Protein AF-0000000077646618 (afdb_homodimer)

pLDDT: mean 93.4, std 12.29, range [26.02, 98.94]

Structure (mmCIF, N/CA/C/O backbone):
data_AF-0000000077646618-model_v1
#
loop_
_entity.id
_entity.type
_entity.pdbx_description
1 polymer 'Glutathione S-transferase kappa'
#
loop_
_atom_site.group_PDB
_atom_site.id
_atom_site.type_symbol
_atom_site.label_atom_id
_atom_site.label_alt_id
_atom_site.label_comp_id
_atom_site.label_asym_id
_atom_site.label_entity_id
_atom_site.label_seq_id
_atom_site.pdbx_PDB_ins_code
_atom_site.Cartn_x
_atom_site.Cartn_y
_atom_site.Cartn_z
_atom_site.occupancy
_atom_site.B_iso_or_equiv
_atom_site.auth_seq_id
_atom_site.auth_comp_id
_atom_site.auth_asym_id
_atom_site.auth_atom_id
_atom_site.pdbx_PDB_model_num
ATOM 1 N N . MET A 1 1 ? 22.281 2.953 33.656 1 26.12 1 MET A N 1
ATOM 2 C CA . MET A 1 1 ? 22.672 3.98 32.688 1 26.12 1 MET A CA 1
ATOM 3 C C . MET A 1 1 ? 21.719 4.004 31.5 1 26.12 1 MET A C 1
ATOM 5 O O . MET A 1 1 ? 21.578 3.008 30.781 1 26.12 1 MET A O 1
ATOM 9 N N . THR A 1 2 ? 20.531 4.402 31.609 1 35.91 2 THR A N 1
ATOM 10 C CA . THR A 1 2 ? 19.453 4.441 30.625 1 35.91 2 THR A CA 1
ATOM 11 C C . THR A 1 2 ? 19.969 4.906 29.266 1 35.91 2 THR A C 1
ATOM 13 O O . THR A 1 2 ? 20.547 5.988 29.156 1 35.91 2 THR A O 1
ATOM 16 N N . SER A 1 3 ? 20.656 4.164 28.469 1 39.81 3 SER A N 1
ATOM 17 C CA . SER A 1 3 ? 21.453 4.508 27.297 1 39.81 3 SER A CA 1
ATOM 18 C C . SER A 1 3 ? 20.812 5.648 26.516 1 39.81 3 SER A C 1
ATOM 20 O O . SER A 1 3 ? 19.625 5.598 26.188 1 39.81 3 SER A O 1
ATOM 22 N N . ASN A 1 4 ? 20.938 6.953 26.859 1 43.78 4 ASN A N 1
ATOM 23 C CA . ASN A 1 4 ? 20.438 8.211 26.312 1 43.78 4 ASN A CA 1
ATOM 24 C C . ASN A 1 4 ? 20.453 8.219 24.797 1 43.78 4 ASN A C 1
ATOM 26 O O . ASN A 1 4 ? 21.344 8.797 24.172 1 43.78 4 ASN A O 1
ATOM 30 N N . ALA A 1 5 ? 20.234 7.09 24.047 1 58.53 5 ALA A N 1
ATOM 31 C CA . ALA A 1 5 ? 20.359 7.004 22.594 1 58.53 5 ALA A CA 1
ATOM 32 C C . ALA A 1 5 ? 19.672 8.195 21.922 1 58.53 5 ALA A C 1
ATOM 34 O O . ALA A 1 5 ? 18.578 8.586 22.312 1 58.53 5 ALA A O 1
ATOM 35 N N . SER A 1 6 ? 20.438 9.125 21.25 1 85.75 6 SER A N 1
ATOM 36 C CA . SER A 1 6 ? 20.031 10.328 20.531 1 85.75 6 SER A CA 1
ATOM 37 C C . SER A 1 6 ? 18.812 10.055 19.641 1 85.75 6 SER A C 1
ATOM 39 O O . SER A 1 6 ? 18.703 8.984 19.062 1 85.75 6 SER A O 1
ATOM 41 N N . LYS A 1 7 ? 17.766 10.844 19.797 1 95.06 7 LYS A N 1
ATOM 42 C CA . LYS A 1 7 ? 16.547 10.727 19 1 95.06 7 LYS A CA 1
ATOM 43 C C . LYS A 1 7 ? 16.859 10.82 17.516 1 95.06 7 LYS A C 1
ATOM 45 O O . LYS A 1 7 ? 17.688 11.625 17.094 1 95.06 7 LYS A O 1
ATOM 50 N N . LYS A 1 8 ? 16.359 9.859 16.797 1 97.5 8 LYS A N 1
ATOM 51 C CA . LYS A 1 8 ? 16.469 9.891 15.344 1 97.5 8 LYS A CA 1
ATOM 52 C C . LYS A 1 8 ? 15.406 10.805 14.734 1 97.5 8 LYS A C 1
ATOM 54 O O . LYS A 1 8 ? 14.234 10.75 15.109 1 97.5 8 LYS A O 1
ATOM 59 N N . LEU A 1 9 ? 15.828 11.586 13.805 1 98.25 9 LEU A N 1
ATOM 60 C CA . LEU A 1 9 ? 14.922 12.516 13.141 1 98.25 9 LEU A CA 1
ATOM 61 C C . LEU A 1 9 ? 13.992 11.781 12.18 1 98.25 9 LEU A C 1
ATOM 63 O O . LEU A 1 9 ? 14.453 10.984 11.352 1 98.25 9 LEU A O 1
ATOM 67 N N . ILE A 1 10 ? 12.742 11.977 12.297 1 98.69 10 ILE A N 1
ATOM 68 C CA . ILE A 1 10 ? 11.719 11.523 11.352 1 98.69 10 ILE A CA 1
ATOM 69 C C . ILE A 1 10 ? 10.961 12.734 10.805 1 98.69 10 ILE A C 1
ATOM 71 O O . ILE A 1 10 ? 10.453 13.555 11.578 1 98.69 10 ILE A O 1
ATOM 75 N N . GLU A 1 11 ? 10.922 12.859 9.508 1 98.88 11 GLU A N 1
ATOM 76 C CA . GLU A 1 11 ? 10.086 13.867 8.859 1 98.88 11 GLU A CA 1
ATOM 77 C C . GLU A 1 11 ? 8.836 13.242 8.242 1 98.88 11 GLU A C 1
ATOM 79 O O . GLU A 1 11 ? 8.922 12.242 7.523 1 98.88 11 GLU A O 1
ATOM 84 N N . LEU A 1 12 ? 7.734 13.742 8.602 1 98.94 12 LEU A N 1
ATOM 85 C CA . LEU A 1 12 ? 6.488 13.344 7.953 1 98.94 12 LEU A CA 1
ATOM 86 C C . LEU A 1 12 ? 6.004 14.438 7.004 1 98.94 12 LEU A C 1
ATOM 88 O O . LEU A 1 12 ? 5.629 15.523 7.445 1 98.94 12 LEU A O 1
ATOM 92 N N . PHE A 1 13 ? 6.027 14.227 5.754 1 98.94 13 PHE A N 1
ATOM 93 C CA . PHE A 1 13 ? 5.438 15.102 4.746 1 98.94 13 PHE A CA 1
ATOM 94 C C . PHE A 1 13 ? 3.986 14.727 4.484 1 98.94 13 PHE A C 1
ATOM 96 O O . PHE A 1 13 ? 3.689 13.586 4.137 1 98.94 13 PHE A O 1
ATOM 103 N N . TYR A 1 14 ? 3.084 15.703 4.664 1 98.88 14 TYR A N 1
ATOM 104 C CA . TYR A 1 14 ? 1.672 15.344 4.645 1 98.88 14 TYR A CA 1
ATOM 105 C C . TYR A 1 14 ? 0.819 16.484 4.121 1 98.88 14 TYR A C 1
ATOM 107 O O . TYR A 1 14 ? 1.263 17.641 4.098 1 98.88 14 TYR A O 1
ATOM 115 N N . ASP A 1 15 ? -0.271 16.219 3.65 1 98.31 15 ASP A N 1
ATOM 116 C CA . ASP A 1 15 ? -1.373 17.094 3.277 1 98.31 15 ASP A CA 1
ATOM 117 C C . ASP A 1 15 ? -2.689 16.625 3.887 1 98.31 15 ASP A C 1
ATOM 119 O O . ASP A 1 15 ? -3.004 15.43 3.844 1 98.31 15 ASP A O 1
ATOM 123 N N . VAL A 1 16 ? -3.473 17.516 4.398 1 97.25 16 VAL A N 1
ATOM 124 C CA . VAL A 1 16 ? -4.641 17.141 5.191 1 97.25 16 VAL A CA 1
ATOM 125 C C . VAL A 1 16 ? -5.762 16.656 4.27 1 97.25 16 VAL A C 1
ATOM 127 O O . VAL A 1 16 ? -6.793 16.188 4.738 1 97.25 16 VAL A O 1
ATOM 130 N N . VAL A 1 17 ? -5.547 16.703 2.982 1 94.44 17 VAL A N 1
ATOM 131 C CA . VAL A 1 17 ? -6.543 16.188 2.053 1 94.44 17 VAL A CA 1
ATOM 132 C C . VAL A 1 17 ? -6.473 14.656 2.021 1 94.44 17 VAL A C 1
ATOM 134 O O . VAL A 1 17 ? -7.445 13.992 1.65 1 94.44 17 VAL A O 1
ATOM 137 N N . SER A 1 18 ? -5.395 14.062 2.367 1 95.38 18 SER A N 1
ATOM 138 C CA . SER A 1 18 ? -5.156 12.625 2.264 1 95.38 18 SER A CA 1
ATOM 139 C C . SER A 1 18 ? -5.527 11.906 3.555 1 95.38 18 SER A C 1
ATOM 141 O O . SER A 1 18 ? -4.91 12.133 4.598 1 95.38 18 SER A O 1
ATOM 143 N N . PRO A 1 19 ? -6.441 10.992 3.529 1 95.81 19 PRO A N 1
ATOM 144 C CA . PRO A 1 19 ? -6.738 10.188 4.715 1 95.81 19 PRO A CA 1
ATOM 145 C C . PRO A 1 19 ? -5.559 9.32 5.148 1 95.81 19 PRO A C 1
ATOM 147 O O . PRO A 1 19 ? -5.352 9.102 6.344 1 95.81 19 PRO A O 1
ATOM 150 N N . TYR A 1 20 ? -4.812 8.805 4.195 1 97.56 20 TYR A N 1
ATOM 151 C CA . TYR A 1 20 ? -3.658 7.977 4.531 1 97.56 20 TYR A CA 1
ATOM 152 C C . TYR A 1 20 ? -2.611 8.781 5.293 1 97.56 20 TYR A C 1
ATOM 154 O O . TYR A 1 20 ? -1.924 8.25 6.164 1 97.56 20 TYR A O 1
ATOM 162 N N . SER A 1 21 ? -2.471 10.062 4.914 1 98.38 21 SER A N 1
ATOM 163 C CA . SER A 1 21 ? -1.597 10.938 5.695 1 98.38 21 SER A CA 1
ATOM 164 C C . SER A 1 21 ? -2.076 11.055 7.137 1 98.38 21 SER A C 1
ATOM 166 O O . SER A 1 21 ? -1.268 11.078 8.062 1 98.38 21 SER A O 1
ATOM 168 N N . TRP A 1 22 ? -3.398 11.18 7.293 1 98.56 22 TRP A N 1
ATOM 169 C CA . TRP A 1 22 ? -3.953 11.266 8.641 1 98.56 22 TRP A CA 1
ATOM 170 C C . TRP A 1 22 ? -3.598 10.023 9.453 1 98.56 22 TRP A C 1
ATOM 172 O O . TRP A 1 22 ? -3.195 10.133 10.617 1 98.56 22 TRP A O 1
ATOM 182 N N . PHE A 1 23 ? -3.764 8.836 8.805 1 98.69 23 PHE A N 1
ATOM 183 C CA . PHE A 1 23 ? -3.451 7.578 9.484 1 98.69 23 PHE A CA 1
ATOM 184 C C . PHE A 1 23 ? -1.992 7.551 9.922 1 98.69 23 PHE A C 1
ATOM 186 O O . PHE A 1 23 ? -1.692 7.258 11.086 1 98.69 23 PHE A O 1
ATOM 193 N N . ALA A 1 24 ? -1.118 7.855 9.016 1 98.81 24 ALA A N 1
ATOM 194 C CA . ALA A 1 24 ? 0.307 7.863 9.336 1 98.81 24 ALA A CA 1
ATOM 195 C C . ALA A 1 24 ? 0.621 8.875 10.43 1 98.81 24 ALA A C 1
ATOM 197 O O . ALA A 1 24 ? 1.409 8.594 11.336 1 98.81 24 ALA A O 1
ATOM 198 N N . PHE A 1 25 ? 0.016 10.039 10.328 1 98.81 25 PHE A N 1
ATOM 199 C CA . PHE A 1 25 ? 0.182 11.125 11.289 1 98.81 25 PHE A CA 1
ATOM 200 C C . PHE A 1 25 ? -0.191 10.664 12.695 1 98.81 25 PHE A C 1
ATOM 202 O O . PHE A 1 25 ? 0.594 10.82 13.633 1 98.81 25 PHE A O 1
ATOM 209 N N . GLU A 1 26 ? -1.339 10.07 12.867 1 98.62 26 GLU A N 1
ATOM 210 C CA . GLU A 1 26 ? -1.797 9.633 14.18 1 98.62 26 GLU A CA 1
ATOM 211 C C . GLU A 1 26 ? -0.901 8.531 14.742 1 98.62 26 GLU A C 1
ATOM 213 O O . GLU A 1 26 ? -0.552 8.555 15.922 1 98.62 26 GLU A O 1
ATOM 218 N N . VAL A 1 27 ? -0.541 7.598 13.898 1 98.44 27 VAL A N 1
ATOM 219 C CA . VAL A 1 27 ? 0.29 6.492 14.367 1 98.44 27 VAL A CA 1
ATOM 220 C C . VAL A 1 27 ? 1.649 7.023 14.82 1 98.44 27 VAL A C 1
ATOM 222 O O . VAL A 1 27 ? 2.135 6.664 15.891 1 98.44 27 VAL A O 1
ATOM 225 N N . LEU A 1 28 ? 2.268 7.926 14 1 98.56 28 LEU A N 1
ATOM 226 C CA . LEU A 1 28 ? 3.568 8.469 14.375 1 98.56 28 LEU A CA 1
ATOM 227 C C . LEU A 1 28 ? 3.469 9.289 15.656 1 98.56 28 LEU A C 1
ATOM 229 O O . LEU A 1 28 ? 4.375 9.25 16.484 1 98.56 28 LEU A O 1
ATOM 233 N N . CYS A 1 29 ? 2.387 10.023 15.836 1 98 29 CYS A N 1
ATOM 234 C CA . CYS A 1 29 ? 2.191 10.797 17.062 1 98 29 CYS A CA 1
ATOM 235 C C . CYS A 1 29 ? 2.053 9.883 18.266 1 98 29 CYS A C 1
ATOM 237 O O . CYS A 1 29 ? 2.502 10.219 19.359 1 98 29 CYS A O 1
ATOM 239 N N . ARG A 1 30 ? 1.431 8.711 18.125 1 97.56 30 ARG A N 1
ATOM 240 C CA . ARG A 1 30 ? 1.315 7.742 19.203 1 97.56 30 ARG A CA 1
ATOM 241 C C . ARG A 1 30 ? 2.682 7.18 19.578 1 97.56 30 ARG A C 1
ATOM 243 O O . ARG A 1 30 ? 2.928 6.859 20.75 1 97.56 30 ARG A O 1
ATOM 250 N N . TYR A 1 31 ? 3.58 7.102 18.594 1 97.5 31 TYR A N 1
ATOM 251 C CA . TYR A 1 31 ? 4.863 6.438 18.797 1 97.5 31 TYR A CA 1
ATOM 252 C C . TYR A 1 31 ? 5.941 7.441 19.188 1 97.5 31 TYR A C 1
ATOM 254 O O . TYR A 1 31 ? 7.047 7.055 19.578 1 97.5 31 TYR A O 1
ATOM 262 N N . LYS A 1 32 ? 5.668 8.703 19.109 1 93.94 32 LYS A N 1
ATOM 263 C CA . LYS A 1 32 ? 6.715 9.711 19.281 1 93.94 32 LYS A CA 1
ATOM 264 C C . LYS A 1 32 ? 7.309 9.656 20.688 1 93.94 32 LYS A C 1
ATOM 266 O O . LYS A 1 32 ? 8.445 10.078 20.891 1 93.94 32 LYS A O 1
ATOM 271 N N . ASN A 1 33 ? 6.539 9.062 21.688 1 90.81 33 ASN A N 1
ATOM 272 C CA . ASN A 1 33 ? 7.09 8.914 23.031 1 90.81 33 ASN A CA 1
ATOM 273 C C . ASN A 1 33 ? 7.465 7.465 23.328 1 90.81 33 ASN A C 1
ATOM 275 O O . ASN A 1 33 ? 7.98 7.16 24.406 1 90.81 33 ASN A O 1
ATOM 279 N N . LYS A 1 34 ? 7.18 6.617 22.438 1 94.62 34 LYS A N 1
ATOM 280 C CA . LYS A 1 34 ? 7.547 5.207 22.578 1 94.62 34 LYS A CA 1
ATOM 281 C C . LYS A 1 34 ? 8.867 4.91 21.875 1 94.62 34 LYS A C 1
ATOM 283 O O . LYS A 1 34 ? 9.719 4.199 22.406 1 94.62 34 LYS A O 1
ATOM 288 N N . TRP A 1 35 ? 8.969 5.402 20.625 1 96.75 35 TRP A N 1
ATOM 289 C CA . TRP A 1 35 ? 10.211 5.297 19.875 1 96.75 35 TRP A CA 1
ATOM 290 C C . TRP A 1 35 ? 11.156 6.449 20.203 1 96.75 35 TRP A C 1
ATOM 292 O O . TRP A 1 35 ? 10.703 7.527 20.609 1 96.75 35 TRP A O 1
ATOM 302 N N . ALA A 1 36 ? 12.453 6.254 20.172 1 96.75 36 ALA A N 1
ATOM 303 C CA . ALA A 1 36 ? 13.438 7.324 20.328 1 96.75 36 ALA A CA 1
ATOM 304 C C . ALA A 1 36 ? 13.555 8.156 19.047 1 96.75 36 ALA A C 1
ATOM 306 O O . ALA A 1 36 ? 14.578 8.117 18.359 1 96.75 36 ALA A O 1
ATOM 307 N N . ILE A 1 37 ? 12.492 8.984 18.828 1 97.56 37 ILE A N 1
ATOM 308 C CA . ILE A 1 37 ? 12.461 9.742 17.578 1 97.56 37 ILE A CA 1
ATOM 309 C C . ILE A 1 37 ? 12.125 11.203 17.875 1 97.56 37 ILE A C 1
ATOM 311 O O . ILE A 1 37 ? 11.539 11.516 18.906 1 97.56 37 ILE A O 1
ATOM 315 N N . ASP A 1 38 ? 12.641 12.031 17.062 1 97.81 38 ASP A N 1
ATOM 316 C CA . ASP A 1 38 ? 12.25 13.43 16.953 1 97.81 38 ASP A CA 1
ATOM 317 C C . ASP A 1 38 ? 11.391 13.664 15.711 1 97.81 38 ASP A C 1
ATOM 319 O O . ASP A 1 38 ? 11.914 13.797 14.602 1 97.81 38 ASP A O 1
ATOM 323 N N . LEU A 1 39 ? 10.109 13.719 15.891 1 98.25 39 LEU A N 1
ATOM 324 C CA . LEU A 1 39 ? 9.172 13.797 14.781 1 98.25 39 LEU A CA 1
ATOM 325 C C . LEU A 1 39 ? 8.992 15.242 14.312 1 98.25 39 LEU A C 1
ATOM 327 O O . LEU A 1 39 ? 8.617 16.109 15.109 1 98.25 39 LEU A O 1
ATOM 331 N N . HIS A 1 40 ? 9.281 15.492 13.094 1 98.56 40 HIS A N 1
ATOM 332 C CA . HIS A 1 40 ? 9.031 16.781 12.445 1 98.56 40 HIS A CA 1
ATOM 333 C C . HIS A 1 40 ? 7.871 16.688 11.469 1 98.56 40 HIS A C 1
ATOM 335 O O . HIS A 1 40 ? 7.918 15.922 10.5 1 98.56 40 HIS A O 1
ATOM 341 N N . LEU A 1 41 ? 6.898 17.453 11.773 1 98.81 41 LEU A N 1
ATOM 342 C CA . LEU A 1 41 ? 5.75 17.547 10.875 1 98.81 41 LEU A CA 1
ATOM 343 C C . LEU A 1 41 ? 5.996 18.562 9.773 1 98.81 41 LEU A C 1
ATOM 345 O O . LEU A 1 41 ? 6.305 19.719 10.047 1 98.81 41 LEU A O 1
ATOM 349 N N . LYS A 1 42 ? 5.836 18.125 8.57 1 98.81 42 LYS A N 1
ATOM 350 C CA . LYS A 1 42 ? 6.133 18.984 7.426 1 98.81 42 LYS A CA 1
ATOM 351 C C . LYS A 1 42 ? 4.941 19.062 6.477 1 98.81 42 LYS A C 1
ATOM 353 O O . LYS A 1 42 ? 4.84 18.281 5.527 1 98.81 42 LYS A O 1
ATOM 358 N N . PRO A 1 43 ? 4.121 20.078 6.656 1 98.81 43 PRO A N 1
ATOM 359 C CA . PRO A 1 43 ? 3.021 20.25 5.703 1 98.81 43 PRO A CA 1
ATOM 360 C C . PRO A 1 43 ? 3.508 20.516 4.281 1 98.81 43 PRO A C 1
ATOM 362 O O . PRO A 1 43 ? 4.43 21.297 4.078 1 98.81 43 PRO A O 1
ATOM 365 N N . VAL A 1 44 ? 2.947 19.828 3.35 1 98.88 44 VAL A N 1
ATOM 366 C CA . VAL A 1 44 ? 3.271 20 1.936 1 98.88 44 VAL A CA 1
ATOM 367 C C . VAL A 1 44 ? 1.986 20.141 1.124 1 98.88 44 VAL A C 1
ATOM 369 O O . VAL A 1 44 ? 0.888 19.953 1.65 1 98.88 44 VAL A O 1
ATOM 372 N N . PHE A 1 45 ? 2.225 20.594 -0.07 1 97.75 45 PHE A N 1
ATOM 373 C CA . PHE A 1 45 ? 1.11 20.688 -1.008 1 97.75 45 PHE A CA 1
ATOM 374 C C . PHE A 1 45 ? 1.082 19.469 -1.926 1 97.75 45 PHE A C 1
ATOM 376 O O . PHE A 1 45 ? 1.864 19.375 -2.875 1 97.75 45 PHE A O 1
ATOM 383 N N . LEU A 1 46 ? 0.151 18.547 -1.745 1 96.88 46 LEU A N 1
ATOM 384 C CA . LEU A 1 46 ? 0.083 17.297 -2.473 1 96.88 46 LEU A CA 1
ATOM 385 C C . LEU A 1 46 ? -0.072 17.531 -3.969 1 96.88 46 LEU A C 1
ATOM 387 O O . LEU A 1 46 ? 0.529 16.828 -4.781 1 96.88 46 LEU A O 1
ATOM 391 N N . GLY A 1 47 ? -0.98 18.469 -4.348 1 94.12 47 GLY A N 1
ATOM 392 C CA . GLY A 1 47 ? -1.121 18.797 -5.758 1 94.12 47 GLY A CA 1
ATOM 393 C C . GLY A 1 47 ? 0.2 19.125 -6.434 1 94.12 47 GLY A C 1
ATOM 394 O O . GLY A 1 47 ? 0.449 18.672 -7.559 1 94.12 47 GLY A O 1
ATOM 395 N N . GLY A 1 48 ? 1.035 19.891 -5.738 1 95.88 48 GLY A N 1
ATOM 396 C CA . GLY A 1 48 ? 2.354 20.203 -6.262 1 95.88 48 GLY A CA 1
ATOM 397 C C . GLY A 1 48 ? 3.254 19 -6.398 1 95.88 48 GLY A C 1
ATOM 398 O O . GLY A 1 48 ? 3.973 18.859 -7.391 1 95.88 48 GLY A O 1
ATOM 399 N N . ILE A 1 49 ? 3.234 18.094 -5.398 1 97.56 49 ILE A N 1
ATOM 400 C CA . ILE A 1 49 ? 4.051 16.891 -5.434 1 97.56 49 ILE A CA 1
ATOM 401 C C . ILE A 1 49 ? 3.627 16.016 -6.617 1 97.56 49 ILE A C 1
ATOM 403 O O . ILE A 1 49 ? 4.473 15.562 -7.391 1 97.56 49 ILE A O 1
ATOM 407 N N . MET A 1 50 ? 2.326 15.789 -6.773 1 95.75 50 MET A N 1
ATOM 408 C CA . MET A 1 50 ? 1.83 14.914 -7.832 1 95.75 50 MET A CA 1
ATOM 409 C C . MET A 1 50 ? 2.131 15.5 -9.211 1 95.75 50 MET A C 1
ATOM 411 O O . MET A 1 50 ? 2.521 14.773 -10.125 1 95.75 50 MET A O 1
ATOM 415 N N . GLN A 1 51 ? 1.965 16.766 -9.375 1 95.25 51 GLN A N 1
ATOM 416 C CA . GLN A 1 51 ? 2.252 17.438 -10.641 1 95.25 51 GLN A CA 1
ATOM 417 C C . GLN A 1 51 ? 3.725 17.297 -11.016 1 95.25 51 GLN A C 1
ATOM 419 O O . GLN A 1 51 ? 4.055 16.906 -12.133 1 95.25 51 GLN A O 1
ATOM 424 N N . LYS A 1 52 ? 4.555 17.609 -10.125 1 97.25 52 LYS A N 1
ATOM 425 C CA . LYS A 1 52 ? 5.98 17.625 -10.422 1 97.25 52 LYS A CA 1
ATOM 426 C C . LYS A 1 52 ? 6.527 16.203 -10.555 1 97.25 52 LYS A C 1
ATOM 428 O O . LYS A 1 52 ? 7.441 15.961 -11.352 1 97.25 52 LYS A O 1
ATOM 433 N N . ALA A 1 53 ? 6.008 15.273 -9.781 1 97 53 ALA A N 1
ATOM 434 C CA . ALA A 1 53 ? 6.445 13.883 -9.859 1 97 53 ALA A CA 1
ATOM 435 C C . ALA A 1 53 ? 5.848 13.18 -11.078 1 97 53 ALA A C 1
ATOM 437 O O . ALA A 1 53 ? 6.332 12.133 -11.5 1 97 53 ALA A O 1
ATOM 438 N N . GLY A 1 54 ? 4.781 13.742 -11.633 1 95.56 54 GLY A N 1
ATOM 439 C CA . GLY A 1 54 ? 4.07 13.109 -12.734 1 95.56 54 GLY A CA 1
ATOM 440 C C . GLY A 1 54 ? 3.195 11.953 -12.289 1 95.56 54 GLY A C 1
ATOM 441 O O . GLY A 1 54 ? 3.053 10.961 -13.008 1 95.56 54 GLY A O 1
ATOM 442 N N . ASN A 1 55 ? 2.727 12 -11.086 1 94.81 55 ASN A N 1
ATOM 443 C CA . ASN A 1 55 ? 1.823 10.992 -10.547 1 94.81 55 ASN A CA 1
ATOM 444 C C . ASN A 1 55 ? 0.374 11.469 -10.562 1 94.81 55 ASN A C 1
ATOM 446 O O . ASN A 1 55 ? 0.108 12.648 -10.797 1 94.81 55 ASN A O 1
ATOM 450 N N . LYS A 1 56 ? -0.499 10.547 -10.43 1 90.56 56 LYS A N 1
ATOM 451 C CA . LYS A 1 56 ? -1.924 10.852 -10.359 1 90.56 56 LYS A CA 1
ATOM 452 C C . LYS A 1 56 ? -2.541 10.312 -9.078 1 90.56 56 LYS A C 1
ATOM 454 O O . LYS A 1 56 ? -2.109 9.281 -8.555 1 90.56 56 LYS A O 1
ATOM 459 N N . PRO A 1 57 ? -3.561 11.039 -8.617 1 88.81 57 PRO A N 1
ATOM 460 C CA . PRO A 1 57 ? -4.285 10.477 -7.477 1 88.81 57 PRO A CA 1
ATOM 461 C C . PRO A 1 57 ? -4.82 9.07 -7.754 1 88.81 57 PRO A C 1
ATOM 463 O O . PRO A 1 57 ? -5.281 8.781 -8.859 1 88.81 57 PRO A O 1
ATOM 466 N N . PRO A 1 58 ? -4.805 8.25 -6.746 1 86.31 58 PRO A N 1
ATOM 467 C CA . PRO A 1 58 ? -5.23 6.855 -6.93 1 86.31 58 PRO A CA 1
ATOM 468 C C . PRO A 1 58 ? -6.641 6.742 -7.504 1 86.31 58 PRO A C 1
ATOM 470 O O . PRO A 1 58 ? -6.914 5.844 -8.305 1 86.31 58 PRO A O 1
ATOM 473 N N . VAL A 1 59 ? -7.527 7.613 -7.137 1 86 59 VAL A N 1
ATOM 474 C CA . VAL A 1 59 ? -8.922 7.531 -7.559 1 86 59 VAL A CA 1
ATOM 475 C C . VAL A 1 59 ? -9.031 7.859 -9.047 1 86 59 VAL A C 1
ATOM 477 O O . VAL A 1 59 ? -10.055 7.582 -9.672 1 86 59 VAL A O 1
ATOM 480 N N . MET A 1 60 ? -7.992 8.422 -9.578 1 88.44 60 MET A N 1
ATOM 481 C CA . MET A 1 60 ? -8.047 8.859 -10.977 1 88.44 60 MET A CA 1
ATOM 482 C C . MET A 1 60 ? -7.297 7.883 -11.875 1 88.44 60 MET A C 1
ATOM 484 O O . MET A 1 60 ? -7.203 8.094 -13.086 1 88.44 60 MET A O 1
ATOM 488 N N . VAL A 1 61 ? -6.746 6.836 -11.312 1 90.12 61 VAL A N 1
ATOM 489 C CA . VAL A 1 61 ? -5.926 5.906 -12.086 1 90.12 61 VAL A CA 1
ATOM 490 C C . VAL A 1 61 ? -6.824 5 -12.922 1 90.12 61 VAL A C 1
ATOM 492 O O . VAL A 1 61 ? -6.621 4.863 -14.133 1 90.12 61 VAL A O 1
ATOM 495 N N . CYS A 1 62 ? -7.805 4.355 -12.32 1 94.06 62 CYS A N 1
ATOM 496 C CA . CYS A 1 62 ? -8.758 3.508 -13.031 1 94.06 62 CYS A CA 1
ATOM 497 C C . CYS A 1 62 ? -10 3.262 -12.18 1 94.06 62 CYS A C 1
ATOM 499 O O . CYS A 1 62 ? -10 3.521 -10.977 1 94.06 62 CYS A O 1
ATOM 501 N N . THR A 1 63 ? -11.086 2.787 -12.867 1 96.19 63 THR A N 1
ATOM 502 C CA . THR A 1 63 ? -12.398 2.656 -12.242 1 96.19 63 THR A CA 1
ATOM 503 C C . THR A 1 63 ? -12.344 1.688 -11.07 1 96.19 63 THR A C 1
ATOM 505 O O . THR A 1 63 ? -12.828 1.998 -9.977 1 96.19 63 THR A O 1
ATOM 508 N N . ASN A 1 64 ? -11.758 0.508 -11.219 1 97.38 64 ASN A N 1
ATOM 509 C CA . ASN A 1 64 ? -11.703 -0.491 -10.156 1 97.38 64 ASN A CA 1
ATOM 510 C C . ASN A 1 64 ? -10.969 0.033 -8.93 1 97.38 64 ASN A C 1
ATOM 512 O O . ASN A 1 64 ? -11.383 -0.211 -7.797 1 97.38 64 ASN A O 1
ATOM 516 N N . LYS A 1 65 ? -9.867 0.696 -9.203 1 96.25 65 LYS A N 1
ATOM 517 C CA . LYS A 1 65 ? -9.125 1.281 -8.086 1 96.25 65 LYS A CA 1
ATOM 518 C C . LYS A 1 65 ? -9.945 2.35 -7.375 1 96.25 65 LYS A C 1
ATOM 520 O O . LYS A 1 65 ? -9.906 2.455 -6.148 1 96.25 65 LYS A O 1
ATOM 525 N N . ALA A 1 66 ? -10.648 3.221 -8.094 1 94.88 66 ALA A N 1
ATOM 526 C CA . ALA A 1 66 ? -11.5 4.266 -7.535 1 94.88 66 ALA A CA 1
ATOM 527 C C . ALA A 1 66 ? -12.586 3.666 -6.645 1 94.88 66 ALA A C 1
ATOM 529 O O . ALA A 1 66 ? -12.953 4.25 -5.621 1 94.88 66 ALA A O 1
ATOM 530 N N . ILE A 1 67 ? -13.117 2.533 -7.023 1 95.75 67 ILE A N 1
ATOM 531 C CA . ILE A 1 67 ? -14.172 1.85 -6.273 1 95.75 67 ILE A CA 1
ATOM 532 C C . ILE A 1 67 ? -13.578 1.224 -5.012 1 95.75 67 ILE A C 1
ATOM 534 O O . ILE A 1 67 ? -14.203 1.236 -3.953 1 95.75 67 ILE A O 1
ATOM 538 N N . TYR A 1 68 ? -12.359 0.784 -5.062 1 96.88 68 TYR A N 1
ATOM 539 C CA . TYR A 1 68 ? -11.711 0.049 -3.982 1 96.88 68 TYR A CA 1
ATOM 540 C C . TYR A 1 68 ? -11.258 0.994 -2.877 1 96.88 68 TYR A C 1
ATOM 542 O O . TYR A 1 68 ? -11.305 0.646 -1.695 1 96.88 68 TYR A O 1
ATOM 550 N N . LEU A 1 69 ? -10.852 2.205 -3.256 1 95.31 69 LEU A N 1
ATOM 551 C CA . LEU A 1 69 ? -10.117 3.102 -2.373 1 95.31 69 LEU A CA 1
ATOM 552 C C . LEU A 1 69 ? -10.945 3.463 -1.146 1 95.31 69 LEU A C 1
ATOM 554 O O . LEU A 1 69 ? -10.469 3.355 -0.014 1 95.31 69 LEU A O 1
ATOM 558 N N . PRO A 1 70 ? -12.219 3.867 -1.303 1 94.5 70 PRO A N 1
ATOM 559 C CA . PRO A 1 70 ? -12.984 4.203 -0.102 1 94.5 70 PRO A CA 1
ATOM 560 C C . PRO A 1 70 ? -13.133 3.023 0.854 1 94.5 70 PRO A C 1
ATOM 562 O O . PRO A 1 70 ? -13.133 3.207 2.074 1 94.5 70 PRO A O 1
ATOM 565 N N . LYS A 1 71 ? -13.234 1.788 0.329 1 96 71 LYS A N 1
ATOM 566 C CA . LYS A 1 71 ? -13.328 0.597 1.167 1 96 71 LYS A CA 1
ATOM 567 C C . LYS A 1 71 ? -12.023 0.357 1.926 1 96 71 LYS A C 1
ATOM 569 O O . LYS A 1 71 ? -12.039 0.021 3.111 1 96 71 LYS A O 1
ATOM 574 N N . ASP A 1 72 ? -10.992 0.521 1.199 1 97.44 72 ASP A N 1
ATOM 575 C CA . ASP A 1 72 ? -9.688 0.348 1.832 1 97.44 72 ASP A CA 1
ATOM 576 C C . ASP A 1 72 ? -9.477 1.368 2.949 1 97.44 72 ASP A C 1
ATOM 578 O O . ASP A 1 72 ? -8.977 1.027 4.023 1 97.44 72 ASP A O 1
ATOM 582 N N . VAL A 1 73 ? -9.797 2.637 2.732 1 96.88 73 VAL A N 1
ATOM 583 C CA . VAL A 1 73 ? -9.617 3.707 3.707 1 96.88 73 VAL A CA 1
ATOM 584 C C . VAL A 1 73 ? -10.453 3.418 4.953 1 96.88 73 VAL A C 1
ATOM 586 O O . VAL A 1 73 ? -9.977 3.592 6.078 1 96.88 73 VAL A O 1
ATOM 589 N N . GLU A 1 74 ? -11.625 2.977 4.754 1 96.94 74 GLU A N 1
ATOM 590 C CA . GLU A 1 74 ? -12.492 2.637 5.879 1 96.94 74 GLU A CA 1
ATOM 591 C C . GLU A 1 74 ? -11.898 1.502 6.711 1 96.94 74 GLU A C 1
ATOM 593 O O . GLU A 1 74 ? -11.898 1.559 7.941 1 96.94 74 GLU A O 1
ATOM 598 N N . ARG A 1 75 ? -11.445 0.478 6.039 1 98.12 75 ARG A N 1
ATOM 599 C CA . ARG A 1 75 ? -10.844 -0.657 6.73 1 98.12 75 ARG A CA 1
ATOM 600 C C . ARG A 1 75 ? -9.57 -0.241 7.469 1 98.12 75 ARG A C 1
ATOM 602 O O . ARG A 1 75 ? -9.336 -0.664 8.602 1 98.12 75 ARG A O 1
ATOM 609 N N . MET A 1 76 ? -8.82 0.634 6.82 1 97.94 76 MET A N 1
ATOM 610 C CA . MET A 1 76 ? -7.594 1.127 7.438 1 97.94 76 MET A CA 1
ATOM 611 C C . MET A 1 76 ? -7.906 2.01 8.641 1 97.94 76 MET A C 1
ATOM 613 O O . MET A 1 76 ? -7.176 1.995 9.633 1 97.94 76 MET A O 1
ATOM 617 N N . SER A 1 77 ? -8.945 2.826 8.5 1 98 77 SER A N 1
ATOM 618 C CA . SER A 1 77 ? -9.367 3.662 9.617 1 98 77 SER A CA 1
ATOM 619 C C . SER A 1 77 ? -9.68 2.818 10.852 1 98 77 SER A C 1
ATOM 621 O O . SER A 1 77 ? -9.273 3.166 11.961 1 98 77 SER A O 1
ATOM 623 N N . GLU A 1 78 ? -10.328 1.738 10.641 1 97.56 78 GLU A N 1
ATOM 624 C CA . GLU A 1 78 ? -10.656 0.841 11.742 1 97.56 78 GLU A CA 1
ATOM 625 C C . GLU A 1 78 ? -9.398 0.207 12.336 1 97.56 78 GLU A C 1
ATOM 627 O O . GLU A 1 78 ? -9.242 0.146 13.555 1 97.56 78 GLU A O 1
ATOM 632 N N . TYR A 1 79 ? -8.555 -0.255 11.5 1 97.5 79 TYR A N 1
ATOM 633 C CA . TYR A 1 79 ? -7.332 -0.91 11.938 1 97.5 79 TYR A CA 1
ATOM 634 C C . TYR A 1 79 ? -6.434 0.064 12.695 1 97.5 79 TYR A C 1
ATOM 636 O O . TYR A 1 79 ? -5.859 -0.286 13.727 1 97.5 79 TYR A O 1
ATOM 644 N N . MET A 1 80 ? -6.328 1.287 12.172 1 97.62 80 MET A N 1
ATOM 645 C CA . MET A 1 80 ? -5.414 2.277 12.734 1 97.62 80 MET A CA 1
ATOM 646 C C . MET A 1 80 ? -6.078 3.041 13.875 1 97.62 80 MET A C 1
ATOM 648 O O . MET A 1 80 ? -5.438 3.869 14.531 1 97.62 80 MET A O 1
ATOM 652 N N . LYS A 1 81 ? -7.352 2.824 14.094 1 97.5 81 LYS A N 1
ATOM 653 C CA . LYS A 1 81 ? -8.125 3.469 15.156 1 97.5 81 LYS A CA 1
ATOM 654 C C . LYS A 1 81 ? -8.125 4.984 14.992 1 97.5 81 LYS A C 1
ATOM 656 O O . LYS A 1 81 ? -7.836 5.719 15.938 1 97.5 81 LYS A O 1
ATOM 661 N N . VAL A 1 82 ? -8.344 5.43 13.844 1 98 82 VAL A N 1
ATOM 662 C CA . VAL A 1 82 ? -8.594 6.824 13.492 1 98 82 VAL A CA 1
ATOM 663 C C . VAL A 1 82 ? -10.023 6.992 13 1 98 82 VAL A C 1
ATOM 665 O O . VAL A 1 82 ? -10.438 6.344 12.031 1 98 82 VAL A O 1
ATOM 668 N N . ASP A 1 83 ? -10.812 7.754 13.664 1 97.38 83 ASP A N 1
ATOM 669 C CA . ASP A 1 83 ? -12.25 7.879 13.398 1 97.38 83 ASP A CA 1
ATOM 670 C C . ASP A 1 83 ? -12.5 8.633 12.102 1 97.38 83 ASP A C 1
ATOM 672 O O . ASP A 1 83 ? -12.906 9.797 12.125 1 97.38 83 ASP A O 1
ATOM 676 N N . PHE A 1 84 ? -12.391 7.973 10.992 1 96.81 84 PHE A N 1
ATOM 677 C CA . PHE A 1 84 ? -12.547 8.492 9.641 1 96.81 84 PHE A CA 1
ATOM 678 C C . PHE A 1 84 ? -13.961 8.242 9.125 1 96.81 84 PHE A C 1
ATOM 680 O O . PHE A 1 84 ? -14.547 7.191 9.391 1 96.81 84 PHE A O 1
ATOM 687 N N . LYS A 1 85 ? -14.508 9.18 8.469 1 95.31 85 LYS A N 1
ATOM 688 C CA . LYS A 1 85 ? -15.734 9.055 7.688 1 95.31 85 LYS A CA 1
ATOM 689 C C . LYS A 1 85 ? -15.57 9.688 6.309 1 95.31 85 LYS A C 1
ATOM 691 O O . LYS A 1 85 ? -15.031 10.789 6.188 1 95.31 85 LYS A O 1
ATOM 696 N N . LEU A 1 86 ? -16.016 8.945 5.309 1 91 86 LEU A N 1
ATOM 697 C CA . LEU A 1 86 ? -15.922 9.445 3.941 1 91 86 LEU A CA 1
ATOM 698 C C . LEU A 1 86 ? -16.719 10.734 3.773 1 91 86 LEU A C 1
ATOM 700 O O . LEU A 1 86 ? -17.906 10.781 4.109 1 91 86 LEU A O 1
ATOM 704 N N . PRO A 1 87 ? -16.016 11.727 3.346 1 90.75 87 PRO A N 1
ATOM 705 C CA . PRO A 1 87 ? -16.797 12.938 3.057 1 90.75 87 PRO A CA 1
ATOM 706 C C . PRO A 1 87 ? -17.891 12.695 2.027 1 90.75 87 PRO A C 1
ATOM 708 O O . PRO A 1 87 ? -17.75 11.828 1.161 1 90.75 87 PRO A O 1
ATOM 711 N N . SER A 1 88 ? -18.953 13.5 2.154 1 89.38 88 SER A N 1
ATOM 712 C CA . SER A 1 88 ? -20.078 13.367 1.248 1 89.38 88 SER A CA 1
ATOM 713 C C . SER A 1 88 ? -19.703 13.727 -0.182 1 89.38 88 SER A C 1
ATOM 715 O O . SER A 1 88 ? -20.219 13.148 -1.137 1 89.38 88 SER A O 1
ATOM 717 N N . ASP A 1 89 ? -18.797 14.672 -0.271 1 86.31 89 ASP A N 1
ATOM 718 C CA . ASP A 1 89 ? -18.312 15.133 -1.571 1 86.31 89 ASP A CA 1
ATOM 719 C C . ASP A 1 89 ? -16.797 14.984 -1.685 1 86.31 89 ASP A C 1
ATOM 721 O O . ASP A 1 89 ? -16.078 15.977 -1.638 1 86.31 89 ASP A O 1
ATOM 725 N N . ILE A 1 90 ? -16.422 13.812 -1.974 1 78.69 90 ILE A N 1
ATOM 726 C CA . ILE A 1 90 ? -14.992 13.477 -1.992 1 78.69 90 ILE A CA 1
ATOM 727 C C . ILE A 1 90 ? -14.305 14.227 -3.127 1 78.69 90 ILE A C 1
ATOM 729 O O . ILE A 1 90 ? -13.25 14.844 -2.922 1 78.69 90 ILE A O 1
ATOM 733 N N . PHE A 1 91 ? -14.898 14.234 -4.219 1 79.44 91 PHE A N 1
ATOM 734 C CA . PHE A 1 91 ? -14.305 14.875 -5.391 1 79.44 91 PHE A CA 1
ATOM 735 C C . PHE A 1 91 ? -14.219 16.375 -5.203 1 79.44 91 PHE A C 1
ATOM 737 O O . PHE A 1 91 ? -13.211 17 -5.562 1 79.44 91 PHE A O 1
ATOM 744 N N . GLY A 1 92 ? -15.242 16.922 -4.66 1 81.5 92 GLY A N 1
ATOM 745 C CA . GLY A 1 92 ? -15.227 18.344 -4.395 1 81.5 92 GLY A CA 1
ATOM 746 C C . GLY A 1 92 ? -14.148 18.75 -3.402 1 81.5 92 GLY A C 1
ATOM 747 O O . GLY A 1 92 ? -13.484 19.781 -3.586 1 81.5 92 GLY A O 1
ATOM 748 N N . VAL A 1 93 ? -13.984 17.922 -2.457 1 80.44 93 VAL A N 1
ATOM 749 C CA . VAL A 1 93 ? -12.992 18.188 -1.426 1 80.44 93 VAL A CA 1
ATOM 750 C C . VAL A 1 93 ? -11.586 18.094 -2.021 1 80.44 93 VAL A C 1
ATOM 752 O O . VAL A 1 93 ? -10.742 18.953 -1.791 1 80.44 93 VAL A O 1
ATOM 755 N N . MET A 1 94 ? -11.406 17.109 -2.807 1 75.88 94 MET A N 1
ATOM 756 C CA . MET A 1 94 ? -10.062 16.797 -3.264 1 75.88 94 MET A CA 1
ATOM 757 C C . MET A 1 94 ? -9.695 17.625 -4.488 1 75.88 94 MET A C 1
ATOM 759 O O . MET A 1 94 ? -8.547 18.062 -4.625 1 75.88 94 MET A O 1
ATOM 763 N N . PHE A 1 95 ? -10.664 18.047 -5.363 1 78.81 95 PHE A N 1
ATOM 764 C CA . PHE A 1 95 ? -10.289 18.578 -6.672 1 78.81 95 PHE A CA 1
ATOM 765 C C . PHE A 1 95 ? -10.867 19.969 -6.879 1 78.81 95 PHE A C 1
ATOM 767 O O . PHE A 1 95 ? -10.32 20.766 -7.645 1 78.81 95 PHE A O 1
ATOM 774 N N . ASP A 1 96 ? -11.867 20.344 -6.223 1 79.88 96 ASP A N 1
ATOM 775 C CA . ASP A 1 96 ? -12.484 21.641 -6.43 1 79.88 96 ASP A CA 1
ATOM 776 C C . ASP A 1 96 ? -12.016 22.65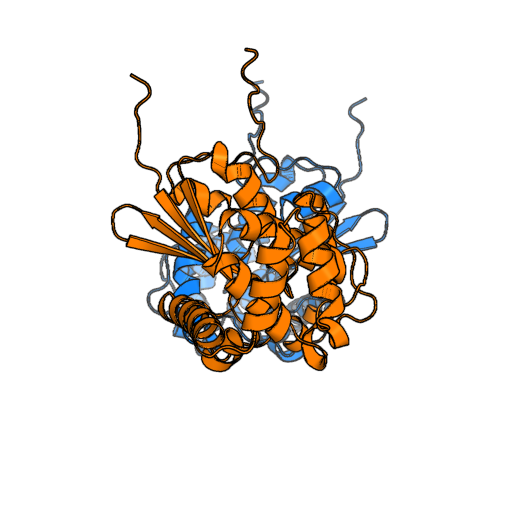6 -5.379 1 79.88 96 ASP A C 1
ATOM 778 O O . ASP A 1 96 ? -11.484 23.703 -5.715 1 79.88 96 ASP A O 1
ATOM 782 N N . LYS A 1 97 ? -12.18 22.359 -4.145 1 81.06 97 LYS A N 1
ATOM 783 C CA . LYS A 1 97 ? -11.836 23.266 -3.055 1 81.06 97 LYS A CA 1
ATOM 784 C C . LYS A 1 97 ? -10.336 23.234 -2.764 1 81.06 97 LYS A C 1
ATOM 786 O O . LYS A 1 97 ? -9.695 24.281 -2.68 1 81.06 97 LYS A O 1
ATOM 791 N N . GLY A 1 98 ? -9.828 22.078 -2.803 1 83.38 98 GLY A N 1
ATOM 792 C CA . GLY A 1 98 ? -8.398 21.922 -2.572 1 83.38 98 GLY A CA 1
ATOM 793 C C . GLY A 1 98 ? -7.996 22.188 -1.135 1 83.38 98 GLY A C 1
ATOM 794 O O . GLY A 1 98 ? -8.836 22.516 -0.298 1 83.38 98 GLY A O 1
ATOM 795 N N . THR A 1 99 ? -6.648 22.109 -0.853 1 91.69 99 THR A N 1
ATOM 796 C CA . THR A 1 99 ? -6.16 22.203 0.519 1 91.69 99 THR A CA 1
ATOM 797 C C . THR A 1 99 ? -5.094 23.281 0.642 1 91.69 99 THR A C 1
ATOM 799 O O . THR A 1 99 ? -4.473 23.422 1.696 1 91.69 99 THR A O 1
ATOM 802 N N . LEU A 1 100 ? -4.918 24.062 -0.394 1 94.38 100 LEU A N 1
ATOM 803 C CA . LEU A 1 100 ? -3.789 24.984 -0.428 1 94.38 100 LEU A CA 1
ATOM 804 C C . LEU A 1 100 ? -3.875 25.984 0.714 1 94.38 100 LEU A C 1
ATOM 806 O O . LEU A 1 100 ? -2.9 26.188 1.443 1 94.38 100 LEU A O 1
ATOM 810 N N . LYS A 1 101 ? -5 26.594 0.94 1 95.19 101 LYS A N 1
ATOM 811 C CA . LYS A 1 101 ? -5.156 27.594 1.999 1 95.19 101 LYS A CA 1
ATOM 812 C C . LYS A 1 101 ? -4.98 26.969 3.377 1 95.19 101 LYS A C 1
ATOM 814 O O . LYS A 1 101 ? -4.387 27.562 4.273 1 95.19 101 LYS A O 1
ATOM 819 N N . ALA A 1 102 ? -5.531 25.766 3.547 1 97 102 ALA A N 1
ATOM 820 C CA . ALA A 1 102 ? -5.379 25.062 4.812 1 97 102 ALA A CA 1
ATOM 821 C C . ALA A 1 102 ? -3.914 24.734 5.082 1 97 102 ALA A C 1
ATOM 823 O O . ALA A 1 102 ? -3.43 24.891 6.203 1 97 102 ALA A O 1
ATOM 824 N N . GLN A 1 103 ? -3.232 24.266 4.039 1 98.25 103 GLN A N 1
ATOM 825 C CA . GLN A 1 103 ? -1.819 23.938 4.18 1 98.25 103 GLN A CA 1
ATOM 826 C C . GLN A 1 103 ? -0.988 25.188 4.484 1 98.25 103 GLN A C 1
ATOM 828 O O . GLN A 1 103 ? -0.017 25.109 5.242 1 98.25 103 GLN A O 1
ATOM 833 N N . ARG A 1 104 ? -1.35 26.297 3.902 1 98.31 104 ARG A N 1
ATOM 834 C CA . ARG A 1 104 ? -0.674 27.547 4.227 1 98.31 104 ARG A CA 1
ATOM 835 C C . ARG A 1 104 ? -0.96 27.953 5.668 1 98.31 104 ARG A C 1
ATOM 837 O O . ARG A 1 104 ? -0.079 28.484 6.355 1 98.31 104 ARG A O 1
ATOM 844 N N . PHE A 1 105 ? -2.195 27.781 6.102 1 98.5 105 PHE A N 1
ATOM 845 C CA . PHE A 1 105 ? -2.533 28.078 7.488 1 98.5 105 PHE A CA 1
ATOM 846 C C . PHE A 1 105 ? -1.689 27.25 8.445 1 98.5 105 PHE A C 1
ATOM 848 O O . PHE A 1 105 ? -1.102 27.781 9.391 1 98.5 105 PHE A O 1
ATOM 855 N N . ILE A 1 106 ? -1.609 25.906 8.219 1 98.69 106 ILE A N 1
ATOM 856 C CA . ILE A 1 106 ? -0.772 25.031 9.039 1 98.69 106 ILE A CA 1
ATOM 857 C C . ILE A 1 106 ? 0.667 25.547 9.031 1 98.69 106 ILE A C 1
ATOM 859 O O . ILE A 1 106 ? 1.321 25.594 10.07 1 98.69 106 ILE A O 1
ATOM 863 N N . THR A 1 107 ? 1.164 25.906 7.852 1 98.81 107 THR A N 1
ATOM 864 C CA . THR A 1 107 ? 2.529 26.391 7.688 1 98.81 107 THR A CA 1
ATOM 865 C C . THR A 1 107 ? 2.75 27.672 8.5 1 98.81 107 THR A C 1
ATOM 867 O O . THR A 1 107 ? 3.762 27.812 9.188 1 98.81 107 THR A O 1
ATOM 870 N N . ALA A 1 108 ? 1.817 28.609 8.383 1 98.69 108 ALA A N 1
ATOM 871 C CA . ALA A 1 108 ? 1.911 29.844 9.148 1 98.69 108 ALA A CA 1
ATOM 872 C C . ALA A 1 108 ? 1.959 29.562 10.648 1 98.69 108 ALA A C 1
ATOM 874 O O . ALA A 1 108 ? 2.793 30.125 11.359 1 98.69 108 ALA A O 1
ATOM 875 N N . VAL A 1 109 ? 1.071 28.688 11.109 1 98.5 109 VAL A N 1
ATOM 876 C CA . VAL A 1 109 ? 1.022 28.297 12.516 1 98.5 109 VAL A CA 1
ATOM 877 C C . VAL A 1 109 ? 2.359 27.688 12.93 1 98.5 109 VAL A C 1
ATOM 879 O O . VAL A 1 109 ? 2.916 28.047 13.977 1 98.5 109 VAL A O 1
ATOM 882 N N . ASP A 1 110 ? 2.852 26.828 12.086 1 98.38 110 ASP A N 1
ATOM 883 C CA . ASP A 1 110 ? 4.113 26.141 12.359 1 98.38 110 ASP A CA 1
ATOM 884 C C . ASP A 1 110 ? 5.262 27.141 12.477 1 98.38 110 ASP A C 1
ATOM 886 O O . ASP A 1 110 ? 6.152 26.969 13.312 1 98.38 110 ASP A O 1
ATOM 890 N N . MET A 1 111 ? 5.285 28.172 11.672 1 98.31 111 MET A N 1
ATOM 891 C CA . MET A 1 111 ? 6.34 29.172 11.641 1 98.31 111 MET A CA 1
ATOM 892 C C . MET A 1 111 ? 6.273 30.062 12.883 1 98.31 111 MET A C 1
ATOM 894 O O . MET A 1 111 ? 7.305 30.531 13.367 1 98.31 111 MET A O 1
ATOM 898 N N . ILE A 1 112 ? 5.074 30.266 13.391 1 98 112 ILE A N 1
ATOM 899 C CA . ILE A 1 112 ? 4.891 31.141 14.547 1 98 112 ILE A CA 1
ATOM 900 C C . ILE A 1 112 ? 5.125 30.359 15.836 1 98 112 ILE A C 1
ATOM 902 O O . ILE A 1 112 ? 5.867 30.797 16.719 1 98 112 ILE A O 1
ATOM 906 N N . ASP A 1 113 ? 4.512 29.203 15.977 1 97.25 113 ASP A N 1
ATOM 907 C CA . ASP A 1 113 ? 4.598 28.328 17.141 1 97.25 113 ASP A CA 1
ATOM 908 C C . ASP A 1 113 ? 4.293 26.875 16.75 1 97.25 113 ASP A C 1
ATOM 910 O O . ASP A 1 113 ? 3.135 26.453 16.766 1 97.25 113 ASP A O 1
ATOM 914 N N . SER A 1 114 ? 5.316 26.094 16.641 1 97.06 114 SER A N 1
ATOM 915 C CA . SER A 1 114 ? 5.207 24.75 16.109 1 97.06 114 SER A CA 1
ATOM 916 C C . SER A 1 114 ? 4.523 23.812 17.094 1 97.06 114 SER A C 1
ATOM 918 O O . SER A 1 114 ? 4.121 22.703 16.734 1 97.06 114 SER A O 1
ATOM 920 N N . SER A 1 115 ? 4.34 24.234 18.344 1 96.81 115 SER A N 1
ATOM 921 C CA . SER A 1 115 ? 3.676 23.391 19.328 1 96.81 115 SER A CA 1
ATOM 922 C C . SER A 1 115 ? 2.209 23.172 18.969 1 96.81 115 SER A C 1
ATOM 924 O O . SER A 1 115 ? 1.579 22.234 19.453 1 96.81 115 SER A O 1
ATOM 926 N N . PHE A 1 116 ? 1.624 24 18.047 1 97.88 116 PHE A N 1
ATOM 927 C CA . PHE A 1 116 ? 0.22 23.906 17.672 1 97.88 116 PHE A CA 1
ATOM 928 C C . PHE A 1 116 ? 0.068 23.109 16.375 1 97.88 116 PHE A C 1
ATOM 930 O O . PHE A 1 116 ? -1.044 22.719 16.016 1 97.88 116 PHE A O 1
ATOM 937 N N . THR A 1 117 ? 1.144 22.812 15.648 1 98.5 117 THR A N 1
ATOM 938 C CA . THR A 1 117 ? 1.092 22.203 14.328 1 98.5 117 THR A CA 1
ATOM 939 C C . THR A 1 117 ? 0.339 20.875 14.375 1 98.5 117 THR A C 1
ATOM 941 O O . THR A 1 117 ? -0.532 20.625 13.539 1 98.5 117 THR A O 1
ATOM 944 N N . GLU A 1 118 ? 0.677 20.078 15.367 1 98.44 118 GLU A N 1
ATOM 945 C CA . GLU A 1 118 ? 0.055 18.766 15.5 1 98.44 118 GLU A CA 1
ATOM 946 C C . GLU A 1 118 ? -1.457 18.891 15.672 1 98.44 118 GLU A C 1
ATOM 948 O O . GLU A 1 118 ? -2.223 18.328 14.891 1 98.44 118 GLU A O 1
ATOM 953 N N . ASN A 1 119 ? -1.87 19.656 16.625 1 98.31 119 ASN A N 1
ATOM 954 C CA . ASN A 1 119 ? -3.291 19.766 16.938 1 98.31 119 ASN A CA 1
ATOM 955 C C . ASN A 1 119 ? -4.066 20.422 15.789 1 98.31 119 ASN A C 1
ATOM 957 O O . ASN A 1 119 ? -5.172 20 15.461 1 98.31 119 ASN A O 1
ATOM 961 N N . VAL A 1 120 ? -3.527 21.469 15.273 1 98.62 120 VAL A N 1
ATOM 962 C CA . VAL A 1 120 ? -4.18 22.172 14.172 1 98.62 120 VAL A CA 1
ATOM 963 C C . VAL A 1 120 ? -4.363 21.219 12.992 1 98.62 120 VAL A C 1
ATOM 965 O O . VAL A 1 120 ? -5.434 21.172 12.383 1 98.62 120 VAL A O 1
ATOM 968 N N . SER A 1 121 ? -3.34 20.438 12.609 1 98.75 121 SER A N 1
ATOM 969 C CA . SER A 1 121 ? -3.438 19.469 11.531 1 98.75 121 SER A CA 1
ATOM 970 C C . SER A 1 121 ? -4.543 18.453 11.805 1 98.75 121 SER A C 1
ATOM 972 O O . SER A 1 121 ? -5.387 18.203 10.938 1 98.75 121 SER A O 1
ATOM 974 N N . ARG A 1 122 ? -4.57 17.922 13.016 1 98.62 122 ARG A N 1
ATOM 975 C CA . ARG A 1 122 ? -5.559 16.922 13.406 1 98.62 122 ARG A CA 1
ATOM 976 C C . ARG A 1 122 ? -6.973 17.469 13.281 1 98.62 122 ARG A C 1
ATOM 978 O O . ARG A 1 122 ? -7.875 16.781 12.797 1 98.62 122 ARG A O 1
ATOM 985 N N . ILE A 1 123 ? -7.172 18.672 13.734 1 98.62 123 ILE A N 1
ATOM 986 C CA . ILE A 1 123 ? -8.5 19.281 13.695 1 98.62 123 ILE A CA 1
ATOM 987 C C . ILE A 1 123 ? -8.93 19.469 12.242 1 98.62 123 ILE A C 1
ATOM 989 O O . ILE A 1 123 ? -10.094 19.25 11.898 1 98.62 123 ILE A O 1
ATOM 993 N N . LEU A 1 124 ? -8.016 19.922 11.43 1 98 124 LEU A N 1
ATOM 994 C CA . LEU A 1 124 ? -8.344 20.109 10.016 1 98 124 LEU A CA 1
ATOM 995 C C . LEU A 1 124 ? -8.742 18.781 9.375 1 98 124 LEU A C 1
ATOM 997 O O . LEU A 1 124 ? -9.734 18.703 8.656 1 98 124 LEU A O 1
ATOM 1001 N N . TRP A 1 125 ? -7.98 17.672 9.594 1 97.69 125 TRP A N 1
ATOM 1002 C CA . TRP A 1 125 ? -8.391 16.359 9.109 1 97.69 125 TRP A CA 1
ATOM 1003 C C . TRP A 1 125 ? -9.773 16 9.633 1 97.69 125 TRP A C 1
ATOM 1005 O O . TRP A 1 125 ? -10.617 15.5 8.883 1 97.69 125 TRP A O 1
ATOM 1015 N N . THR A 1 126 ? -9.938 16.188 10.922 1 97.88 126 THR A N 1
ATOM 1016 C CA . THR A 1 126 ? -11.203 15.828 11.555 1 97.88 126 THR A CA 1
ATOM 1017 C C . THR A 1 126 ? -12.367 16.547 10.875 1 97.88 126 THR A C 1
ATOM 1019 O O . THR A 1 126 ? -13.422 15.945 10.641 1 97.88 126 THR A O 1
ATOM 1022 N N . ARG A 1 127 ? -12.172 17.781 10.602 1 96.25 127 ARG A N 1
ATOM 1023 C CA . ARG A 1 127 ? -13.219 18.562 9.953 1 96.25 127 ARG A CA 1
ATOM 1024 C C . ARG A 1 127 ? -13.57 17.984 8.586 1 96.25 127 ARG A C 1
ATOM 1026 O O . ARG A 1 127 ? -14.75 17.766 8.289 1 96.25 127 ARG A O 1
ATOM 1033 N N . ILE A 1 128 ? -12.625 17.578 7.785 1 94.38 128 ILE A N 1
ATOM 1034 C CA . ILE A 1 128 ? -12.859 17.109 6.422 1 94.38 128 ILE A CA 1
ATOM 1035 C C . ILE A 1 128 ? -13.297 15.656 6.441 1 94.38 128 ILE A C 1
ATOM 1037 O O . ILE A 1 128 ? -14.312 15.297 5.836 1 94.38 128 ILE A O 1
ATOM 1041 N N . HI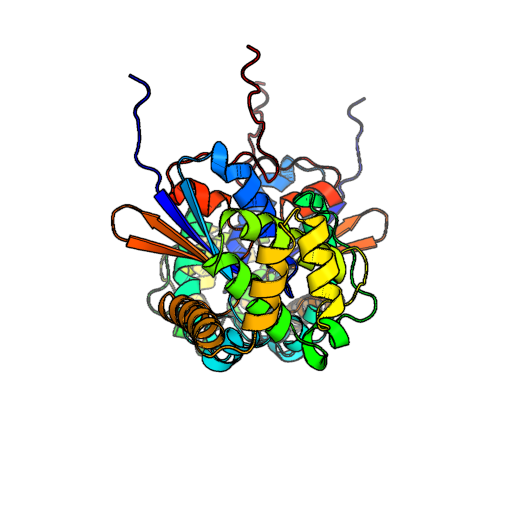S A 1 129 ? -12.539 14.82 7.156 1 94.5 129 HIS A N 1
ATOM 1042 C CA . HIS A 1 129 ? -12.648 13.375 7.016 1 94.5 129 HIS A CA 1
ATOM 1043 C C . HIS A 1 129 ? -13.422 12.766 8.18 1 94.5 129 HIS A C 1
ATOM 1045 O O . HIS A 1 129 ? -13.266 11.578 8.469 1 94.5 129 HIS A O 1
ATOM 1051 N N . ARG A 1 130 ? -14.109 13.43 8.883 1 94.94 130 ARG A N 1
ATOM 1052 C CA . ARG A 1 130 ? -14.969 12.906 9.938 1 94.94 130 ARG A CA 1
ATOM 1053 C C . ARG A 1 130 ? -16.266 13.695 10.023 1 94.94 130 ARG A C 1
ATOM 1055 O O . ARG A 1 130 ? -17.359 13.117 10.047 1 94.94 130 ARG A O 1
ATOM 1062 N N . ASN A 1 131 ? -16.141 15.062 9.984 1 95.75 131 ASN A N 1
ATOM 1063 C CA . ASN A 1 131 ? -17.297 15.922 10.234 1 95.75 131 ASN A CA 1
ATOM 1064 C C . ASN A 1 131 ? -17.922 16.406 8.93 1 95.75 131 ASN A C 1
ATOM 1066 O O . ASN A 1 131 ? -19 17.016 8.938 1 95.75 131 ASN A O 1
ATOM 1070 N N . ASP A 1 132 ? -17.281 16.172 7.84 1 94.31 132 ASP A N 1
ATOM 1071 C CA . ASP A 1 132 ? -17.75 16.656 6.547 1 94.31 132 ASP A CA 1
ATOM 1072 C C . ASP A 1 132 ? -17.891 18.172 6.535 1 94.31 132 ASP A C 1
ATOM 1074 O O . ASP A 1 132 ? -18.938 18.703 6.16 1 94.31 132 ASP A O 1
ATOM 1078 N N . GLU A 1 133 ? -16.828 18.812 7.043 1 93.94 133 GLU A N 1
ATOM 1079 C CA . GLU A 1 133 ? -16.828 20.266 7.164 1 93.94 133 GLU A CA 1
ATOM 1080 C C . GLU A 1 133 ? -15.781 20.891 6.25 1 93.94 133 GLU A C 1
ATOM 1082 O O . GLU A 1 133 ? -14.773 20.266 5.926 1 93.94 133 GLU A O 1
ATOM 1087 N N . ASP A 1 134 ? -16 22.094 5.93 1 91.88 134 ASP A N 1
ATOM 1088 C CA . ASP A 1 134 ? -15.133 22.844 5.039 1 91.88 134 ASP A CA 1
ATOM 1089 C C . ASP A 1 134 ? -13.859 23.281 5.766 1 91.88 134 ASP A C 1
ATOM 1091 O O . ASP A 1 134 ? -13.883 23.516 6.977 1 91.88 134 ASP A O 1
ATOM 1095 N N . ILE A 1 135 ? -12.75 23.422 4.984 1 93.5 135 ILE A N 1
ATOM 1096 C CA . ILE A 1 135 ? -11.508 23.922 5.566 1 93.5 135 ILE A CA 1
ATOM 1097 C C . ILE A 1 135 ? -10.891 24.969 4.648 1 93.5 135 ILE A C 1
ATOM 1099 O O . ILE A 1 135 ? -9.672 25.141 4.617 1 93.5 135 ILE A O 1
ATOM 1103 N N . THR A 1 136 ? -11.586 25.641 3.834 1 90.62 136 THR A N 1
ATOM 1104 C CA . THR A 1 136 ? -11.008 26.5 2.801 1 90.62 136 THR A CA 1
ATOM 1105 C C . THR A 1 136 ? -11.234 27.969 3.119 1 90.62 136 THR A C 1
ATOM 1107 O O . THR A 1 136 ? -10.57 28.844 2.559 1 90.62 136 THR A O 1
ATOM 1110 N N . GLU A 1 137 ? -12.164 28.281 3.982 1 90.31 137 GLU A N 1
ATOM 1111 C CA . GLU A 1 137 ? -12.516 29.672 4.27 1 90.31 137 GLU A CA 1
ATOM 1112 C C . GLU A 1 137 ? -11.844 30.156 5.555 1 90.31 137 GLU A C 1
ATOM 1114 O O . GLU A 1 137 ? -11.727 29.391 6.52 1 90.31 137 GLU A O 1
ATOM 1119 N N . PRO A 1 138 ? -11.477 31.406 5.602 1 90.88 138 PRO A N 1
ATOM 1120 C CA . PRO A 1 138 ? -10.789 31.953 6.77 1 90.88 138 PRO A CA 1
ATOM 1121 C C . PRO A 1 138 ? -11.547 31.719 8.07 1 90.88 138 PRO A C 1
ATOM 1123 O O . PRO A 1 138 ? -10.938 31.547 9.125 1 90.88 138 PRO A O 1
ATOM 1126 N N . GLU A 1 139 ? -12.859 31.781 7.969 1 94.06 139 GLU A N 1
ATOM 1127 C CA . GLU A 1 139 ? -13.656 31.547 9.172 1 94.06 139 GLU A CA 1
ATOM 1128 C C . GLU A 1 139 ? -13.383 30.172 9.758 1 94.06 139 GLU A C 1
ATOM 1130 O O . GLU A 1 139 ? -13.438 29.984 10.977 1 94.06 139 GLU A O 1
ATOM 1135 N N . ASN A 1 140 ? -13.117 29.219 8.93 1 95.19 140 ASN A N 1
ATOM 1136 C CA . ASN A 1 140 ? -12.773 27.875 9.375 1 95.19 140 ASN A CA 1
ATOM 1137 C C . ASN A 1 140 ? -11.477 27.859 10.172 1 95.19 140 ASN A C 1
ATOM 1139 O O . ASN A 1 140 ? -11.359 27.172 11.18 1 95.19 140 ASN A O 1
ATOM 1143 N N . PHE A 1 141 ? -10.5 28.703 9.766 1 97.44 141 PHE A N 1
ATOM 1144 C CA . PHE A 1 141 ? -9.203 28.719 10.43 1 97.44 141 PHE A CA 1
ATOM 1145 C C . PHE A 1 141 ? -9.312 29.328 11.812 1 97.44 141 PHE A C 1
ATOM 1147 O O . PHE A 1 141 ? -8.594 28.938 12.734 1 97.44 141 PHE A O 1
ATOM 1154 N N . VAL A 1 142 ? -10.258 30.297 11.906 1 97 142 VAL A N 1
ATOM 1155 C CA . VAL A 1 142 ? -10.516 30.891 13.219 1 97 142 VAL A CA 1
ATOM 1156 C C . VAL A 1 142 ? -11.023 29.812 14.18 1 97 142 VAL A C 1
ATOM 1158 O O . VAL A 1 142 ? -10.531 29.688 15.305 1 97 142 VAL A O 1
ATOM 1161 N N . MET A 1 143 ? -11.961 29.031 13.711 1 97 143 MET A N 1
ATOM 1162 C CA . MET A 1 143 ? -12.539 27.969 14.531 1 97 143 MET A CA 1
ATOM 1163 C C . MET A 1 143 ? -11.492 26.906 14.867 1 97 143 MET A C 1
ATOM 1165 O O . MET A 1 143 ? -11.422 26.438 16 1 97 143 MET A O 1
ATOM 1169 N N . VAL A 1 144 ? -10.656 26.562 13.961 1 98.19 144 VAL A N 1
ATOM 1170 C CA . VAL A 1 144 ? -9.625 25.547 14.133 1 98.19 144 VAL A CA 1
ATOM 1171 C C . VAL A 1 144 ? -8.609 26.016 15.18 1 98.19 144 VAL A C 1
ATOM 1173 O O . VAL A 1 144 ? -8.25 25.25 16.078 1 98.19 144 VAL A O 1
ATOM 1176 N N . GLY A 1 145 ? -8.164 27.281 15.023 1 98 145 GLY A N 1
ATOM 1177 C CA . GLY A 1 145 ? -7.199 27.812 15.969 1 98 145 GLY A CA 1
ATOM 1178 C C . GLY A 1 145 ? -7.73 27.891 17.391 1 98 145 GLY A C 1
ATOM 1179 O O . GLY A 1 145 ? -7.016 27.547 18.344 1 98 145 GLY A O 1
ATOM 1180 N N . LYS A 1 146 ? -9.008 28.281 17.516 1 97.44 146 LYS A N 1
ATOM 1181 C CA . LYS A 1 146 ? -9.641 28.328 18.828 1 97.44 146 LYS A CA 1
ATOM 1182 C C . LYS A 1 146 ? -9.727 26.953 19.453 1 97.44 146 LYS A C 1
ATOM 1184 O O . LYS A 1 146 ? -9.398 26.766 20.625 1 97.44 146 LYS A O 1
ATOM 1189 N N . GLN A 1 147 ? -10.125 26.031 18.672 1 97.69 147 GLN A N 1
ATOM 1190 C CA . GLN A 1 147 ? -10.242 24.656 19.141 1 97.69 147 GLN A CA 1
ATOM 1191 C C . GLN A 1 147 ? -8.883 24.094 19.531 1 97.69 147 GLN A C 1
ATOM 1193 O O . GLN A 1 147 ? -8.781 23.281 20.469 1 97.69 147 GLN A O 1
ATOM 1198 N N . ALA A 1 148 ? -7.855 24.531 18.844 1 97.81 148 ALA A N 1
ATOM 1199 C CA . ALA A 1 148 ? -6.5 24.047 19.094 1 97.81 148 ALA A CA 1
ATOM 1200 C C . ALA A 1 148 ? -5.91 24.719 20.344 1 97.81 148 ALA A C 1
ATOM 1202 O O . ALA A 1 148 ? -4.824 24.344 20.797 1 97.81 148 ALA A O 1
ATOM 1203 N N . GLY A 1 149 ? -6.613 25.719 20.859 1 97.19 149 GLY A N 1
ATOM 1204 C CA . GLY A 1 149 ? -6.168 26.406 22.062 1 97.19 149 GLY A CA 1
ATOM 1205 C C . GLY A 1 149 ? -5.195 27.531 21.781 1 97.19 149 GLY A C 1
ATOM 1206 O O . GLY A 1 149 ? -4.465 27.969 22.688 1 97.19 149 GLY A O 1
ATOM 1207 N N . MET A 1 150 ? -5.203 28.094 20.625 1 97.38 150 MET A N 1
ATOM 1208 C CA . MET A 1 150 ? -4.285 29.188 20.281 1 97.38 150 MET A CA 1
ATOM 1209 C C . MET A 1 150 ? -4.754 30.5 20.891 1 97.38 150 MET A C 1
ATOM 1211 O O . MET A 1 150 ? -5.949 30.797 20.906 1 97.38 150 MET A O 1
ATOM 1215 N N . LYS A 1 151 ? -3.787 31.203 21.375 1 96.5 151 LYS A N 1
ATOM 1216 C CA . LYS A 1 151 ? -4.109 32.562 21.812 1 96.5 151 LYS A CA 1
ATOM 1217 C C . LYS A 1 151 ? -4.621 33.406 20.641 1 96.5 151 LYS A C 1
ATOM 1219 O O . LYS A 1 151 ? -4.137 33.281 19.516 1 96.5 151 LYS A O 1
ATOM 1224 N N . PRO A 1 152 ? -5.562 34.188 20.953 1 95.88 152 PRO A N 1
ATOM 1225 C CA . PRO A 1 152 ? -6.18 35 19.891 1 95.88 152 PRO A CA 1
ATOM 1226 C C . PRO A 1 152 ? -5.156 35.781 19.078 1 95.88 152 PRO A C 1
ATOM 1228 O O . PRO A 1 152 ? -5.297 35.875 17.844 1 95.88 152 PRO A O 1
ATOM 1231 N N . GLU A 1 153 ? -4.172 36.312 19.719 1 95.81 153 GLU A N 1
ATOM 1232 C CA . GLU A 1 153 ? -3.168 37.125 19.016 1 95.81 153 GLU A CA 1
ATOM 1233 C C . GLU A 1 153 ? -2.371 36.25 18.031 1 95.81 153 GLU A C 1
ATOM 1235 O O . GLU A 1 153 ? -2.07 36.719 16.922 1 95.81 153 GLU A O 1
ATOM 1240 N N . ILE A 1 154 ? -2.029 35.094 18.484 1 95.38 154 ILE A N 1
ATOM 1241 C CA . ILE A 1 154 ? -1.277 34.156 17.656 1 95.38 154 ILE A CA 1
ATOM 1242 C C . ILE A 1 154 ? -2.135 33.75 16.469 1 95.38 154 ILE A C 1
ATOM 1244 O O . ILE A 1 154 ? -1.655 33.688 15.328 1 95.38 154 ILE A O 1
ATOM 1248 N N . LEU A 1 155 ? -3.334 33.438 16.781 1 97.38 155 LEU A N 1
ATOM 1249 C CA . LEU A 1 155 ? -4.27 32.969 15.75 1 97.38 155 LEU A CA 1
ATOM 1250 C C . LEU A 1 155 ? -4.48 34.062 14.695 1 97.38 155 LEU A C 1
ATOM 1252 O O . LEU A 1 155 ? -4.43 33.781 13.5 1 97.38 155 LEU A O 1
ATOM 1256 N N . LYS A 1 156 ? -4.754 35.25 15.109 1 96.56 156 LYS A N 1
ATOM 1257 C CA . LYS A 1 156 ? -4.945 36.375 14.188 1 96.56 156 LYS A CA 1
ATOM 1258 C C . LYS A 1 156 ? -3.717 36.594 13.305 1 96.56 156 LYS A C 1
ATOM 1260 O O . LYS A 1 156 ? -3.842 36.812 12.102 1 96.56 156 LYS A O 1
ATOM 1265 N N . LYS A 1 157 ? -2.594 36.5 13.961 1 97.38 157 LYS A N 1
ATOM 1266 C CA . LYS A 1 157 ? -1.346 36.656 13.211 1 97.38 157 LYS A CA 1
ATOM 1267 C C . LYS A 1 157 ? -1.202 35.562 12.156 1 97.38 157 LYS A C 1
ATOM 1269 O O . LYS A 1 157 ? -0.86 35.844 11.008 1 97.38 157 LYS A O 1
ATOM 1274 N N . ALA A 1 158 ? -1.415 34.312 12.523 1 97.75 158 ALA A N 1
ATOM 1275 C CA . ALA A 1 158 ? -1.289 33.188 11.609 1 97.75 158 ALA A CA 1
ATOM 1276 C C . ALA A 1 158 ? -2.221 33.344 10.406 1 97.75 158 ALA A C 1
ATOM 1278 O O . ALA A 1 158 ? -1.811 33.156 9.266 1 97.75 158 ALA A O 1
ATOM 1279 N N . ILE A 1 159 ? -3.453 33.719 10.617 1 97.44 159 ILE A N 1
ATOM 1280 C CA . ILE A 1 159 ? -4.449 33.844 9.562 1 97.44 159 ILE A CA 1
ATOM 1281 C C . ILE A 1 159 ? -4.051 34.969 8.617 1 97.44 159 ILE A C 1
ATOM 1283 O O . ILE A 1 159 ? -4.191 34.844 7.395 1 97.44 159 ILE A O 1
ATOM 1287 N N . SER A 1 160 ? -3.537 36.031 9.164 1 96.75 160 SER A N 1
ATOM 1288 C CA . SER A 1 160 ? -3.145 37.156 8.344 1 96.75 160 SER A CA 1
ATOM 1289 C C . SER A 1 160 ? -1.954 36.812 7.453 1 96.75 160 SER A C 1
ATOM 1291 O O . SER A 1 160 ? -1.748 37.438 6.414 1 96.75 160 SER A O 1
ATOM 1293 N N . GLN A 1 161 ? -1.171 35.844 7.852 1 97.31 161 GLN A N 1
ATOM 1294 C CA . GLN A 1 161 ? 0.085 35.531 7.172 1 97.31 161 GLN A CA 1
ATOM 1295 C C . GLN A 1 161 ? -0.101 34.438 6.117 1 97.31 161 GLN A C 1
ATOM 1297 O O . GLN A 1 161 ? 0.822 34.156 5.359 1 97.31 161 GLN A O 1
ATOM 1302 N N . ILE A 1 162 ? -1.254 33.938 5.977 1 96.62 162 ILE A N 1
ATOM 1303 C CA . ILE A 1 162 ? -1.514 32.781 5.09 1 96.62 162 ILE A CA 1
ATOM 1304 C C . ILE A 1 162 ? -1.104 33.156 3.664 1 96.62 162 ILE A C 1
ATOM 1306 O O . ILE A 1 162 ? -0.606 32.312 2.922 1 96.62 162 ILE A O 1
ATOM 1310 N N . THR A 1 163 ? -1.245 34.375 3.25 1 96 163 THR A N 1
ATOM 1311 C CA . THR A 1 163 ? -0.973 34.812 1.878 1 96 163 THR A CA 1
ATOM 1312 C C . THR A 1 163 ? 0.381 35.5 1.781 1 96 163 THR A C 1
ATOM 1314 O O . THR A 1 163 ? 0.725 36.062 0.737 1 96 163 THR A O 1
ATOM 1317 N N . ASP A 1 164 ? 1.124 35.531 2.881 1 97.94 164 ASP A N 1
ATOM 1318 C CA . ASP A 1 164 ? 2.447 36.125 2.871 1 97.94 164 ASP A CA 1
ATOM 1319 C C . ASP A 1 164 ? 3.43 35.312 2.043 1 97.94 164 ASP A C 1
ATOM 1321 O O . ASP A 1 164 ? 3.34 34.094 2.006 1 97.94 164 ASP A O 1
ATOM 1325 N N . ASP A 1 165 ? 4.391 35.969 1.444 1 98.38 165 ASP A N 1
ATOM 1326 C CA . ASP A 1 165 ? 5.41 35.312 0.625 1 98.38 165 ASP A CA 1
ATOM 1327 C C . ASP A 1 165 ? 6.223 34.312 1.446 1 98.38 165 ASP A C 1
ATOM 1329 O O . ASP A 1 165 ? 6.621 33.281 0.939 1 98.38 165 ASP A O 1
ATOM 1333 N N . ALA A 1 166 ? 6.48 34.688 2.664 1 98.56 166 ALA A N 1
ATOM 1334 C CA . ALA A 1 166 ? 7.289 33.812 3.512 1 98.56 166 ALA A CA 1
ATOM 1335 C C . ALA A 1 166 ? 6.594 32.469 3.738 1 98.56 166 ALA A C 1
ATOM 1337 O O . ALA A 1 166 ? 7.238 31.406 3.742 1 98.56 166 ALA A O 1
ATOM 1338 N N . VAL A 1 167 ? 5.289 32.5 3.98 1 98.69 167 VAL A N 1
ATOM 1339 C CA . VAL A 1 167 ? 4.512 31.281 4.215 1 98.69 167 VAL A CA 1
ATOM 1340 C C . VAL A 1 167 ? 4.414 30.469 2.926 1 98.69 167 VAL A C 1
ATOM 1342 O O . VAL A 1 167 ? 4.609 29.25 2.934 1 98.69 167 VAL A O 1
ATOM 1345 N N . LYS A 1 168 ? 4.094 31.156 1.81 1 98.44 168 LYS A N 1
ATOM 1346 C CA . LYS A 1 168 ? 4.059 30.5 0.507 1 98.44 168 LYS A CA 1
ATOM 1347 C C . LYS A 1 168 ? 5.383 29.812 0.201 1 98.44 168 LYS A C 1
ATOM 1349 O O . LYS A 1 168 ? 5.402 28.672 -0.28 1 98.44 168 LYS A O 1
ATOM 1354 N N . LYS A 1 169 ? 6.438 30.516 0.489 1 98.69 169 LYS A N 1
ATOM 1355 C CA . LYS A 1 169 ? 7.77 29.984 0.212 1 98.69 169 LYS A CA 1
ATOM 1356 C C . LYS A 1 169 ? 8.07 28.766 1.086 1 98.69 169 LYS A C 1
ATOM 1358 O O . LYS A 1 169 ? 8.625 27.781 0.612 1 98.69 169 LYS A O 1
ATOM 1363 N N . ARG A 1 170 ? 7.754 28.828 2.385 1 98.69 170 ARG A N 1
ATOM 1364 C CA . ARG A 1 170 ? 8.008 27.719 3.289 1 98.69 170 ARG A CA 1
ATOM 1365 C C . ARG A 1 170 ? 7.242 26.469 2.846 1 98.69 170 ARG A C 1
ATOM 1367 O O . ARG A 1 170 ? 7.797 25.359 2.844 1 98.69 170 ARG A O 1
ATOM 1374 N N . LEU A 1 171 ? 5.996 26.641 2.48 1 98.81 171 LEU A N 1
ATOM 1375 C CA . LEU A 1 171 ? 5.215 25.516 1.978 1 98.81 171 LEU A CA 1
ATOM 1376 C C . LEU A 1 171 ? 5.828 24.953 0.702 1 98.81 171 LEU A C 1
ATOM 1378 O O . LEU A 1 171 ? 5.938 23.734 0.546 1 98.81 171 LEU A O 1
ATOM 1382 N N . ALA A 1 172 ? 6.227 25.812 -0.208 1 98.69 172 ALA A N 1
ATOM 1383 C CA . ALA A 1 172 ? 6.871 25.391 -1.451 1 98.69 172 ALA A CA 1
ATOM 1384 C C . ALA A 1 172 ? 8.188 24.672 -1.173 1 98.69 172 ALA A C 1
ATOM 1386 O O . ALA A 1 172 ? 8.508 23.672 -1.821 1 98.69 172 ALA A O 1
ATOM 1387 N N . ASP A 1 173 ? 8.945 25.234 -0.235 1 98.81 173 ASP A N 1
ATOM 1388 C CA . ASP A 1 173 ? 10.234 24.625 0.119 1 98.81 173 ASP A CA 1
ATOM 1389 C C . ASP A 1 173 ? 10.047 23.219 0.658 1 98.81 173 ASP A C 1
ATOM 1391 O O . ASP A 1 173 ? 10.797 22.297 0.306 1 98.81 173 ASP A O 1
ATOM 1395 N N . TYR A 1 174 ? 9.078 23.016 1.567 1 98.81 174 TYR A N 1
ATOM 1396 C CA . TYR A 1 174 ? 8.805 21.672 2.082 1 98.81 174 TYR A CA 1
ATOM 1397 C C . TYR A 1 174 ? 8.352 20.75 0.963 1 98.81 174 TYR A C 1
ATOM 1399 O O . TYR A 1 174 ? 8.734 19.578 0.934 1 98.81 174 TYR A O 1
ATOM 1407 N N . THR A 1 175 ? 7.512 21.25 0.07 1 98.88 175 THR A N 1
ATOM 1408 C CA . THR A 1 175 ? 7.031 20.453 -1.058 1 98.88 175 THR A CA 1
ATOM 1409 C C . THR A 1 175 ? 8.195 20.016 -1.943 1 98.88 175 THR A C 1
ATOM 1411 O O . THR A 1 175 ? 8.297 18.844 -2.312 1 98.88 175 THR A O 1
ATOM 1414 N N . GLU A 1 176 ? 9.109 20.953 -2.217 1 98.75 176 GLU A N 1
ATOM 1415 C CA . GLU A 1 176 ? 10.289 20.641 -3.021 1 98.75 176 GLU A CA 1
ATOM 1416 C C . GLU A 1 176 ? 11.227 19.688 -2.285 1 98.75 176 GLU A C 1
ATOM 1418 O O . GLU A 1 176 ? 11.828 18.797 -2.898 1 98.75 176 GLU A O 1
ATOM 1423 N N . ASP A 1 177 ? 11.391 19.953 -1.028 1 98.81 177 ASP A N 1
ATOM 1424 C CA . ASP A 1 177 ? 12.219 19.078 -0.203 1 98.81 177 ASP A CA 1
ATOM 1425 C C . ASP A 1 177 ? 11.719 17.641 -0.265 1 98.81 177 ASP A C 1
ATOM 1427 O O . ASP A 1 177 ? 12.523 16.703 -0.411 1 98.81 177 ASP A O 1
ATOM 1431 N N . ALA A 1 178 ? 10.398 17.406 -0.129 1 98.88 178 ALA A N 1
ATOM 1432 C CA . ALA A 1 178 ? 9.805 16.062 -0.236 1 98.88 178 ALA A CA 1
ATOM 1433 C C . ALA A 1 178 ? 10.141 15.43 -1.579 1 98.88 178 ALA A C 1
ATOM 1435 O O . ALA A 1 178 ? 10.523 14.258 -1.636 1 98.88 178 ALA A O 1
ATOM 1436 N N . LEU A 1 179 ? 9.992 16.188 -2.656 1 98.75 179 LEU A N 1
ATOM 1437 C CA . LEU A 1 179 ? 10.266 15.703 -4.004 1 98.75 179 LEU A CA 1
ATOM 1438 C C . LEU A 1 179 ? 11.727 15.305 -4.152 1 98.75 179 LEU A C 1
ATOM 1440 O O . LEU A 1 179 ? 12.031 14.258 -4.734 1 98.75 179 LEU A O 1
ATOM 1444 N N . GLU A 1 180 ? 12.602 16.141 -3.625 1 98.56 180 GLU A N 1
ATOM 1445 C CA . GLU A 1 180 ? 14.031 15.859 -3.699 1 98.56 180 GLU A CA 1
ATOM 1446 C C . GLU A 1 180 ? 14.391 14.586 -2.941 1 98.56 180 GLU A C 1
ATOM 1448 O O . GLU A 1 180 ? 15.312 13.867 -3.332 1 98.56 180 GLU A O 1
ATOM 1453 N N . LYS A 1 181 ? 13.641 14.312 -1.938 1 98.62 181 LYS A N 1
ATOM 1454 C CA . LYS A 1 181 ? 13.883 13.125 -1.122 1 98.62 181 LYS A CA 1
ATOM 1455 C C . LYS A 1 181 ? 13.172 11.906 -1.707 1 98.62 181 LYS A C 1
ATOM 1457 O O . LYS A 1 181 ? 13.227 10.82 -1.13 1 98.62 181 LYS A O 1
ATOM 1462 N N . GLY A 1 182 ? 12.438 12.117 -2.846 1 98.31 182 GLY A N 1
ATOM 1463 C CA . GLY A 1 182 ? 11.914 10.992 -3.604 1 98.31 182 GLY A CA 1
ATOM 1464 C C . GLY A 1 182 ? 10.398 10.875 -3.52 1 98.31 182 GLY A C 1
ATOM 1465 O O . GLY A 1 182 ? 9.828 9.891 -3.998 1 98.31 182 GLY A O 1
ATOM 1466 N N . ALA A 1 183 ? 9.719 11.805 -2.936 1 98.75 183 ALA A N 1
ATOM 1467 C CA . ALA A 1 183 ? 8.273 11.719 -2.746 1 98.75 183 ALA A CA 1
ATOM 1468 C C . ALA A 1 183 ? 7.539 11.75 -4.082 1 98.75 183 ALA A C 1
ATOM 1470 O O . ALA A 1 183 ? 7.941 12.477 -5 1 98.75 183 ALA A O 1
ATOM 1471 N N . PHE A 1 184 ? 6.504 11.023 -4.223 1 98.38 184 PHE A N 1
ATOM 1472 C CA . PHE A 1 184 ? 5.59 11.023 -5.359 1 98.38 184 PHE A CA 1
ATOM 1473 C C . PHE A 1 184 ? 4.141 11.086 -4.891 1 98.38 184 PHE A C 1
ATOM 1475 O O . PHE A 1 184 ? 3.217 10.984 -5.699 1 98.38 184 PHE A O 1
ATOM 1482 N N . GLY A 1 185 ? 3.951 11.203 -3.688 1 97.75 185 GLY A N 1
ATOM 1483 C CA . GLY A 1 185 ? 2.695 11.297 -2.959 1 97.75 185 GLY A CA 1
ATOM 1484 C C . GLY A 1 185 ? 2.887 11.469 -1.464 1 97.75 185 GLY A C 1
ATOM 1485 O O . GLY A 1 185 ? 4.008 11.68 -0.996 1 97.75 185 GLY A O 1
ATOM 1486 N N . VAL A 1 186 ? 1.794 11.422 -0.735 1 98.38 186 VAL A N 1
ATOM 1487 C CA . VAL A 1 186 ? 1.826 11.492 0.722 1 98.38 186 VAL A CA 1
ATOM 1488 C C . VAL A 1 186 ? 0.944 10.391 1.311 1 98.38 186 VAL A C 1
ATOM 1490 O O . VAL A 1 186 ? 0.005 9.922 0.66 1 98.38 186 VAL A O 1
ATOM 1493 N N . PRO A 1 187 ? 1.213 9.984 2.498 1 98.75 187 PRO A N 1
ATOM 1494 C CA . PRO A 1 187 ? 2.311 10.445 3.354 1 98.75 187 PRO A CA 1
ATOM 1495 C C . PRO A 1 187 ? 3.672 9.93 2.891 1 98.75 187 PRO A C 1
ATOM 1497 O O . PRO A 1 187 ? 3.777 8.805 2.398 1 98.75 187 PRO A O 1
ATOM 1500 N N . THR A 1 188 ? 4.621 10.695 2.955 1 98.94 188 THR A N 1
ATOM 1501 C CA . THR A 1 188 ? 6.023 10.312 2.814 1 98.94 188 THR A CA 1
ATOM 1502 C C . THR A 1 188 ? 6.77 10.508 4.129 1 98.94 188 THR A C 1
ATOM 1504 O O . THR A 1 188 ? 6.715 11.586 4.727 1 98.94 188 THR A O 1
ATOM 1507 N N . ILE A 1 189 ? 7.391 9.492 4.598 1 98.94 189 ILE A N 1
ATOM 1508 C CA . ILE A 1 189 ? 8.133 9.492 5.855 1 98.94 189 ILE A CA 1
ATOM 1509 C C . ILE A 1 189 ? 9.625 9.32 5.57 1 98.94 189 ILE A C 1
ATOM 1511 O O . ILE A 1 189 ? 10.023 8.406 4.844 1 98.94 189 ILE A O 1
ATOM 1515 N N . VAL A 1 190 ? 10.406 10.18 6.062 1 98.88 190 VAL A N 1
ATOM 1516 C CA . VAL A 1 190 ? 11.852 10.078 5.875 1 98.88 190 VAL A CA 1
ATOM 1517 C C . VAL A 1 190 ? 12.539 9.953 7.23 1 98.88 190 VAL A C 1
ATOM 1519 O O . VAL A 1 190 ? 12.43 10.844 8.078 1 98.88 190 VAL A O 1
ATOM 1522 N N . ALA A 1 191 ? 13.195 8.891 7.449 1 98.69 191 ALA A N 1
ATOM 1523 C CA . ALA A 1 191 ? 13.977 8.656 8.664 1 98.69 191 ALA A CA 1
ATOM 1524 C C . ALA A 1 191 ? 15.461 8.953 8.43 1 98.69 191 ALA A C 1
ATOM 1526 O O . ALA A 1 191 ? 16.016 8.57 7.398 1 98.69 191 ALA A O 1
ATOM 1527 N N . HIS A 1 192 ? 16.016 9.711 9.266 1 98.31 192 HIS A N 1
ATOM 1528 C CA . HIS A 1 192 ? 17.453 9.977 9.242 1 98.31 192 HIS A CA 1
ATOM 1529 C C . HIS A 1 192 ? 18.188 9.062 10.203 1 98.31 192 HIS A C 1
ATOM 1531 O O . HIS A 1 192 ? 18.172 9.273 11.414 1 98.31 192 HIS A O 1
ATOM 1537 N N . VAL A 1 193 ? 18.797 8.055 9.609 1 97 193 VAL A N 1
ATOM 1538 C CA . VAL A 1 193 ? 19.469 7.023 10.406 1 97 193 VAL A CA 1
ATOM 1539 C C . VAL A 1 193 ? 20.859 6.77 9.859 1 97 193 VAL A C 1
ATOM 1541 O O . VAL A 1 193 ? 21.047 6.594 8.656 1 97 193 VAL A O 1
ATOM 1544 N N . ASN A 1 194 ? 21.844 6.84 10.789 1 94.38 194 ASN A N 1
ATOM 1545 C CA . ASN A 1 194 ? 23.234 6.543 10.43 1 94.38 194 ASN A CA 1
ATOM 1546 C C . ASN A 1 194 ? 23.719 7.41 9.266 1 94.38 194 ASN A C 1
ATOM 1548 O O . ASN A 1 194 ? 24.328 6.906 8.328 1 94.38 194 ASN A O 1
ATOM 1552 N N . GLY A 1 195 ? 23.266 8.633 9.234 1 94.69 195 GLY A N 1
ATOM 1553 C CA . GLY A 1 195 ? 23.734 9.586 8.25 1 94.69 195 GLY A CA 1
ATOM 1554 C C . GLY A 1 195 ? 23.062 9.445 6.898 1 94.69 195 GLY A C 1
ATOM 1555 O O . GLY A 1 195 ? 23.438 10.109 5.934 1 94.69 195 GLY A O 1
ATOM 1556 N N . LYS A 1 196 ? 22.062 8.633 6.809 1 96.88 196 LYS A N 1
ATOM 1557 C CA . LYS A 1 196 ? 21.344 8.398 5.559 1 96.88 196 LYS A CA 1
ATOM 1558 C C . LYS A 1 196 ? 19.875 8.742 5.707 1 96.88 196 LYS A C 1
ATOM 1560 O O . LYS A 1 196 ? 19.328 8.742 6.816 1 96.88 196 LYS A O 1
ATOM 1565 N N . GLN A 1 197 ? 19.281 9.125 4.621 1 98.12 197 GLN A N 1
ATOM 1566 C CA . GLN A 1 197 ? 17.828 9.328 4.547 1 98.12 197 GLN A CA 1
ATOM 1567 C C . GLN A 1 197 ? 17.125 8.086 4.004 1 98.12 197 GLN A C 1
ATOM 1569 O O . GLN A 1 197 ? 17.453 7.621 2.908 1 98.12 197 GLN A O 1
ATOM 1574 N N . GLU A 1 198 ? 16.297 7.543 4.812 1 98.31 198 GLU A N 1
ATOM 1575 C CA . GLU A 1 198 ? 15.469 6.406 4.41 1 98.31 198 GLU A CA 1
ATOM 1576 C C . GLU A 1 198 ? 14.016 6.824 4.215 1 98.31 198 GLU A C 1
ATOM 1578 O O . GLU A 1 198 ? 13.305 7.09 5.184 1 98.31 198 GLU A O 1
ATOM 1583 N N . MET A 1 199 ? 13.562 6.781 2.982 1 98.62 199 MET A N 1
ATOM 1584 C CA . MET A 1 199 ? 12.203 7.219 2.674 1 98.62 199 MET A CA 1
ATOM 1585 C C . MET A 1 199 ? 11.242 6.035 2.639 1 98.62 199 MET A C 1
ATOM 1587 O O . MET A 1 199 ? 11.57 4.977 2.096 1 98.62 199 MET A O 1
ATOM 1591 N N . ILE A 1 200 ? 10.195 6.176 3.266 1 98.56 200 ILE A N 1
ATOM 1592 C CA . ILE A 1 200 ? 9.094 5.219 3.246 1 98.56 200 ILE A CA 1
ATOM 1593 C C . ILE A 1 200 ? 7.816 5.91 2.77 1 98.56 200 ILE A C 1
ATOM 1595 O O . ILE A 1 200 ? 7.492 7.012 3.223 1 98.56 200 ILE A O 1
ATOM 1599 N N . PHE A 1 201 ? 7.195 5.273 1.898 1 98.5 201 PHE A N 1
ATOM 1600 C CA . PHE A 1 201 ? 5.945 5.816 1.39 1 98.5 201 PHE A CA 1
ATOM 1601 C C . PHE A 1 201 ? 4.75 5.074 1.978 1 98.5 201 PHE A C 1
ATOM 1603 O O . PHE A 1 201 ? 4.75 3.842 2.045 1 98.5 201 PHE A O 1
ATOM 1610 N N . GLY A 1 202 ? 3.738 5.895 2.348 1 97.56 202 GLY A N 1
ATOM 1611 C CA . GLY A 1 202 ? 2.473 5.305 2.754 1 97.56 202 GLY A CA 1
ATOM 1612 C C . GLY A 1 202 ? 2.322 5.195 4.258 1 97.56 202 GLY A C 1
ATOM 1613 O O . GLY A 1 202 ? 3.182 5.66 5.012 1 97.56 202 GLY A O 1
ATOM 1614 N N . CYS A 1 203 ? 1.181 4.59 4.695 1 98.31 203 CYS A N 1
ATOM 1615 C CA . CYS A 1 203 ? 0.861 4.488 6.117 1 98.31 203 CYS A CA 1
ATOM 1616 C C . CYS A 1 203 ? 0.872 3.033 6.574 1 98.31 203 CYS A C 1
ATOM 1618 O O . CYS A 1 203 ? 0.304 2.701 7.617 1 98.31 203 CYS A O 1
ATOM 1620 N N . ASP A 1 204 ? 1.481 2.156 5.805 1 97.25 204 ASP A N 1
ATOM 1621 C CA . ASP A 1 204 ? 1.354 0.73 6.082 1 97.25 204 ASP A CA 1
ATOM 1622 C C . ASP A 1 204 ? 2.725 0.063 6.176 1 97.25 204 ASP A C 1
ATOM 1624 O O . ASP A 1 204 ? 2.828 -1.165 6.141 1 97.25 204 ASP A O 1
ATOM 1628 N N . ARG A 1 205 ? 3.775 0.851 6.215 1 98.56 205 ARG A N 1
ATOM 1629 C CA . ARG A 1 205 ? 5.125 0.305 6.285 1 98.56 205 ARG A CA 1
ATOM 1630 C C . ARG A 1 205 ? 5.746 0.545 7.656 1 98.56 205 ARG A C 1
ATOM 1632 O O . ARG A 1 205 ? 6.965 0.668 7.781 1 98.56 205 ARG A O 1
ATOM 1639 N N . PHE A 1 206 ? 4.98 0.603 8.695 1 98.19 206 PHE A N 1
ATOM 1640 C CA . PHE A 1 206 ? 5.488 0.914 10.023 1 98.19 206 PHE A CA 1
ATOM 1641 C C . PHE A 1 206 ? 6.391 -0.203 10.531 1 98.19 206 PHE A C 1
ATOM 1643 O O . PHE A 1 206 ? 7.395 0.058 11.203 1 98.19 206 PHE A O 1
ATOM 1650 N N . PRO A 1 207 ? 6.105 -1.547 10.266 1 97.62 207 PRO A N 1
ATOM 1651 C CA . PRO A 1 207 ? 7.082 -2.561 10.672 1 97.62 207 PRO A CA 1
ATOM 1652 C C . PRO A 1 207 ? 8.461 -2.332 10.055 1 97.62 207 PRO A C 1
ATOM 1654 O O . PRO A 1 207 ? 9.477 -2.561 10.711 1 97.62 207 PRO A O 1
ATOM 1657 N N . ILE A 1 208 ? 8.477 -1.85 8.844 1 98.44 208 ILE A N 1
ATOM 1658 C CA . ILE A 1 208 ? 9.727 -1.571 8.148 1 98.44 208 ILE A CA 1
ATOM 1659 C C . ILE A 1 208 ? 10.406 -0.357 8.773 1 98.44 208 ILE A C 1
ATOM 1661 O O . ILE A 1 208 ? 11.617 -0.373 9.016 1 98.44 208 ILE A O 1
ATOM 1665 N N . LEU A 1 209 ? 9.602 0.705 9.008 1 98.56 209 LEU A N 1
ATOM 1666 C CA . LEU A 1 209 ? 10.141 1.894 9.664 1 98.56 209 LEU A CA 1
ATOM 1667 C C . LEU A 1 209 ? 10.742 1.544 11.016 1 98.56 209 LEU A C 1
ATOM 1669 O O . LEU A 1 209 ? 11.828 2.018 11.359 1 98.56 209 LEU A O 1
ATOM 1673 N N . ALA A 1 210 ? 10.055 0.723 11.789 1 98.12 210 ALA A N 1
ATOM 1674 C CA . ALA A 1 210 ? 10.539 0.301 13.094 1 98.12 210 ALA A CA 1
ATOM 1675 C C . ALA A 1 210 ? 11.891 -0.4 12.977 1 98.12 210 ALA A C 1
ATOM 1677 O O . ALA A 1 210 ? 12.805 -0.135 13.758 1 98.12 210 ALA A O 1
ATOM 1678 N N . LYS A 1 211 ? 11.992 -1.239 12.039 1 97.88 211 LYS A N 1
ATOM 1679 C CA . LYS A 1 211 ? 13.25 -1.947 11.82 1 97.88 211 LYS A CA 1
ATOM 1680 C C . LYS A 1 211 ? 14.375 -0.977 11.477 1 97.88 211 LYS A C 1
ATOM 1682 O O . LYS A 1 211 ? 15.477 -1.073 12.023 1 97.88 211 LYS A O 1
ATOM 1687 N N . ILE A 1 212 ? 14.094 -0.055 10.547 1 97.94 212 ILE A N 1
ATOM 1688 C CA . ILE A 1 212 ? 15.062 0.953 10.133 1 97.94 212 ILE A CA 1
ATOM 1689 C C . ILE A 1 212 ? 15.547 1.734 11.352 1 97.94 212 ILE A C 1
ATOM 1691 O O . ILE A 1 212 ? 16.734 2.051 11.469 1 97.94 212 ILE A O 1
ATOM 1695 N N . LEU A 1 213 ? 14.664 1.984 12.297 1 97.69 213 LEU A N 1
ATOM 1696 C CA . LEU A 1 213 ? 14.938 2.809 13.469 1 97.69 213 LEU A CA 1
ATOM 1697 C C . LEU A 1 213 ? 15.555 1.975 14.586 1 97.69 213 LEU A C 1
ATOM 1699 O O . LEU A 1 213 ? 16.047 2.521 15.578 1 97.69 213 LEU A O 1
ATOM 1703 N N . GLY A 1 214 ? 15.555 0.605 14.461 1 97 214 GLY A N 1
ATOM 1704 C CA . GLY A 1 214 ? 15.969 -0.257 15.555 1 97 214 GLY A CA 1
ATOM 1705 C C . GLY A 1 214 ? 14.969 -0.274 16.703 1 97 214 GLY A C 1
ATOM 1706 O O . GLY A 1 214 ? 15.359 -0.362 17.875 1 97 214 GLY A O 1
ATOM 1707 N N . GLU A 1 215 ? 13.695 -0.06 16.375 1 97.12 215 GLU A N 1
ATOM 1708 C CA . GLU A 1 215 ? 12.594 -0.03 17.328 1 97.12 215 GLU A CA 1
ATOM 1709 C C . GLU A 1 215 ? 11.656 -1.223 17.141 1 97.12 215 GLU A C 1
ATOM 1711 O O . GLU A 1 215 ? 11.844 -2.016 16.203 1 97.12 215 GLU A O 1
ATOM 1716 N N . LYS A 1 216 ? 10.75 -1.372 17.984 1 96.06 216 LYS A N 1
ATOM 1717 C CA . LYS A 1 216 ? 9.758 -2.439 17.906 1 96.06 216 LYS A CA 1
ATOM 1718 C C . LYS A 1 216 ? 8.398 -1.896 17.469 1 96.06 216 LYS A C 1
ATOM 1720 O O . LYS A 1 216 ? 7.969 -0.839 17.938 1 96.06 216 LYS A O 1
ATOM 1725 N N . TRP A 1 217 ? 7.801 -2.574 16.578 1 96.5 217 TRP A N 1
ATOM 1726 C CA . TRP A 1 217 ? 6.441 -2.252 16.141 1 96.5 217 TRP A CA 1
ATOM 1727 C C . TRP A 1 217 ? 5.418 -3.082 16.906 1 96.5 217 TRP A C 1
ATOM 1729 O O . TRP A 1 217 ? 5.43 -4.312 16.844 1 96.5 217 TRP A O 1
ATOM 1739 N N . ASP A 1 218 ? 4.488 -2.488 17.562 1 95 218 ASP A N 1
ATOM 1740 C CA . ASP A 1 218 ? 3.518 -3.178 18.406 1 95 218 ASP A CA 1
ATOM 1741 C C . ASP A 1 218 ? 2.096 -2.969 17.891 1 95 218 ASP A C 1
ATOM 1743 O O . ASP A 1 218 ? 1.13 -3.096 18.641 1 95 218 ASP A O 1
ATOM 1747 N N . GLY A 1 219 ? 1.97 -2.645 16.641 1 95.69 219 GLY A N 1
ATOM 1748 C CA . GLY A 1 219 ? 0.664 -2.322 16.094 1 95.69 219 GLY A CA 1
ATOM 1749 C C . GLY A 1 219 ? 0.343 -0.841 16.141 1 95.69 219 GLY A C 1
ATOM 1750 O O . GLY A 1 219 ? 1.152 -0.04 16.609 1 95.69 219 GLY A O 1
ATOM 1751 N N . PRO A 1 220 ? -0.751 -0.401 15.578 1 96.81 220 PRO A N 1
ATOM 1752 C CA . PRO A 1 220 ? -1.054 1.022 15.414 1 96.81 220 PRO A CA 1
ATOM 1753 C C . PRO A 1 220 ? -1.328 1.722 16.75 1 96.81 220 PRO A C 1
ATOM 1755 O O . PRO A 1 220 ? -1.311 2.953 16.812 1 96.81 220 PRO A O 1
ATOM 1758 N N . ILE A 1 221 ? -1.666 0.917 17.781 1 96 221 ILE A N 1
ATOM 1759 C CA . ILE A 1 221 ? -1.872 1.443 19.125 1 96 221 ILE A CA 1
ATOM 1760 C C . ILE A 1 221 ? -0.853 0.829 20.078 1 96 221 ILE A C 1
ATOM 1762 O O . ILE A 1 221 ? -1.087 -0.246 20.641 1 96 221 ILE A O 1
ATOM 1766 N N . PRO A 1 222 ? 0.26 1.551 20.25 1 92.5 222 PRO A N 1
ATOM 1767 C CA . PRO A 1 222 ? 1.262 0.984 21.156 1 92.5 222 PRO A CA 1
ATOM 1768 C C . PRO A 1 222 ? 0.818 1.009 22.609 1 92.5 222 PRO A C 1
ATOM 1770 O O . PRO A 1 222 ? 0.099 1.921 23.031 1 92.5 222 PRO A O 1
ATOM 1773 N N . GLN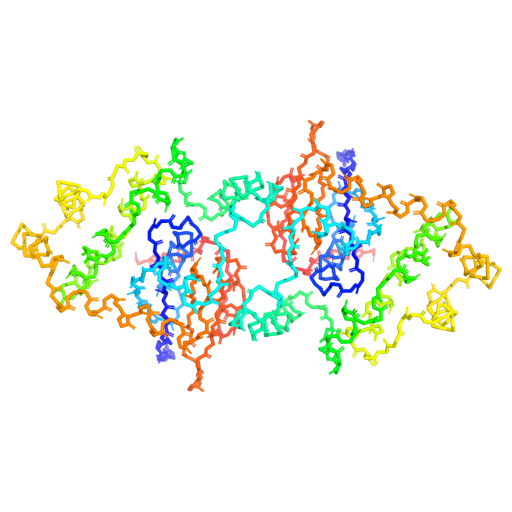 A 1 223 ? 1.07 -0.094 23.328 1 80.88 223 GLN A N 1
ATOM 1774 C CA . GLN A 1 223 ? 0.808 -0.094 24.766 1 80.88 223 GLN A CA 1
ATOM 1775 C C . GLN A 1 223 ? 1.743 0.867 25.484 1 80.88 223 GLN A C 1
ATOM 1777 O O . GLN A 1 223 ? 2.953 0.865 25.25 1 80.88 223 GLN A O 1
ATOM 1782 N N . ILE A 1 224 ? 1.289 1.98 25.922 1 66.69 224 ILE A N 1
ATOM 1783 C CA . ILE A 1 224 ? 2.117 2.895 26.703 1 66.69 224 ILE A CA 1
ATOM 1784 C C . ILE A 1 224 ? 2.148 2.445 28.156 1 66.69 224 ILE A C 1
ATOM 1786 O O . ILE A 1 224 ? 1.104 2.148 28.75 1 66.69 224 ILE A O 1
ATOM 1790 N N . LEU A 1 225 ? 3.23 1.796 28.547 1 53.91 225 LEU A N 1
ATOM 1791 C CA . LEU A 1 225 ? 3.4 1.42 29.953 1 53.91 225 LEU A CA 1
ATOM 1792 C C . LEU A 1 225 ? 3.197 2.623 30.859 1 53.91 225 LEU A C 1
ATOM 1794 O O . LEU A 1 225 ? 3.799 3.678 30.656 1 53.91 225 LEU A O 1
ATOM 1798 N N . GLN A 1 226 ? 2.008 2.953 31.219 1 48.19 226 GLN A N 1
ATOM 1799 C CA . GLN A 1 226 ? 1.833 3.895 32.312 1 48.19 226 GLN A CA 1
ATOM 1800 C C . GLN A 1 226 ? 2.775 3.572 33.469 1 48.19 226 GLN A C 1
ATOM 1802 O O . GLN A 1 226 ? 2.818 2.434 33.938 1 48.19 226 GLN A O 1
ATOM 1807 N N . ASN A 1 227 ? 3.936 4.109 33.469 1 35.94 227 ASN A N 1
ATOM 1808 C CA . ASN A 1 227 ? 4.652 4.094 34.719 1 35.94 227 ASN A CA 1
ATOM 1809 C C . ASN A 1 227 ? 3.748 4.496 35.875 1 35.94 227 ASN A C 1
ATOM 1811 O O . ASN A 1 227 ? 3.156 5.578 35.875 1 35.94 227 ASN A O 1
ATOM 1815 N N . LYS A 1 228 ? 2.887 3.629 36.375 1 39.34 228 LYS A N 1
ATOM 1816 C CA . LYS A 1 228 ? 2.328 3.877 37.719 1 39.34 228 LYS A CA 1
ATOM 1817 C C . LYS A 1 228 ? 3.377 4.477 38.656 1 39.34 228 LYS A C 1
ATOM 1819 O O . LYS A 1 228 ? 4.371 3.828 38.969 1 39.34 228 LYS A O 1
ATOM 1824 N N . LEU A 1 229 ? 3.477 5.836 38.625 1 28.55 229 LEU A N 1
ATOM 1825 C CA . LEU A 1 229 ? 3.936 6.301 39.938 1 28.55 229 LEU A CA 1
ATOM 1826 C C . LEU A 1 229 ? 3.02 5.793 41.062 1 28.55 229 LEU A C 1
ATOM 1828 O O . LEU A 1 229 ? 1.801 5.734 40.875 1 28.55 229 LEU A O 1
ATOM 1832 N N . MET B 1 1 ? -15.648 -29.953 22.047 1 26.02 1 MET B N 1
ATOM 1833 C CA . MET B 1 1 ? -16.328 -29.891 20.75 1 26.02 1 MET B CA 1
ATOM 1834 C C . MET B 1 1 ? -15.625 -28.906 19.812 1 26.02 1 MET B C 1
ATOM 1836 O O . MET B 1 1 ? -15.508 -27.719 20.125 1 26.02 1 MET B O 1
ATOM 1840 N N . THR B 1 2 ? -14.484 -29.141 19.328 1 35.91 2 THR B N 1
ATOM 1841 C CA . THR B 1 2 ? -13.609 -28.312 18.516 1 35.91 2 THR B CA 1
ATOM 1842 C C . THR B 1 2 ? -14.406 -27.578 17.438 1 35.91 2 THR B C 1
ATOM 1844 O O . THR B 1 2 ? -15.117 -28.203 16.641 1 35.91 2 THR B O 1
ATOM 1847 N N . SER B 1 3 ? -15.141 -26.562 17.688 1 39.88 3 SER B N 1
ATOM 1848 C CA . SER B 1 3 ? -16.156 -25.922 16.844 1 39.88 3 SER B CA 1
ATOM 1849 C C . SER B 1 3 ? -15.773 -26 15.375 1 39.88 3 SER B C 1
ATOM 1851 O O . SER B 1 3 ? -14.656 -25.625 14.992 1 39.88 3 SER B O 1
ATOM 1853 N N . ASN B 1 4 ? -15.961 -27.094 14.617 1 43.12 4 ASN B N 1
ATOM 1854 C CA . ASN B 1 4 ? -15.68 -27.438 13.227 1 43.12 4 ASN B CA 1
ATOM 1855 C C . ASN B 1 4 ? -15.945 -26.266 12.289 1 43.12 4 ASN B C 1
ATOM 1857 O O . ASN B 1 4 ? -16.984 -26.234 11.617 1 43.12 4 ASN B O 1
ATOM 1861 N N . ALA B 1 5 ? -15.773 -24.984 12.664 1 57.62 5 ALA B N 1
ATOM 1862 C CA . ALA B 1 5 ? -16.125 -23.812 11.859 1 57.62 5 ALA B CA 1
ATOM 1863 C C . ALA B 1 5 ? -15.68 -23.984 10.414 1 57.62 5 ALA B C 1
ATOM 1865 O O . ALA B 1 5 ? -14.562 -24.438 10.148 1 57.62 5 ALA B O 1
ATOM 1866 N N . SER B 1 6 ? -16.625 -24.109 9.398 1 85.31 6 SER B N 1
ATOM 1867 C CA . SER B 1 6 ? -16.453 -24.281 7.961 1 85.31 6 SER B CA 1
ATOM 1868 C C . SER B 1 6 ? -15.383 -23.328 7.418 1 85.31 6 SER B C 1
ATOM 1870 O O . SER B 1 6 ? -15.289 -22.188 7.855 1 85.31 6 SER B O 1
ATOM 1872 N N . LYS B 1 7 ? -14.398 -23.859 6.723 1 95 7 LYS B N 1
ATOM 1873 C CA . LYS B 1 7 ? -13.328 -23.078 6.113 1 95 7 LYS B CA 1
ATOM 1874 C C . LYS B 1 7 ? -13.891 -22.016 5.176 1 95 7 LYS B C 1
ATOM 1876 O O . LYS B 1 7 ? -14.844 -22.266 4.438 1 95 7 LYS B O 1
ATOM 1881 N N . LYS B 1 8 ? -13.453 -20.812 5.379 1 97.5 8 LYS B N 1
ATOM 1882 C CA . LYS B 1 8 ? -13.812 -19.719 4.477 1 97.5 8 LYS B CA 1
ATOM 1883 C C . LYS B 1 8 ? -12.945 -19.734 3.219 1 97.5 8 LYS B C 1
ATOM 1885 O O . LYS B 1 8 ? -11.727 -19.891 3.299 1 97.5 8 LYS B O 1
ATOM 1890 N N . LEU B 1 9 ? -13.57 -19.578 2.109 1 98.25 9 LEU B N 1
ATOM 1891 C CA . LEU B 1 9 ? -12.859 -19.578 0.834 1 98.25 9 LEU B CA 1
ATOM 1892 C C . LEU B 1 9 ? -12.062 -18.297 0.651 1 98.25 9 LEU B C 1
ATOM 1894 O O . LEU B 1 9 ? -12.594 -17.203 0.828 1 98.25 9 LEU B O 1
ATOM 1898 N N . ILE B 1 10 ? -10.828 -18.406 0.363 1 98.69 10 ILE B N 1
ATOM 1899 C CA . ILE B 1 10 ? -9.961 -17.312 -0.05 1 98.69 10 ILE B CA 1
ATOM 1900 C C . ILE B 1 10 ? -9.398 -17.594 -1.442 1 98.69 10 ILE B C 1
ATOM 1902 O O . ILE B 1 10 ? -8.844 -18.672 -1.687 1 98.69 10 ILE B O 1
ATOM 1906 N N . GLU B 1 11 ? -9.586 -16.688 -2.35 1 98.88 11 GLU B N 1
ATOM 1907 C CA . GLU B 1 11 ? -8.961 -16.766 -3.666 1 98.88 11 GLU B CA 1
ATOM 1908 C C . GLU B 1 11 ? -7.789 -15.789 -3.773 1 98.88 11 GLU B C 1
ATOM 1910 O O . GLU B 1 11 ? -7.914 -14.609 -3.43 1 98.88 11 GLU B O 1
ATOM 1915 N N . LEU B 1 12 ? -6.684 -16.297 -4.121 1 98.94 12 LEU B N 1
ATOM 1916 C CA . LEU B 1 12 ? -5.539 -15.438 -4.43 1 98.94 12 LEU B CA 1
ATOM 1917 C C . LEU B 1 12 ? -5.305 -15.367 -5.934 1 98.94 12 LEU B C 1
ATOM 1919 O O . LEU B 1 12 ? -4.941 -16.359 -6.559 1 98.94 12 LEU B O 1
ATOM 1923 N N . PHE B 1 13 ? -5.531 -14.273 -6.547 1 98.94 13 PHE B N 1
ATOM 1924 C CA . PHE B 1 13 ? -5.195 -14.016 -7.941 1 98.94 13 PHE B CA 1
ATOM 1925 C C . PHE B 1 13 ? -3.781 -13.453 -8.062 1 98.94 13 PHE B C 1
ATOM 1927 O O . PHE B 1 13 ? -3.457 -12.438 -7.445 1 98.94 13 PHE B O 1
ATOM 1934 N N . TYR B 1 14 ? -2.945 -14.141 -8.859 1 98.88 14 TYR B N 1
ATOM 1935 C CA . TYR B 1 14 ? -1.534 -13.781 -8.828 1 98.88 14 TYR B CA 1
ATOM 1936 C C . TYR B 1 14 ? -0.878 -14.039 -10.18 1 98.88 14 TYR B C 1
ATOM 1938 O O . TYR B 1 14 ? -1.411 -14.789 -11 1 98.88 14 TYR B O 1
ATOM 1946 N N . ASP B 1 15 ? 0.137 -13.414 -10.453 1 98.31 15 ASP B N 1
ATOM 1947 C CA . ASP B 1 15 ? 1.085 -13.594 -11.547 1 98.31 15 ASP B CA 1
ATOM 1948 C C . ASP B 1 15 ? 2.52 -13.656 -11.023 1 98.31 15 ASP B C 1
ATOM 1950 O O . ASP B 1 15 ? 2.918 -12.836 -10.195 1 98.31 15 ASP B O 1
ATOM 1954 N N . VAL B 1 16 ? 3.309 -14.555 -11.531 1 97.19 16 VAL B N 1
ATOM 1955 C CA . VAL B 1 16 ? 4.617 -14.836 -10.945 1 97.19 16 VAL B CA 1
ATOM 1956 C C . VAL B 1 16 ? 5.602 -13.734 -11.336 1 97.19 16 VAL B C 1
ATOM 1958 O O . VAL B 1 16 ? 6.734 -13.695 -10.852 1 97.19 16 VAL B O 1
ATOM 1961 N N . VAL B 1 17 ? 5.168 -12.781 -12.133 1 94.38 17 VAL B N 1
ATOM 1962 C CA . VAL B 1 17 ? 6.027 -11.656 -12.469 1 94.38 17 VAL B CA 1
ATOM 1963 C C . VAL B 1 17 ? 6.07 -10.664 -11.312 1 94.38 17 VAL B C 1
ATOM 1965 O O . VAL B 1 17 ? 7.012 -9.875 -11.195 1 94.38 17 VAL B O 1
ATOM 1968 N N . SER B 1 18 ? 5.117 -10.648 -10.461 1 95.25 18 SER B N 1
ATOM 1969 C CA . SER B 1 18 ? 4.977 -9.672 -9.383 1 95.25 18 SER B CA 1
ATOM 1970 C C . SER B 1 18 ? 5.625 -10.18 -8.094 1 95.25 18 SER B C 1
ATOM 1972 O O . SER B 1 18 ? 5.184 -11.172 -7.52 1 95.25 18 SER B O 1
ATOM 1974 N N . PRO B 1 19 ? 6.586 -9.492 -7.566 1 95.69 19 PRO B N 1
ATOM 1975 C CA . PRO B 1 19 ? 7.145 -9.867 -6.266 1 95.69 19 PRO B CA 1
ATOM 1976 C C . PRO B 1 19 ? 6.129 -9.742 -5.129 1 95.69 19 PRO B C 1
ATOM 1978 O O . PRO B 1 19 ? 6.148 -10.547 -4.191 1 95.69 19 PRO B O 1
ATOM 1981 N N . TYR B 1 20 ? 5.281 -8.75 -5.191 1 97.5 20 TYR B N 1
ATOM 1982 C CA . TYR B 1 20 ? 4.273 -8.57 -4.152 1 97.5 20 TYR B CA 1
ATOM 1983 C C . TYR B 1 20 ? 3.311 -9.758 -4.117 1 97.5 20 TYR B C 1
ATOM 1985 O O . TYR B 1 20 ? 2.828 -10.141 -3.051 1 97.5 20 TYR B O 1
ATOM 1993 N N . SER B 1 21 ? 3.006 -10.289 -5.312 1 98.38 21 SER B N 1
ATOM 1994 C CA . SER B 1 21 ? 2.205 -11.508 -5.352 1 98.38 21 SER B CA 1
ATOM 1995 C C . SER B 1 21 ? 2.916 -12.656 -4.641 1 98.38 21 SER B C 1
ATOM 1997 O O . SER B 1 21 ? 2.277 -13.453 -3.951 1 98.38 21 SER B O 1
ATOM 1999 N N . TRP B 1 22 ? 4.23 -12.742 -4.859 1 98.5 22 TRP B N 1
ATOM 2000 C CA . TRP B 1 22 ? 4.996 -13.789 -4.188 1 98.5 22 TRP B CA 1
ATOM 2001 C C . TRP B 1 22 ? 4.883 -13.656 -2.674 1 98.5 22 TRP B C 1
ATOM 2003 O O . TRP B 1 22 ? 4.672 -14.656 -1.973 1 98.5 22 TRP B O 1
ATOM 2013 N N . PHE B 1 23 ? 5.035 -12.391 -2.189 1 98.69 23 PHE B N 1
ATOM 2014 C CA . PHE B 1 23 ? 4.945 -12.141 -0.756 1 98.69 23 PHE B CA 1
ATOM 2015 C C . PHE B 1 23 ? 3.59 -12.578 -0.214 1 98.69 23 PHE B C 1
ATOM 2017 O O . PHE B 1 23 ? 3.518 -13.305 0.777 1 98.69 23 PHE B O 1
ATOM 2024 N N . ALA B 1 24 ? 2.553 -12.148 -0.856 1 98.81 24 ALA B N 1
ATOM 2025 C CA . ALA B 1 24 ? 1.206 -12.508 -0.422 1 98.81 24 ALA B CA 1
ATOM 2026 C C . ALA B 1 24 ? 1.004 -14.023 -0.467 1 98.81 24 ALA B C 1
ATOM 2028 O O . ALA B 1 24 ? 0.404 -14.602 0.441 1 98.81 24 ALA B O 1
ATOM 2029 N N . PHE B 1 25 ? 1.487 -14.641 -1.535 1 98.81 25 PHE B N 1
ATOM 2030 C CA . PHE B 1 25 ? 1.399 -16.078 -1.744 1 98.81 25 PHE B CA 1
ATOM 2031 C C . PHE B 1 25 ? 2.041 -16.828 -0.586 1 98.81 25 PHE B C 1
ATOM 2033 O O . PHE B 1 25 ? 1.417 -17.719 0.01 1 98.81 25 PHE B O 1
ATOM 2040 N N . GLU B 1 26 ? 3.246 -16.484 -0.225 1 98.62 26 GLU B N 1
ATOM 2041 C CA . GLU B 1 26 ? 3.957 -17.188 0.844 1 98.62 26 GLU B CA 1
ATOM 2042 C C . GLU B 1 26 ? 3.262 -16.984 2.188 1 98.62 26 GLU B C 1
ATOM 2044 O O . GLU B 1 26 ? 3.119 -17.938 2.965 1 98.62 26 GLU B O 1
ATOM 2049 N N . VAL B 1 27 ? 2.836 -15.781 2.451 1 98.44 27 VAL B N 1
ATOM 2050 C CA . VAL B 1 27 ? 2.189 -15.5 3.73 1 98.44 27 VAL B CA 1
ATOM 2051 C C . VAL B 1 27 ? 0.887 -16.297 3.836 1 98.44 27 VAL B C 1
ATOM 2053 O O . VAL B 1 27 ? 0.623 -16.922 4.855 1 98.44 27 VAL B O 1
ATOM 2056 N N . LEU B 1 28 ? 0.073 -16.281 2.75 1 98.56 28 LEU B N 1
ATOM 2057 C CA . LEU B 1 28 ? -1.186 -17.031 2.781 1 98.56 28 LEU B CA 1
ATOM 2058 C C . LEU B 1 28 ? -0.937 -18.516 2.928 1 98.56 28 LEU B C 1
ATOM 2060 O O . LEU B 1 28 ? -1.682 -19.219 3.625 1 98.56 28 LEU B O 1
ATOM 2064 N N . CYS B 1 29 ? 0.097 -19.031 2.299 1 98.06 29 CYS B N 1
ATOM 2065 C CA . CYS B 1 29 ? 0.433 -20.453 2.422 1 98.06 29 CYS B CA 1
ATOM 2066 C C . CYS B 1 29 ? 0.847 -20.797 3.85 1 98.06 29 CYS B C 1
ATOM 2068 O O . CYS B 1 29 ? 0.562 -21.891 4.34 1 98.06 29 CYS B O 1
ATOM 2070 N N . ARG B 1 30 ? 1.524 -19.891 4.543 1 97.62 30 ARG B N 1
ATOM 2071 C CA . ARG B 1 30 ? 1.898 -20.094 5.938 1 97.62 30 ARG B CA 1
ATOM 2072 C C . ARG B 1 30 ? 0.666 -20.125 6.836 1 97.62 30 ARG B C 1
ATOM 2074 O O . ARG B 1 30 ? 0.645 -20.844 7.844 1 97.62 30 ARG B O 1
ATOM 2081 N N . TYR B 1 31 ? -0.378 -19.406 6.434 1 97.5 31 TYR B N 1
ATOM 2082 C CA . TYR B 1 31 ? -1.547 -19.234 7.293 1 97.5 31 TYR B CA 1
ATOM 2083 C C . TYR B 1 31 ? -2.623 -20.266 6.949 1 97.5 31 TYR B C 1
ATOM 2085 O O . TYR B 1 31 ? -3.615 -20.391 7.668 1 97.5 31 TYR B O 1
ATOM 2093 N N . LYS B 1 32 ? -2.469 -20.969 5.887 1 94.19 32 LYS B N 1
ATOM 2094 C CA . LYS B 1 32 ? -3.551 -21.828 5.395 1 94.19 32 LYS B CA 1
ATOM 2095 C C . LYS B 1 32 ? -3.883 -22.922 6.402 1 94.19 32 LYS B C 1
ATOM 2097 O O . LYS B 1 32 ? -4.996 -23.453 6.406 1 94.19 32 LYS B O 1
ATOM 2102 N N . ASN B 1 33 ? -2.904 -23.25 7.344 1 90.94 33 ASN B N 1
ATOM 2103 C CA . ASN B 1 33 ? -3.201 -24.234 8.383 1 90.94 33 ASN B CA 1
ATOM 2104 C C . ASN B 1 33 ? -3.404 -23.562 9.742 1 90.94 33 ASN B C 1
ATOM 2106 O O . ASN B 1 33 ? -3.695 -24.25 10.727 1 90.94 33 ASN B O 1
ATOM 2110 N N . LYS B 1 34 ? -3.211 -22.328 9.797 1 94.56 34 LYS B N 1
ATOM 2111 C CA . LYS B 1 34 ? -3.434 -21.562 11.023 1 94.56 34 LYS B CA 1
ATOM 2112 C C . LYS B 1 34 ? -4.824 -20.938 11.039 1 94.56 34 LYS B C 1
ATOM 2114 O O . LYS B 1 34 ? -5.516 -20.969 12.062 1 94.56 34 LYS B O 1
ATOM 2119 N N . TRP B 1 35 ? -5.184 -20.297 9.914 1 96.75 35 TRP B N 1
ATOM 2120 C CA . TRP B 1 35 ? -6.527 -19.766 9.734 1 96.75 35 TRP B CA 1
ATOM 2121 C C . TRP B 1 35 ? -7.484 -20.828 9.219 1 96.75 35 TRP B C 1
ATOM 2123 O O . TRP B 1 35 ? -7.062 -21.781 8.562 1 96.75 35 TRP B O 1
ATOM 2133 N N . ALA B 1 36 ? -8.75 -20.781 9.57 1 96.75 36 ALA B N 1
ATOM 2134 C CA . ALA B 1 36 ? -9.773 -21.672 9.016 1 96.75 36 ALA B CA 1
ATOM 2135 C C . ALA B 1 36 ? -10.172 -21.234 7.609 1 96.75 36 ALA B C 1
ATOM 2137 O O . ALA B 1 36 ? -11.289 -20.766 7.391 1 96.75 36 ALA B O 1
ATOM 2138 N N . ILE B 1 37 ? -9.242 -21.5 6.66 1 97.56 37 ILE B N 1
ATOM 2139 C CA . ILE B 1 37 ? -9.484 -21.031 5.301 1 97.56 37 ILE B CA 1
ATOM 2140 C C . ILE B 1 37 ? -9.219 -22.156 4.305 1 97.56 37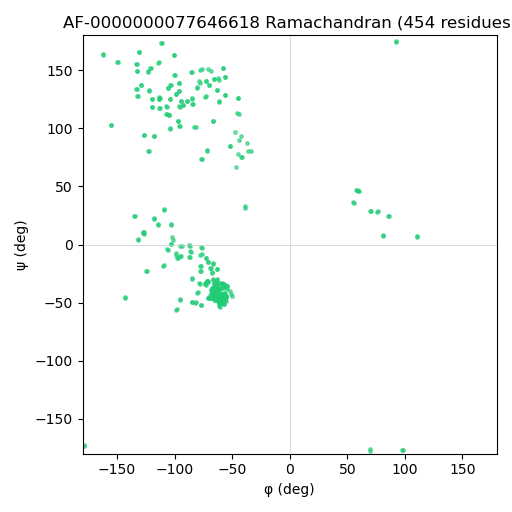 ILE B C 1
ATOM 2142 O O . ILE B 1 37 ? -8.484 -23.094 4.602 1 97.56 37 ILE B O 1
ATOM 2146 N N . ASP B 1 38 ? -9.93 -22.094 3.262 1 97.81 38 ASP B N 1
ATOM 2147 C CA . ASP B 1 38 ? -9.664 -22.859 2.047 1 97.81 38 ASP B CA 1
ATOM 2148 C C . ASP B 1 38 ? -9.055 -21.984 0.962 1 97.81 38 ASP B C 1
ATOM 2150 O O . ASP B 1 38 ? -9.766 -21.25 0.275 1 97.81 38 ASP B O 1
ATOM 2154 N N . LEU B 1 39 ? -7.781 -22.062 0.809 1 98.31 39 LEU B N 1
ATOM 2155 C CA . LEU B 1 39 ? -7.051 -21.172 -0.096 1 98.31 39 LEU B CA 1
ATOM 2156 C C . LEU B 1 39 ? -7.066 -21.719 -1.52 1 98.31 39 LEU B C 1
ATOM 2158 O O . LEU B 1 39 ? -6.629 -22.859 -1.762 1 98.31 39 LEU B O 1
ATOM 2162 N N . HIS B 1 40 ? -7.578 -20.969 -2.424 1 98.62 40 HIS B N 1
ATOM 2163 C CA . HIS B 1 40 ? -7.551 -21.281 -3.852 1 98.62 40 HIS B CA 1
ATOM 2164 C C . HIS B 1 40 ? -6.566 -20.375 -4.586 1 98.62 40 HIS B C 1
ATOM 2166 O O . HIS B 1 40 ? -6.715 -19.156 -4.586 1 98.62 40 HIS B O 1
ATOM 2172 N N . LEU B 1 41 ? -5.621 -21.016 -5.152 1 98.81 41 LEU B N 1
ATOM 2173 C CA . LEU B 1 41 ? -4.648 -20.297 -5.965 1 98.81 41 LEU B CA 1
ATOM 2174 C C . LEU B 1 41 ? -5.16 -20.109 -7.395 1 98.81 41 LEU B C 1
ATOM 2176 O O . LEU B 1 41 ? -5.504 -21.094 -8.062 1 98.81 41 LEU B O 1
ATOM 2180 N N . LYS B 1 42 ? -5.172 -18.906 -7.816 1 98.81 42 LYS B N 1
ATOM 2181 C CA . LYS B 1 42 ? -5.727 -18.594 -9.133 1 98.81 42 LYS B CA 1
ATOM 2182 C C . LYS B 1 42 ? -4.723 -17.812 -9.977 1 98.81 42 LYS B C 1
ATOM 2184 O O . LYS B 1 42 ? -4.727 -16.578 -9.984 1 98.81 42 LYS B O 1
ATOM 2189 N N . PRO B 1 43 ? -3.975 -18.531 -10.789 1 98.81 43 PRO B N 1
ATOM 2190 C CA . PRO B 1 43 ? -3.07 -17.828 -11.695 1 98.81 43 PRO B CA 1
ATOM 2191 C C . PRO B 1 43 ? -3.812 -16.938 -12.703 1 98.81 43 PRO B C 1
ATOM 2193 O O . PRO B 1 43 ? -4.816 -17.359 -13.281 1 98.81 43 PRO B O 1
ATOM 2196 N N . VAL B 1 44 ? -3.371 -15.742 -12.859 1 98.88 44 VAL B N 1
ATOM 2197 C CA . VAL B 1 44 ? -3.945 -14.789 -13.805 1 98.88 44 VAL B CA 1
ATOM 2198 C C . VAL B 1 44 ? -2.832 -14.156 -14.633 1 98.88 44 VAL B C 1
ATOM 2200 O O . VAL B 1 44 ? -1.648 -14.352 -14.352 1 98.88 44 VAL B O 1
ATOM 2203 N N . PHE B 1 45 ? -3.295 -13.539 -15.68 1 97.81 45 PHE B N 1
ATOM 2204 C CA . PHE B 1 45 ? -2.369 -12.781 -16.516 1 97.81 45 PHE B CA 1
ATOM 2205 C C . PHE B 1 45 ? -2.4 -11.305 -16.156 1 97.81 45 PHE B C 1
ATOM 2207 O O . PHE B 1 45 ? -3.322 -10.586 -16.547 1 97.81 45 PHE B O 1
ATOM 2214 N N . LEU B 1 46 ? -1.388 -10.797 -15.5 1 96.88 46 LEU B N 1
ATOM 2215 C CA . LEU B 1 46 ? -1.345 -9.43 -14.984 1 96.88 46 LEU B CA 1
ATOM 2216 C C . LEU B 1 46 ? -1.47 -8.422 -16.125 1 96.88 46 LEU B C 1
ATOM 2218 O O . LEU B 1 46 ? -2.145 -7.402 -15.984 1 96.88 46 LEU B O 1
ATOM 2222 N N . GLY B 1 47 ? -0.718 -8.656 -17.234 1 94.12 47 GLY B N 1
ATOM 2223 C CA . GLY B 1 47 ? -0.847 -7.77 -18.391 1 94.12 47 GLY B CA 1
ATOM 2224 C C . GLY B 1 47 ? -2.285 -7.559 -18.812 1 94.12 47 GLY B C 1
ATOM 2225 O O . GLY B 1 47 ? -2.686 -6.434 -19.125 1 94.12 47 GLY B O 1
ATOM 2226 N N . GLY B 1 48 ? -3.047 -8.648 -18.844 1 95.94 48 GLY B N 1
ATOM 2227 C CA . GLY B 1 48 ? -4.457 -8.555 -19.188 1 95.94 48 GLY B CA 1
ATOM 2228 C C . GLY B 1 48 ? -5.266 -7.75 -18.188 1 95.94 48 GLY B C 1
ATOM 2229 O O . GLY B 1 48 ? -6.129 -6.961 -18.562 1 95.94 48 GLY B O 1
ATOM 2230 N N . ILE B 1 49 ? -5.004 -7.953 -16.891 1 97.62 49 ILE B N 1
ATOM 2231 C CA . ILE B 1 49 ? -5.711 -7.219 -15.844 1 97.62 49 ILE B CA 1
ATOM 2232 C C . ILE B 1 49 ? -5.43 -5.727 -15.977 1 97.62 49 ILE B C 1
ATOM 2234 O O . ILE B 1 49 ? -6.352 -4.91 -15.961 1 97.62 49 ILE B O 1
ATOM 2238 N N . MET B 1 50 ? -4.164 -5.355 -16.125 1 95.81 50 MET B N 1
ATOM 2239 C CA . MET B 1 50 ? -3.785 -3.947 -16.203 1 95.81 50 MET B CA 1
ATOM 2240 C C . MET B 1 50 ? -4.367 -3.289 -17.453 1 95.81 50 MET B C 1
ATOM 2242 O O . MET B 1 50 ? -4.852 -2.158 -17.391 1 95.81 50 MET B O 1
ATOM 2246 N N . GLN B 1 51 ? -4.34 -3.949 -18.547 1 95.25 51 GLN B N 1
ATOM 2247 C CA . GLN B 1 51 ? -4.895 -3.432 -19.797 1 95.25 51 GLN B CA 1
ATOM 2248 C C . GLN B 1 51 ? -6.395 -3.18 -19.672 1 95.25 51 GLN B C 1
ATOM 2250 O O . GLN B 1 51 ? -6.875 -2.094 -20 1 95.25 51 GLN B O 1
ATOM 2255 N N . LYS B 1 52 ? -7.074 -4.129 -19.203 1 97.25 52 LYS B N 1
ATOM 2256 C CA . LYS B 1 52 ? -8.531 -4.023 -19.156 1 97.25 52 LYS B CA 1
ATOM 2257 C C . LYS B 1 52 ? -8.977 -3.059 -18.062 1 97.25 52 LYS B C 1
ATOM 2259 O O . LYS B 1 52 ? -9.984 -2.371 -18.203 1 97.25 52 LYS B O 1
ATOM 2264 N N . ALA B 1 53 ? -8.25 -3.021 -16.969 1 97.06 53 ALA B N 1
ATOM 2265 C CA . ALA B 1 53 ? -8.586 -2.113 -15.867 1 97.06 53 ALA B CA 1
ATOM 2266 C C . ALA B 1 53 ? -8.141 -0.687 -16.188 1 97.06 53 ALA B C 1
ATOM 2268 O O . ALA B 1 53 ? -8.602 0.268 -15.555 1 97.06 53 ALA B O 1
ATOM 2269 N N . GLY B 1 54 ? -7.23 -0.532 -17.141 1 95.62 54 GLY B N 1
ATOM 2270 C CA . GLY B 1 54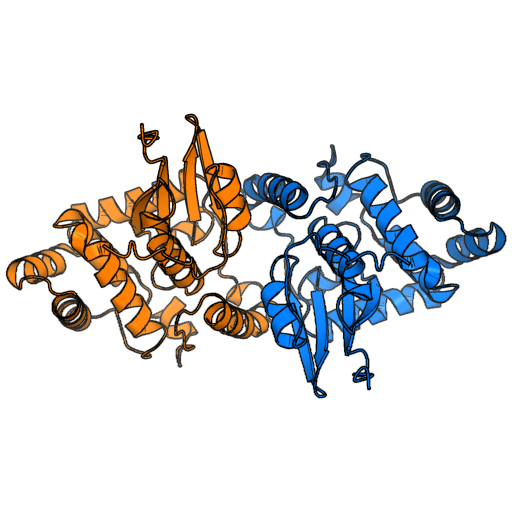 ? -6.668 0.773 -17.453 1 95.62 54 GLY B CA 1
ATOM 2271 C C . GLY B 1 54 ? -5.641 1.238 -16.438 1 95.62 54 GLY B C 1
ATOM 2272 O O . GLY B 1 54 ? -5.543 2.434 -16.156 1 95.62 54 GLY B O 1
ATOM 2273 N N . ASN B 1 55 ? -4.98 0.315 -15.812 1 94.75 55 ASN B N 1
ATOM 2274 C CA . ASN B 1 55 ? -3.922 0.613 -14.852 1 94.75 55 ASN B CA 1
ATOM 2275 C C . ASN B 1 55 ? -2.539 0.448 -15.477 1 94.75 55 ASN B C 1
ATOM 2277 O O . ASN B 1 55 ? -2.412 -0.084 -16.578 1 94.75 55 ASN B O 1
ATOM 2281 N N . LYS B 1 56 ? -1.58 1.014 -14.828 1 90.62 56 LYS B N 1
ATOM 2282 C CA . LYS B 1 56 ? -0.191 0.885 -15.258 1 90.62 56 LYS B CA 1
ATOM 2283 C C . LYS B 1 56 ? 0.676 0.295 -14.148 1 90.62 56 LYS B C 1
ATOM 2285 O O . LYS B 1 56 ? 0.423 0.527 -12.969 1 90.62 56 LYS B O 1
ATOM 2290 N N . PRO B 1 57 ? 1.688 -0.441 -14.602 1 88.88 57 PRO B N 1
ATOM 2291 C CA . PRO B 1 57 ? 2.639 -0.894 -13.578 1 88.88 57 PRO B CA 1
ATOM 2292 C C . PRO B 1 57 ? 3.232 0.259 -12.773 1 88.88 57 PRO B C 1
ATOM 2294 O O . PRO B 1 57 ? 3.521 1.322 -13.328 1 88.88 57 PRO B O 1
ATOM 2297 N N . PRO B 1 58 ? 3.453 0.012 -11.516 1 86.12 58 PRO B N 1
ATOM 2298 C CA . PRO B 1 58 ? 3.955 1.074 -10.641 1 86.12 58 PRO B CA 1
ATOM 2299 C C . PRO B 1 58 ? 5.25 1.697 -11.148 1 86.12 58 PRO B C 1
ATOM 2301 O O . PRO B 1 58 ? 5.461 2.904 -11.008 1 86.12 58 PRO B O 1
ATOM 2304 N N . VAL B 1 59 ? 6.113 0.941 -11.75 1 86 59 VAL B N 1
ATOM 2305 C CA . VAL B 1 59 ? 7.422 1.418 -12.188 1 86 59 VAL B CA 1
ATOM 2306 C C . VAL B 1 59 ? 7.254 2.357 -13.383 1 86 59 VAL B C 1
ATOM 2308 O O . VAL B 1 59 ? 8.18 3.092 -13.734 1 86 59 VAL B O 1
ATOM 2311 N N . MET B 1 60 ? 6.086 2.328 -13.969 1 88.44 60 MET B N 1
ATOM 2312 C CA . MET B 1 60 ? 5.863 3.121 -15.172 1 88.44 60 MET B CA 1
ATOM 2313 C C . MET B 1 60 ? 5.059 4.375 -14.859 1 88.44 60 MET B C 1
ATOM 2315 O O . MET B 1 60 ? 4.754 5.164 -15.75 1 88.44 60 MET B O 1
ATOM 2319 N N . VAL B 1 61 ? 4.699 4.57 -13.609 1 90.19 61 VAL B N 1
ATOM 2320 C CA . VAL B 1 61 ? 3.836 5.688 -13.234 1 90.19 61 VAL B CA 1
ATOM 2321 C C . VAL B 1 61 ? 4.648 6.98 -13.211 1 90.19 61 VAL B C 1
ATOM 2323 O O . VAL B 1 61 ? 4.258 7.977 -13.812 1 90.19 61 VAL B O 1
ATOM 2326 N N . CYS B 1 62 ? 5.773 7.008 -12.5 1 94.12 62 CYS B N 1
ATOM 2327 C CA . CYS B 1 62 ? 6.656 8.164 -12.445 1 94.12 62 CYS B CA 1
ATOM 2328 C C . CYS B 1 62 ? 8.039 7.77 -11.938 1 94.12 62 CYS B C 1
ATOM 2330 O O . CYS B 1 62 ? 8.219 6.68 -11.391 1 94.12 62 CYS B O 1
ATOM 2332 N N . THR B 1 63 ? 9.031 8.68 -12.18 1 96.19 63 THR B N 1
ATOM 2333 C CA . THR B 1 63 ? 10.43 8.383 -11.914 1 96.19 63 THR B CA 1
ATOM 2334 C C . THR B 1 63 ? 10.648 8.094 -10.438 1 96.19 63 THR B C 1
ATOM 2336 O O . THR B 1 63 ? 11.281 7.094 -10.086 1 96.19 63 THR B O 1
ATOM 2339 N N . ASN B 1 64 ? 10.141 8.914 -9.531 1 97.38 64 ASN B N 1
ATOM 2340 C CA . ASN B 1 64 ? 10.344 8.727 -8.102 1 97.38 64 ASN B CA 1
ATOM 2341 C C . ASN B 1 64 ? 9.781 7.395 -7.621 1 97.38 64 ASN B C 1
ATOM 2343 O O . ASN B 1 64 ? 10.406 6.715 -6.801 1 97.38 64 ASN B O 1
ATOM 2347 N N . LYS B 1 65 ? 8.617 7.094 -8.102 1 96.25 65 LYS B N 1
ATOM 2348 C CA . LYS B 1 65 ? 8.023 5.809 -7.738 1 96.25 65 LYS B CA 1
ATOM 2349 C C . LYS B 1 65 ? 8.867 4.648 -8.258 1 96.25 65 LYS B C 1
ATOM 2351 O O . LYS B 1 65 ? 9.023 3.635 -7.57 1 96.25 65 LYS B O 1
ATOM 2356 N N . ALA B 1 66 ? 9.359 4.695 -9.492 1 94.81 66 ALA B N 1
ATOM 2357 C CA . ALA B 1 66 ? 10.211 3.67 -10.086 1 94.81 66 ALA B CA 1
ATOM 2358 C C . ALA B 1 66 ? 11.477 3.453 -9.266 1 94.81 66 ALA B C 1
ATOM 2360 O O . ALA B 1 66 ? 11.953 2.326 -9.133 1 94.81 66 ALA B O 1
ATOM 2361 N N . ILE B 1 67 ? 12.023 4.52 -8.727 1 95.75 67 ILE B N 1
ATOM 2362 C CA . ILE B 1 67 ? 13.234 4.461 -7.914 1 95.75 67 ILE B CA 1
ATOM 2363 C C . ILE B 1 67 ? 12.922 3.84 -6.555 1 95.75 67 ILE B C 1
ATOM 2365 O O . ILE B 1 67 ? 13.719 3.07 -6.016 1 95.75 67 ILE B O 1
ATOM 2369 N N . TYR B 1 68 ? 11.75 4.055 -6.039 1 96.81 68 TYR B N 1
ATOM 2370 C CA . TYR B 1 68 ? 11.359 3.639 -4.695 1 96.81 68 TYR B CA 1
ATOM 2371 C C . TYR B 1 68 ? 11.023 2.152 -4.664 1 96.81 68 TYR B C 1
ATOM 2373 O O . TYR B 1 68 ? 11.305 1.469 -3.674 1 96.81 68 TYR B O 1
ATOM 2381 N N . LEU B 1 69 ? 10.477 1.641 -5.762 1 95.19 69 LEU B N 1
ATOM 2382 C CA . LEU B 1 69 ? 9.828 0.332 -5.777 1 95.19 69 LEU B CA 1
ATOM 2383 C C . LEU B 1 69 ? 10.828 -0.77 -5.434 1 95.19 69 LEU B C 1
ATOM 2385 O O . LEU B 1 69 ? 10.555 -1.61 -4.574 1 95.19 69 LEU B O 1
ATOM 2389 N N . PRO B 1 70 ? 12.023 -0.805 -6.059 1 94.31 70 PRO B N 1
ATOM 2390 C CA . PRO B 1 70 ? 12.953 -1.876 -5.699 1 94.31 70 PRO B CA 1
ATOM 2391 C C . PRO B 1 70 ? 13.359 -1.843 -4.227 1 94.31 70 PRO B C 1
ATOM 2393 O O . PRO B 1 70 ? 13.547 -2.895 -3.613 1 94.31 70 PRO B O 1
ATOM 2396 N N . LYS B 1 71 ? 13.461 -0.642 -3.625 1 95.88 71 LYS B N 1
ATOM 2397 C CA . LYS B 1 71 ? 13.789 -0.516 -2.207 1 95.88 71 LYS B CA 1
ATOM 2398 C C . LYS B 1 71 ? 12.656 -1.054 -1.334 1 95.88 71 LYS B C 1
ATOM 2400 O O . LYS B 1 71 ? 12.906 -1.748 -0.346 1 95.88 71 LYS B O 1
ATOM 2405 N N . ASP B 1 72 ? 11.508 -0.69 -1.733 1 97.38 72 ASP B N 1
ATOM 2406 C CA . ASP B 1 72 ? 10.352 -1.174 -0.988 1 97.38 72 ASP B CA 1
ATOM 2407 C C . ASP B 1 72 ? 10.258 -2.697 -1.046 1 97.38 72 ASP B C 1
ATOM 2409 O O . ASP B 1 72 ? 9.969 -3.346 -0.037 1 97.38 72 ASP B O 1
ATOM 2413 N N . VAL B 1 73 ? 10.438 -3.303 -2.211 1 96.81 73 VAL B N 1
ATOM 2414 C CA . VAL B 1 73 ? 10.336 -4.746 -2.398 1 96.81 73 VAL B CA 1
ATOM 2415 C C . VAL B 1 73 ? 11.391 -5.449 -1.546 1 96.81 73 VAL B C 1
ATOM 2417 O O . VAL B 1 73 ? 11.102 -6.461 -0.903 1 96.81 73 VAL B O 1
ATOM 2420 N N . GLU B 1 74 ? 12.547 -4.922 -1.524 1 96.88 74 GLU B N 1
ATOM 2421 C CA . GLU B 1 74 ? 13.617 -5.504 -0.714 1 96.88 74 GLU B CA 1
ATOM 2422 C C . GLU B 1 74 ? 13.258 -5.469 0.77 1 96.88 74 GLU B C 1
ATOM 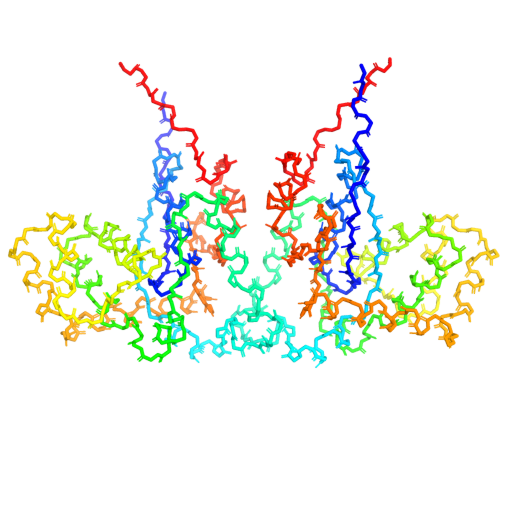2424 O O . GLU B 1 74 ? 13.461 -6.453 1.484 1 96.88 74 GLU B O 1
ATOM 2429 N N . ARG B 1 75 ? 12.781 -4.344 1.223 1 98.12 75 ARG B N 1
ATOM 2430 C CA . ARG B 1 75 ? 12.398 -4.203 2.623 1 98.12 75 ARG B CA 1
ATOM 2431 C C . ARG B 1 75 ? 11.242 -5.137 2.969 1 98.12 75 ARG B C 1
ATOM 2433 O O . ARG B 1 75 ? 11.234 -5.758 4.035 1 98.12 75 ARG B O 1
ATOM 2440 N N . MET B 1 76 ? 10.32 -5.254 2.02 1 97.94 76 MET B N 1
ATOM 2441 C CA . MET B 1 76 ? 9.188 -6.145 2.229 1 97.94 76 MET B CA 1
ATOM 2442 C C . MET B 1 76 ? 9.625 -7.602 2.238 1 97.94 76 MET B C 1
ATOM 2444 O O . MET B 1 76 ? 9.086 -8.414 2.986 1 97.94 76 MET B O 1
ATOM 2448 N N . SER B 1 77 ? 10.562 -7.922 1.354 1 97.94 77 SER B N 1
ATOM 2449 C CA . SER B 1 77 ? 11.094 -9.281 1.332 1 97.94 77 SER B CA 1
ATOM 2450 C C . SER B 1 77 ? 11.68 -9.664 2.688 1 97.94 77 SER B C 1
ATOM 2452 O O . SER B 1 77 ? 11.445 -10.773 3.176 1 97.94 77 SER B O 1
ATOM 2454 N N . GLU B 1 78 ? 12.375 -8.758 3.277 1 97.56 78 GLU B N 1
ATOM 2455 C CA . GLU B 1 78 ? 12.961 -9.016 4.594 1 97.56 78 GLU B CA 1
ATOM 2456 C C . GLU B 1 78 ? 11.875 -9.172 5.656 1 97.56 78 GLU B C 1
ATOM 2458 O O . GLU B 1 78 ? 11.93 -10.086 6.48 1 97.56 78 GLU B O 1
ATOM 2463 N N . TYR B 1 79 ? 10.938 -8.305 5.641 1 97.56 79 TYR B N 1
ATOM 2464 C CA . TYR B 1 79 ? 9.859 -8.328 6.625 1 97.56 79 TYR B CA 1
ATOM 2465 C C . TYR B 1 79 ? 9.031 -9.602 6.496 1 97.56 79 TYR B C 1
ATOM 2467 O O . TYR B 1 79 ? 8.664 -10.219 7.5 1 97.56 79 TYR B O 1
ATOM 2475 N N . MET B 1 80 ? 8.742 -9.984 5.25 1 97.69 80 MET B N 1
ATOM 2476 C CA . MET B 1 80 ? 7.859 -11.117 4.992 1 97.69 80 MET B CA 1
ATOM 2477 C C . MET B 1 80 ? 8.641 -12.43 4.988 1 97.69 80 MET 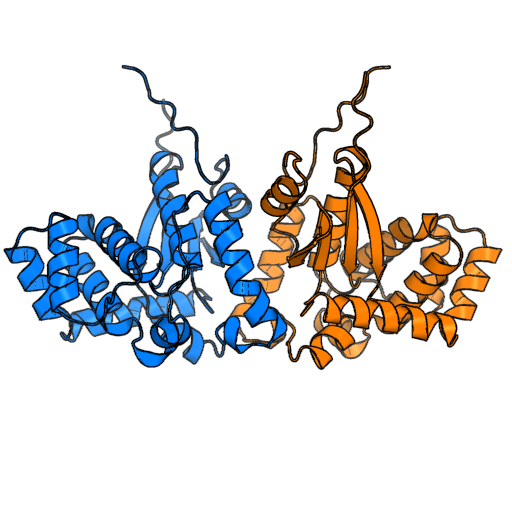B C 1
ATOM 2479 O O . MET B 1 80 ? 8.062 -13.508 4.859 1 97.69 80 MET B O 1
ATOM 2483 N N . LYS B 1 81 ? 9.945 -12.359 5.086 1 97.5 81 LYS B N 1
ATOM 2484 C CA . LYS B 1 81 ? 10.828 -13.516 5.113 1 97.5 81 LYS B CA 1
ATOM 2485 C C . LYS B 1 81 ? 10.68 -14.352 3.842 1 97.5 81 LYS B C 1
ATOM 2487 O O . LYS B 1 81 ? 10.5 -15.57 3.91 1 97.5 81 LYS B O 1
ATOM 2492 N N . VAL B 1 82 ? 10.672 -13.719 2.756 1 98.06 82 VAL B N 1
ATOM 2493 C CA . VAL B 1 82 ? 10.742 -14.32 1.425 1 98.06 82 VAL B CA 1
ATOM 2494 C C . VAL B 1 82 ? 12.055 -13.922 0.75 1 98.06 82 VAL B C 1
ATOM 2496 O O . VAL B 1 82 ? 12.336 -12.742 0.578 1 98.06 82 VAL B O 1
ATOM 2499 N N . ASP B 1 83 ? 12.883 -14.859 0.445 1 97.31 83 ASP B N 1
ATOM 2500 C CA . ASP B 1 83 ? 14.227 -14.609 -0.06 1 97.31 83 ASP B CA 1
ATOM 2501 C C . ASP B 1 83 ? 14.195 -14.078 -1.489 1 97.31 83 ASP B C 1
ATOM 2503 O O . ASP B 1 83 ? 14.492 -14.805 -2.438 1 97.31 83 ASP B O 1
ATOM 2507 N N . PHE B 1 84 ? 13.953 -12.82 -1.645 1 96.69 84 PHE B N 1
ATOM 2508 C CA . PHE B 1 84 ? 13.828 -12.102 -2.908 1 96.69 84 PHE B CA 1
ATOM 2509 C C . PHE B 1 84 ? 15.148 -11.43 -3.277 1 96.69 84 PHE B C 1
ATOM 2511 O O . PHE B 1 84 ? 15.852 -10.914 -2.406 1 96.69 84 PHE B O 1
ATOM 2518 N N . LYS B 1 85 ? 15.5 -11.469 -4.484 1 95.19 85 LYS B N 1
ATOM 2519 C CA . LYS B 1 85 ? 16.578 -10.688 -5.09 1 95.19 85 LYS B CA 1
ATOM 2520 C C . LYS B 1 85 ? 16.125 -10.055 -6.402 1 95.19 85 LYS B C 1
ATOM 2522 O O . LYS B 1 85 ? 15.484 -10.711 -7.223 1 95.19 85 LYS B O 1
ATOM 2527 N N . LEU B 1 86 ? 16.453 -8.797 -6.531 1 90.81 86 LEU B N 1
ATOM 2528 C CA . LEU B 1 86 ? 16.094 -8.078 -7.746 1 90.81 86 LEU B CA 1
ATOM 2529 C C . LEU B 1 86 ? 16.75 -8.703 -8.969 1 90.81 86 LEU B C 1
ATOM 2531 O O . LEU B 1 86 ? 17.969 -8.898 -8.984 1 90.81 86 LEU B O 1
ATOM 2535 N N . PRO B 1 87 ? 15.914 -9.055 -9.875 1 90.69 87 PRO B N 1
ATOM 2536 C CA . PRO B 1 87 ? 16.531 -9.539 -11.109 1 90.69 87 PRO B CA 1
ATOM 2537 C C . PRO B 1 87 ? 17.469 -8.508 -11.742 1 90.69 87 PRO B C 1
ATOM 2539 O O . PRO B 1 87 ? 17.266 -7.301 -11.586 1 90.69 87 PRO B O 1
ATOM 2542 N N . SER B 1 88 ? 18.453 -9.031 -12.453 1 89.38 88 SER B N 1
ATOM 2543 C CA . SER B 1 88 ? 19.422 -8.156 -13.102 1 89.38 88 SER B CA 1
ATOM 2544 C C . SER B 1 88 ? 18.781 -7.316 -14.188 1 89.38 88 SER B C 1
ATOM 2546 O O . SER B 1 88 ? 19.172 -6.172 -14.422 1 89.38 88 SER B O 1
ATOM 2548 N N . ASP B 1 89 ? 17.797 -7.918 -14.828 1 86.38 89 ASP B N 1
ATOM 2549 C CA . ASP B 1 89 ? 17.062 -7.242 -15.898 1 86.38 89 ASP B CA 1
ATOM 2550 C C . ASP B 1 89 ? 15.57 -7.188 -15.594 1 86.38 89 ASP B C 1
ATOM 2552 O O . ASP B 1 89 ? 14.781 -7.91 -16.203 1 86.38 89 ASP B O 1
ATOM 2556 N N . ILE B 1 90 ? 15.234 -6.266 -14.789 1 78.56 90 ILE B N 1
ATOM 2557 C CA . ILE B 1 90 ? 13.867 -6.156 -14.297 1 78.56 90 ILE B CA 1
ATOM 2558 C C . ILE B 1 90 ? 12.93 -5.82 -15.453 1 78.56 90 ILE B C 1
ATOM 2560 O O . ILE B 1 90 ? 11.883 -6.453 -15.617 1 78.56 90 ILE B O 1
ATOM 2564 N N . PHE B 1 91 ? 13.336 -4.938 -16.234 1 79.31 91 PHE B N 1
ATOM 2565 C CA . PHE B 1 91 ? 12.5 -4.488 -17.344 1 79.31 91 PHE B CA 1
ATOM 2566 C C . PHE B 1 91 ? 12.32 -5.598 -18.375 1 79.31 91 PHE B C 1
ATOM 2568 O O . PHE B 1 91 ? 11.219 -5.797 -18.891 1 79.31 91 PHE B O 1
ATOM 2575 N N . GLY B 1 92 ? 13.383 -6.27 -18.641 1 81.5 92 GLY B N 1
ATOM 2576 C CA . GLY B 1 92 ? 13.297 -7.387 -19.562 1 81.5 92 GLY B CA 1
ATOM 2577 C C . GLY B 1 92 ? 12.383 -8.492 -19.078 1 81.5 92 GLY B C 1
ATOM 2578 O O . GLY B 1 92 ? 11.617 -9.062 -19.859 1 81.5 92 GLY B O 1
ATOM 2579 N N . VAL B 1 93 ? 12.445 -8.703 -17.828 1 80.81 93 VAL B N 1
ATOM 2580 C CA . VAL B 1 93 ? 11.633 -9.758 -17.219 1 80.81 93 VAL B CA 1
ATOM 2581 C C . VAL B 1 93 ? 10.156 -9.352 -17.266 1 80.81 93 VAL B C 1
ATOM 2583 O O . VAL B 1 93 ? 9.305 -10.156 -17.656 1 80.81 93 VAL B O 1
ATOM 2586 N N . MET B 1 94 ? 9.922 -8.141 -16.953 1 75.88 94 MET B N 1
ATOM 2587 C CA . MET B 1 94 ? 8.539 -7.707 -16.766 1 75.88 94 MET B CA 1
ATOM 2588 C C . MET B 1 94 ? 7.895 -7.328 -18.094 1 75.88 94 MET B C 1
ATOM 2590 O O . MET B 1 94 ? 6.715 -7.613 -18.312 1 75.88 94 MET B O 1
ATOM 2594 N N . PHE B 1 95 ? 8.664 -6.832 -19.125 1 78.69 95 PHE B N 1
ATOM 2595 C CA . PHE B 1 95 ? 8.016 -6.199 -20.281 1 78.69 95 PHE B CA 1
ATOM 2596 C C . PHE B 1 95 ? 8.438 -6.875 -21.578 1 78.69 95 PHE B C 1
ATOM 2598 O O . PHE B 1 95 ? 7.691 -6.863 -22.562 1 78.69 95 PHE B O 1
ATOM 2605 N N . ASP B 1 96 ? 9.508 -7.516 -21.641 1 79.88 96 ASP B N 1
ATOM 2606 C CA . ASP B 1 96 ? 9.977 -8.133 -22.875 1 79.88 96 ASP B CA 1
ATOM 2607 C C . ASP B 1 96 ? 9.617 -9.617 -22.922 1 79.88 96 ASP B C 1
ATOM 2609 O O . ASP B 1 96 ? 8.953 -10.07 -23.859 1 79.88 96 ASP B O 1
ATOM 2613 N N . LYS B 1 97 ? 10.016 -10.367 -21.938 1 81.38 97 LYS B N 1
ATOM 2614 C CA . LYS B 1 97 ? 9.797 -11.805 -21.906 1 81.38 97 LYS B CA 1
ATOM 2615 C C . LYS B 1 97 ? 8.375 -12.133 -21.453 1 81.38 97 LYS B C 1
ATOM 2617 O O . LYS B 1 97 ? 7.672 -12.914 -22.094 1 81.38 97 LYS B O 1
ATOM 2622 N N . GLY B 1 98 ? 7.973 -11.414 -20.5 1 83.38 98 GLY B N 1
ATOM 2623 C CA . GLY B 1 98 ? 6.621 -11.609 -19.984 1 83.38 98 GLY B CA 1
ATOM 2624 C C . GLY B 1 98 ? 6.445 -12.914 -19.234 1 83.38 98 GLY B C 1
ATOM 2625 O O . GLY B 1 98 ? 7.391 -13.695 -19.109 1 83.38 98 GLY B O 1
ATOM 2626 N N . THR B 1 99 ? 5.168 -13.195 -18.797 1 91.81 99 THR B N 1
ATOM 2627 C CA . THR B 1 99 ? 4.914 -14.352 -17.953 1 91.81 99 THR B CA 1
ATOM 2628 C C . THR B 1 99 ? 3.799 -15.219 -18.531 1 91.81 99 THR B C 1
ATOM 2630 O O . THR B 1 99 ? 3.354 -16.172 -17.891 1 91.81 99 THR B O 1
ATOM 2633 N N . LEU B 1 100 ? 3.393 -14.938 -19.734 1 94.38 100 LEU B N 1
ATOM 2634 C CA . LEU B 1 100 ? 2.203 -15.586 -20.281 1 94.38 100 LEU B CA 1
ATOM 2635 C C . LEU B 1 100 ? 2.398 -17.094 -20.359 1 94.38 100 LEU B C 1
ATOM 2637 O O . LEU B 1 100 ? 1.548 -17.859 -19.906 1 94.38 100 LEU B O 1
ATOM 2641 N N . LYS B 1 101 ? 3.49 -17.562 -20.875 1 95.19 101 LYS B N 1
ATOM 2642 C CA . LYS B 1 101 ? 3.746 -19 -21 1 95.19 101 LYS B CA 1
ATOM 2643 C C . LYS B 1 101 ? 3.854 -19.672 -19.641 1 95.19 101 LYS B C 1
ATOM 2645 O O . LYS B 1 101 ? 3.375 -20.797 -19.453 1 95.19 101 LYS B O 1
ATOM 2650 N N . ALA B 1 102 ? 4.52 -19 -18.719 1 97 102 ALA B N 1
ATOM 2651 C CA . ALA B 1 102 ? 4.637 -19.531 -17.359 1 97 102 ALA B CA 1
ATOM 2652 C C . ALA B 1 102 ? 3.271 -19.641 -16.688 1 97 102 ALA B C 1
ATOM 2654 O O . ALA B 1 102 ? 2.971 -20.641 -16.047 1 97 102 ALA B O 1
ATOM 2655 N N . GLN B 1 103 ? 2.461 -18.609 -16.875 1 98.25 103 GLN B N 1
ATOM 2656 C CA . GLN B 1 103 ? 1.122 -18.609 -16.297 1 98.25 103 GLN B CA 1
ATOM 2657 C C . GLN B 1 103 ? 0.257 -19.703 -16.922 1 98.25 103 GLN B C 1
ATOM 2659 O O . GLN B 1 103 ? -0.564 -20.328 -16.234 1 98.25 103 GLN B O 1
ATOM 2664 N N . ARG B 1 104 ? 0.433 -19.938 -18.188 1 98.31 104 ARG B N 1
ATOM 2665 C CA . ARG B 1 104 ? -0.277 -21.031 -18.828 1 98.31 104 ARG B CA 1
ATOM 2666 C C . ARG B 1 104 ? 0.215 -22.375 -18.312 1 98.31 104 ARG B C 1
ATOM 2668 O O . ARG B 1 104 ? -0.575 -23.312 -18.125 1 98.31 104 ARG B O 1
ATOM 2675 N N . PHE B 1 105 ? 1.508 -22.5 -18.109 1 98.56 105 PHE B N 1
ATOM 2676 C CA . PHE B 1 105 ? 2.051 -23.734 -17.547 1 98.56 105 PHE B CA 1
ATOM 2677 C C . PHE B 1 105 ? 1.453 -24 -16.172 1 98.56 105 PHE B C 1
ATOM 2679 O O . PHE B 1 105 ? 0.992 -25.109 -15.898 1 98.56 105 PHE B O 1
ATOM 2686 N N . ILE B 1 106 ? 1.448 -22.984 -15.266 1 98.75 106 ILE B N 1
ATOM 2687 C CA . ILE B 1 106 ? 0.836 -23.125 -13.953 1 98.75 106 ILE B CA 1
ATOM 2688 C C . ILE B 1 106 ? -0.62 -23.562 -14.102 1 98.75 106 ILE B C 1
ATOM 2690 O O . ILE B 1 106 ? -1.092 -24.453 -13.383 1 98.75 106 ILE B O 1
ATOM 2694 N N . THR B 1 107 ? -1.343 -22.922 -15.023 1 98.81 107 THR B N 1
ATOM 2695 C CA . THR B 1 107 ? -2.75 -23.219 -15.266 1 98.81 107 THR B CA 1
ATOM 2696 C C . THR B 1 107 ? -2.932 -24.672 -15.703 1 98.81 107 THR B C 1
ATOM 2698 O O . THR B 1 107 ? -3.818 -25.359 -15.211 1 98.81 107 THR B O 1
ATOM 2701 N N . ALA B 1 108 ? -2.104 -25.094 -16.656 1 98.69 108 ALA B N 1
ATOM 2702 C CA . ALA B 1 108 ? -2.166 -26.484 -17.109 1 98.69 108 ALA B CA 1
ATOM 2703 C C . ALA B 1 108 ? -1.936 -27.453 -15.953 1 98.69 108 ALA B C 1
ATOM 2705 O O . ALA B 1 108 ? -2.676 -28.422 -15.797 1 98.69 108 ALA B O 1
ATOM 2706 N N . VAL B 1 109 ? -0.916 -27.188 -15.148 1 98.5 109 VAL B N 1
ATOM 2707 C CA . VAL B 1 109 ? -0.597 -28 -13.984 1 98.5 109 VAL B CA 1
ATOM 2708 C C . VAL B 1 109 ? -1.791 -28.047 -13.039 1 98.5 109 VAL B C 1
ATOM 2710 O O . VAL B 1 109 ? -2.186 -29.109 -12.562 1 98.5 109 VAL B O 1
ATOM 2713 N N . ASP B 1 110 ? -2.354 -26.891 -12.805 1 98.38 110 ASP B N 1
ATOM 2714 C CA . ASP B 1 110 ? -3.49 -26.766 -11.898 1 98.38 110 ASP B CA 1
ATOM 2715 C C . ASP B 1 110 ? -4.684 -27.578 -12.398 1 98.38 110 ASP B C 1
ATOM 2717 O O . ASP B 1 110 ? -5.395 -28.203 -11.602 1 98.38 110 ASP B O 1
ATOM 2721 N N . MET B 1 111 ? -4.926 -27.625 -13.695 1 98.38 111 MET B N 1
ATOM 2722 C CA . MET B 1 111 ? -6.047 -28.328 -14.305 1 98.38 111 MET B CA 1
ATOM 2723 C C . MET B 1 111 ? -5.844 -29.844 -14.227 1 98.38 111 MET B C 1
ATOM 2725 O O . MET B 1 111 ? -6.809 -30.594 -14.109 1 98.38 111 MET B O 1
ATOM 2729 N N . ILE B 1 112 ? -4.59 -30.25 -14.266 1 98 112 ILE B N 1
ATOM 2730 C CA . ILE B 1 112 ? -4.281 -31.672 -14.25 1 98 112 ILE B CA 1
ATOM 2731 C C . ILE B 1 112 ? -4.234 -32.188 -12.805 1 98 112 ILE B C 1
ATOM 2733 O O . ILE B 1 112 ? -4.848 -33.188 -12.477 1 98 112 ILE B O 1
ATOM 2737 N N . ASP B 1 113 ? -3.514 -31.516 -11.938 1 97.25 113 ASP B N 1
ATOM 2738 C CA . ASP B 1 113 ? -3.328 -31.844 -10.531 1 97.25 113 ASP B CA 1
ATOM 2739 C C . ASP B 1 113 ? -2.979 -30.609 -9.711 1 97.25 113 ASP B C 1
ATOM 2741 O O . ASP B 1 113 ? -1.805 -30.25 -9.578 1 97.25 113 ASP B O 1
ATOM 2745 N N . SER B 1 114 ? -3.951 -30.109 -9.008 1 97.06 114 SER B N 1
ATOM 2746 C CA . SER B 1 114 ? -3.82 -28.828 -8.32 1 97.06 114 SER B CA 1
ATOM 2747 C C . SER B 1 114 ? -2.902 -28.938 -7.109 1 97.06 114 SER B C 1
ATOM 2749 O O . SER B 1 114 ? -2.479 -27.922 -6.551 1 97.06 114 SER B O 1
ATOM 2751 N N . SER B 1 115 ? -2.545 -30.141 -6.707 1 96.81 115 SER B N 1
ATOM 2752 C CA . SER B 1 115 ? -1.655 -30.312 -5.562 1 96.81 115 SER B CA 1
ATOM 2753 C C . SER B 1 115 ? -0.258 -29.781 -5.867 1 96.81 115 SER B C 1
ATOM 2755 O O . SER B 1 115 ? 0.519 -29.5 -4.953 1 96.81 115 SER B O 1
ATOM 2757 N N . PHE B 1 116 ? 0.094 -29.562 -7.168 1 97.88 116 PHE B N 1
ATOM 2758 C CA . PHE B 1 116 ? 1.415 -29.078 -7.566 1 97.88 116 PHE B CA 1
ATOM 2759 C C . PHE B 1 116 ? 1.412 -27.578 -7.777 1 97.88 116 PHE B C 1
ATOM 2761 O O . PHE B 1 116 ? 2.473 -26.953 -7.902 1 97.88 116 PHE B O 1
ATOM 2768 N N . THR B 1 117 ? 0.252 -26.922 -7.824 1 98.5 117 THR B N 1
ATOM 2769 C CA . THR B 1 117 ? 0.128 -25.516 -8.188 1 98.5 117 THR B CA 1
ATOM 2770 C C . THR B 1 117 ? 0.982 -24.641 -7.27 1 98.5 117 THR B C 1
ATOM 2772 O O . THR B 1 117 ? 1.716 -23.781 -7.738 1 98.5 117 THR B O 1
ATOM 2775 N N . GLU B 1 118 ? 0.889 -24.938 -5.988 1 98.5 118 GLU B N 1
ATOM 2776 C CA . GLU B 1 118 ? 1.63 -24.156 -5 1 98.5 118 GLU B CA 1
ATOM 2777 C C . GLU B 1 118 ? 3.135 -24.25 -5.242 1 98.5 118 GLU B C 1
ATOM 2779 O O . GLU B 1 118 ? 3.801 -23.219 -5.43 1 98.5 118 GLU B O 1
ATOM 2784 N N . ASN B 1 119 ? 3.635 -25.422 -5.328 1 98.31 119 ASN B N 1
ATOM 2785 C CA . ASN B 1 119 ? 5.074 -25.625 -5.465 1 98.31 119 ASN B CA 1
ATOM 2786 C C . ASN B 1 119 ? 5.59 -25.094 -6.805 1 98.31 119 ASN B C 1
ATOM 2788 O O . ASN B 1 119 ? 6.652 -24.484 -6.867 1 98.31 119 ASN B O 1
ATOM 2792 N N . VAL B 1 120 ? 4.895 -25.422 -7.828 1 98.62 120 VAL B N 1
ATOM 2793 C CA . VAL B 1 120 ? 5.293 -24.953 -9.156 1 98.62 120 VAL B CA 1
ATOM 2794 C C . VAL B 1 120 ? 5.348 -23.438 -9.188 1 98.62 120 VAL B C 1
ATOM 2796 O O . VAL B 1 120 ? 6.297 -22.859 -9.719 1 98.62 120 VAL B O 1
ATOM 2799 N N . SER B 1 121 ? 4.34 -22.734 -8.648 1 98.75 121 SER B N 1
ATOM 2800 C CA . SER B 1 121 ? 4.328 -21.281 -8.586 1 98.75 121 SER B CA 1
ATOM 2801 C C . SER B 1 121 ? 5.543 -20.75 -7.828 1 98.75 121 SER B C 1
ATOM 2803 O O . SER B 1 121 ? 6.242 -19.859 -8.312 1 98.75 121 SER B O 1
ATOM 2805 N N . ARG B 1 122 ? 5.824 -21.344 -6.68 1 98.62 122 ARG B N 1
ATOM 2806 C CA . ARG B 1 122 ? 6.945 -20.922 -5.844 1 98.62 122 ARG B CA 1
ATOM 2807 C C . ARG B 1 122 ? 8.266 -21.062 -6.586 1 98.62 122 ARG B C 1
ATOM 2809 O O . ARG B 1 122 ? 9.125 -20.188 -6.516 1 98.62 122 ARG B O 1
ATOM 2816 N N . ILE B 1 123 ? 8.445 -22.156 -7.25 1 98.62 123 ILE B N 1
ATOM 2817 C CA . ILE B 1 123 ? 9.688 -22.406 -7.969 1 98.62 123 ILE B CA 1
ATOM 2818 C C . ILE B 1 123 ? 9.852 -21.391 -9.094 1 98.62 123 ILE B C 1
ATOM 2820 O O . ILE B 1 123 ? 10.953 -20.891 -9.328 1 98.62 123 ILE B O 1
ATOM 2824 N N . LEU B 1 124 ? 8.773 -21.125 -9.789 1 98 124 LEU B N 1
ATOM 2825 C CA . LEU B 1 124 ? 8.836 -20.125 -10.859 1 98 124 LEU B CA 1
ATOM 2826 C C . LEU B 1 124 ? 9.227 -18.766 -10.305 1 98 124 LEU B C 1
ATOM 2828 O O . LEU B 1 124 ? 10.094 -18.078 -10.867 1 98 124 LEU B O 1
ATOM 2832 N N . TRP B 1 125 ? 8.609 -18.281 -9.203 1 97.62 125 TRP B N 1
ATOM 2833 C CA . TRP B 1 125 ? 9.031 -17.047 -8.562 1 97.62 125 TRP B CA 1
ATOM 2834 C C . TRP B 1 125 ? 10.516 -17.109 -8.195 1 97.62 125 TRP B C 1
ATOM 2836 O O . TRP B 1 125 ? 11.25 -16.141 -8.414 1 97.62 125 TRP B O 1
ATOM 2846 N N . THR B 1 126 ? 10.883 -18.203 -7.574 1 97.88 126 THR B N 1
ATOM 2847 C CA . THR B 1 126 ? 12.266 -18.344 -7.129 1 97.88 126 THR B CA 1
ATOM 2848 C C . THR B 1 126 ? 13.234 -18.188 -8.297 1 97.88 126 THR B C 1
ATOM 2850 O O . THR B 1 126 ? 14.273 -17.547 -8.164 1 97.88 126 THR B O 1
ATOM 2853 N N . ARG B 1 127 ? 12.891 -18.781 -9.375 1 96.19 127 ARG B N 1
ATOM 2854 C CA . ARG B 1 127 ? 13.742 -18.703 -10.562 1 96.19 127 ARG B CA 1
ATOM 2855 C C . ARG B 1 127 ? 13.906 -17.25 -11.016 1 96.19 127 ARG B C 1
ATOM 2857 O O . ARG B 1 127 ? 15.023 -16.797 -11.242 1 96.19 127 ARG B O 1
ATOM 2864 N N . ILE B 1 128 ? 12.875 -16.453 -11.047 1 94.25 128 ILE B N 1
ATOM 2865 C CA . ILE B 1 128 ? 12.906 -15.094 -11.578 1 94.25 128 ILE B CA 1
ATOM 2866 C C . ILE B 1 128 ? 13.461 -14.141 -10.516 1 94.25 128 ILE B C 1
ATOM 2868 O O . ILE B 1 128 ? 14.383 -13.375 -10.789 1 94.25 128 ILE B O 1
ATOM 2872 N N . HIS B 1 129 ? 12.906 -14.227 -9.305 1 94.19 129 HIS B N 1
ATOM 2873 C CA . HIS B 1 129 ? 13.094 -13.188 -8.305 1 94.19 129 HIS B CA 1
ATOM 2874 C C . HIS B 1 129 ? 14.109 -13.625 -7.246 1 94.19 129 HIS B C 1
ATOM 2876 O O . HIS B 1 129 ? 14.109 -13.102 -6.129 1 94.19 129 HIS B O 1
ATOM 2882 N N . ARG B 1 130 ? 14.859 -14.539 -7.441 1 94.62 130 ARG B N 1
ATOM 2883 C CA . ARG B 1 130 ? 15.93 -14.945 -6.531 1 94.62 130 ARG B CA 1
ATOM 2884 C C . ARG B 1 130 ? 17.156 -15.414 -7.309 1 94.62 130 ARG B C 1
ATOM 2886 O O . ARG B 1 130 ? 18.266 -14.977 -7.035 1 94.62 130 ARG B O 1
ATOM 2893 N N . ASN B 1 131 ? 16.906 -16.266 -8.359 1 95.62 131 ASN B N 1
ATOM 2894 C CA . ASN B 1 131 ? 18.016 -16.906 -9.062 1 95.62 131 ASN B CA 1
ATOM 2895 C C . ASN B 1 131 ? 18.359 -16.172 -10.352 1 95.62 131 ASN B C 1
ATOM 2897 O O . ASN B 1 131 ? 19.359 -16.484 -11 1 95.62 131 ASN B O 1
ATOM 2901 N N . ASP B 1 132 ? 17.578 -15.227 -10.727 1 94.19 132 ASP B N 1
ATOM 2902 C CA . ASP B 1 132 ? 17.781 -14.5 -11.969 1 94.19 132 ASP B CA 1
ATOM 2903 C C . ASP B 1 132 ? 17.797 -15.445 -13.172 1 94.19 132 ASP B C 1
ATOM 2905 O O . ASP B 1 132 ? 18.719 -15.414 -13.984 1 94.19 132 ASP B O 1
ATOM 2909 N N . GLU B 1 133 ? 16.781 -16.328 -13.156 1 93.94 133 GLU B N 1
ATOM 2910 C CA . GLU B 1 133 ? 16.672 -17.344 -14.195 1 93.94 133 GLU B CA 1
ATOM 2911 C C . GLU B 1 133 ? 15.438 -17.125 -15.062 1 93.94 133 GLU B C 1
ATOM 2913 O O . GLU B 1 133 ? 14.445 -16.562 -14.602 1 93.94 133 GLU B O 1
ATOM 2918 N N . ASP B 1 134 ? 15.5 -17.641 -16.219 1 92 134 ASP B N 1
ATOM 2919 C CA . ASP B 1 134 ? 14.43 -17.5 -17.203 1 92 134 ASP B CA 1
ATOM 2920 C C . ASP B 1 134 ? 13.273 -18.453 -16.875 1 92 134 ASP B C 1
ATOM 2922 O O . ASP B 1 134 ? 13.477 -19.516 -16.312 1 92 134 ASP B O 1
ATOM 2926 N N . ILE B 1 135 ? 12.039 -18.016 -17.266 1 93.62 135 ILE B N 1
ATOM 2927 C CA . ILE B 1 135 ? 10.883 -18.891 -17.078 1 93.62 135 ILE B CA 1
ATOM 2928 C C . ILE B 1 135 ? 10.031 -18.906 -18.344 1 93.62 135 ILE B C 1
ATOM 2930 O O . ILE B 1 135 ? 8.82 -19.094 -18.281 1 93.62 135 ILE B O 1
ATOM 2934 N N . THR B 1 136 ? 10.523 -18.641 -19.484 1 90.88 136 THR B N 1
ATOM 2935 C CA . THR B 1 136 ? 9.703 -18.438 -20.672 1 90.88 136 THR B CA 1
ATOM 2936 C C . THR B 1 136 ? 9.859 -19.609 -21.641 1 90.88 136 THR B C 1
ATOM 2938 O O . THR B 1 136 ? 9.039 -19.781 -22.547 1 90.88 136 THR B O 1
ATOM 2941 N N . GLU B 1 137 ? 10.883 -20.406 -21.5 1 90.56 137 GLU B N 1
ATOM 2942 C CA . GLU B 1 137 ? 11.164 -21.484 -22.453 1 90.56 137 GLU B CA 1
ATOM 2943 C C . GLU B 1 137 ? 10.695 -22.828 -21.906 1 90.56 137 GLU B C 1
ATOM 2945 O O . GLU B 1 137 ? 10.805 -23.094 -20.703 1 90.56 137 GLU B O 1
ATOM 2950 N N . PRO B 1 138 ? 10.234 -23.688 -22.766 1 91.06 138 PRO B N 1
ATOM 2951 C CA . PRO B 1 138 ? 9.719 -24.984 -22.344 1 91.06 138 PRO B CA 1
ATOM 2952 C C . PRO B 1 138 ? 10.719 -25.766 -21.5 1 91.06 138 PRO B C 1
ATOM 2954 O O . PRO B 1 138 ? 10.312 -26.516 -20.609 1 91.06 138 PRO B O 1
ATOM 2957 N N . GLU B 1 139 ? 11.969 -25.625 -21.844 1 94.31 139 GLU B N 1
ATOM 2958 C CA . GLU B 1 139 ? 12.984 -26.328 -21.062 1 94.31 139 GLU B CA 1
ATOM 2959 C C . GLU B 1 139 ? 12.93 -25.922 -19.594 1 94.31 139 GLU B C 1
ATOM 2961 O O . GLU B 1 139 ? 13.211 -26.734 -18.703 1 94.31 139 GLU B O 1
ATOM 2966 N N . ASN B 1 140 ? 12.609 -24.703 -19.328 1 95.31 140 ASN B N 1
ATOM 2967 C CA . ASN B 1 140 ? 12.461 -24.219 -17.969 1 95.31 140 ASN B CA 1
ATOM 2968 C C . ASN B 1 140 ? 11.32 -24.938 -17.234 1 95.31 140 ASN B C 1
ATOM 2970 O O . ASN B 1 140 ? 11.445 -25.266 -16.062 1 95.31 140 ASN B O 1
ATOM 2974 N N . PHE B 1 141 ? 10.227 -25.219 -17.953 1 97.5 141 PHE B N 1
ATOM 2975 C CA . PHE B 1 141 ? 9.07 -25.844 -17.328 1 97.5 141 PHE B CA 1
ATOM 2976 C C . PHE B 1 141 ? 9.359 -27.297 -16.969 1 97.5 141 PHE B C 1
ATOM 2978 O O . PHE B 1 141 ? 8.844 -27.812 -15.977 1 97.5 141 PHE B O 1
ATOM 2985 N N . VAL B 1 142 ? 10.227 -27.906 -17.812 1 97.12 142 VAL B N 1
ATOM 2986 C CA . VAL B 1 142 ? 10.656 -29.266 -17.5 1 97.12 142 VAL B CA 1
ATOM 2987 C C . VAL B 1 142 ? 11.406 -29.281 -16.172 1 97.12 142 VAL B C 1
ATOM 2989 O O . VAL B 1 142 ? 11.125 -30.109 -15.297 1 97.12 142 VAL B O 1
ATOM 2992 N N . MET B 1 143 ? 12.312 -28.344 -16.031 1 97.06 143 MET B N 1
ATOM 2993 C CA . MET B 1 143 ? 13.102 -28.25 -14.797 1 97.06 143 MET B CA 1
ATOM 2994 C C . MET B 1 143 ? 12.219 -27.922 -13.602 1 97.06 143 MET B C 1
ATOM 2996 O O . MET B 1 143 ? 12.375 -28.5 -12.531 1 97.06 143 MET B O 1
ATOM 3000 N N . VAL B 1 144 ? 11.273 -27.078 -13.75 1 98.19 144 VAL B N 1
ATOM 3001 C CA . VAL B 1 144 ? 10.367 -26.641 -12.688 1 98.19 144 VAL B CA 1
ATOM 3002 C C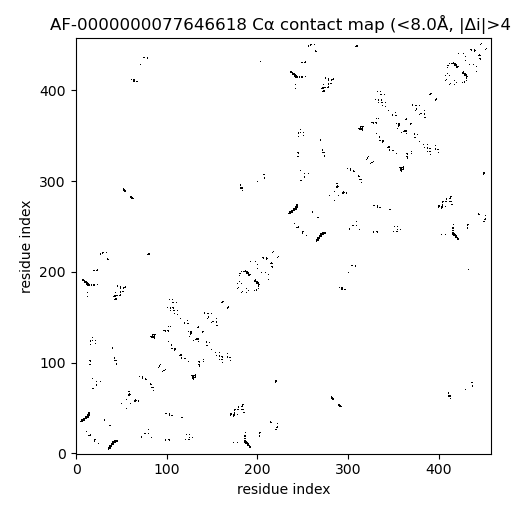 . VAL B 1 144 ? 9.516 -27.828 -12.227 1 98.19 144 VAL B C 1
ATOM 3004 O O . VAL B 1 144 ? 9.375 -28.062 -11.031 1 98.19 144 VAL B O 1
ATOM 3007 N N . GLY B 1 145 ? 8.945 -28.547 -13.211 1 98.06 145 GLY B N 1
ATOM 3008 C CA . GLY B 1 145 ? 8.117 -29.703 -12.883 1 98.06 145 GLY B CA 1
ATOM 3009 C C . GLY B 1 145 ? 8.875 -30.781 -12.141 1 98.06 145 GLY B C 1
ATOM 3010 O O . GLY B 1 145 ? 8.359 -31.375 -11.188 1 98.06 145 GLY B O 1
ATOM 3011 N N . LYS B 1 146 ? 10.109 -31.031 -12.609 1 97.56 146 LYS B N 1
ATOM 3012 C CA . LYS B 1 146 ? 10.953 -32.031 -11.945 1 97.56 146 LYS B CA 1
ATOM 3013 C C . LYS B 1 146 ? 11.25 -31.609 -10.5 1 97.56 146 LYS B C 1
ATOM 3015 O O . LYS B 1 146 ? 11.148 -32.438 -9.586 1 97.56 146 LYS B O 1
ATOM 3020 N N . GLN B 1 147 ? 11.594 -30.391 -10.344 1 97.69 147 GLN B N 1
ATOM 3021 C CA . GLN B 1 147 ? 11.906 -29.875 -9.016 1 97.69 147 GLN B CA 1
ATOM 3022 C C . GLN B 1 147 ? 10.68 -29.938 -8.109 1 97.69 147 GLN B C 1
ATOM 3024 O O . GLN B 1 147 ? 10.812 -30.141 -6.898 1 97.69 147 GLN B O 1
ATOM 3029 N N . ALA B 1 148 ? 9.508 -29.75 -8.695 1 97.88 148 ALA B N 1
ATOM 3030 C CA . ALA B 1 148 ? 8.258 -29.766 -7.938 1 97.88 148 ALA B CA 1
ATOM 3031 C C . ALA B 1 148 ? 7.84 -31.188 -7.586 1 97.88 148 ALA B C 1
ATOM 3033 O O . ALA B 1 148 ? 6.879 -31.391 -6.84 1 97.88 148 ALA B O 1
ATOM 3034 N N . GLY B 1 149 ? 8.539 -32.156 -8.148 1 97.25 149 GLY B N 1
ATOM 3035 C CA . GLY B 1 149 ? 8.25 -33.562 -7.848 1 97.25 149 GLY B CA 1
ATOM 3036 C C . GLY B 1 149 ? 7.156 -34.125 -8.719 1 97.25 149 GLY B C 1
ATOM 3037 O O . GLY B 1 149 ? 6.555 -35.156 -8.375 1 97.25 149 GLY B O 1
ATOM 3038 N N . MET B 1 150 ? 6.918 -33.594 -9.883 1 97.44 150 MET B N 1
ATOM 3039 C CA . MET B 1 150 ? 5.867 -34.125 -10.758 1 97.44 150 MET B CA 1
ATOM 3040 C C . MET B 1 150 ? 6.324 -35.375 -11.477 1 97.44 150 MET B C 1
ATOM 3042 O O . MET B 1 150 ? 7.477 -35.469 -11.898 1 97.44 150 MET B O 1
ATOM 3046 N N . LYS B 1 151 ? 5.41 -36.25 -11.555 1 96.56 151 LYS B N 1
ATOM 3047 C CA . LYS B 1 151 ? 5.695 -37.438 -12.383 1 96.56 151 LYS B CA 1
ATOM 3048 C C . LYS B 1 151 ? 5.93 -37.031 -13.836 1 96.56 151 LYS B C 1
ATOM 3050 O O . LYS B 1 151 ? 5.27 -36.125 -14.352 1 96.56 151 LYS B O 1
ATOM 3055 N N . PRO B 1 152 ? 6.84 -37.719 -14.422 1 96 152 PRO B N 1
ATOM 3056 C CA . PRO B 1 152 ? 7.203 -37.344 -15.789 1 96 152 PRO B CA 1
ATOM 3057 C C . PRO B 1 152 ? 5.996 -37.312 -16.719 1 96 152 PRO B C 1
ATOM 3059 O O . PRO B 1 152 ? 5.914 -36.438 -17.594 1 96 152 PRO B O 1
ATOM 3062 N N . GLU B 1 153 ? 5.094 -38.219 -16.562 1 95.88 153 GLU B N 1
ATOM 3063 C CA . GLU B 1 153 ? 3.928 -38.25 -17.438 1 95.88 153 GLU B CA 1
ATOM 3064 C C . GLU B 1 153 ? 3.043 -37.031 -17.25 1 95.88 153 GLU B C 1
ATOM 3066 O O . GLU B 1 153 ? 2.525 -36.469 -18.234 1 95.88 153 GLU B O 1
ATOM 3071 N N . ILE B 1 154 ? 2.881 -36.688 -16.016 1 95.44 154 ILE B N 1
ATOM 3072 C CA . ILE B 1 154 ? 2.068 -35.5 -15.695 1 95.44 154 ILE B CA 1
ATOM 3073 C C . ILE B 1 154 ? 2.742 -34.25 -16.234 1 95.44 154 ILE B C 1
ATOM 3075 O O . ILE B 1 154 ? 2.082 -33.375 -16.812 1 95.44 154 ILE B O 1
ATOM 3079 N N . LEU B 1 155 ? 3.998 -34.188 -16.016 1 97.44 155 LEU B N 1
ATOM 3080 C CA . LEU B 1 155 ? 4.777 -33.062 -16.469 1 97.44 155 LEU B CA 1
ATOM 3081 C C . LEU B 1 155 ? 4.719 -32.906 -17.984 1 97.44 155 LEU B C 1
ATOM 3083 O O . LEU B 1 155 ? 4.488 -31.812 -18.5 1 97.44 155 LEU B O 1
ATOM 3087 N N . LYS B 1 156 ? 4.965 -33.969 -18.703 1 96.62 156 LYS B N 1
ATOM 3088 C CA . LYS B 1 156 ? 4.906 -33.938 -20.172 1 96.62 156 LYS B CA 1
ATOM 3089 C C . LYS B 1 156 ? 3.533 -33.5 -20.656 1 96.62 156 LYS B C 1
ATOM 3091 O O . LYS B 1 156 ? 3.432 -32.719 -21.609 1 96.62 156 LYS B O 1
ATOM 3096 N N . LYS B 1 157 ? 2.549 -34.031 -20.016 1 97.44 157 LYS B N 1
ATOM 3097 C CA . LYS B 1 157 ? 1.185 -33.656 -20.375 1 97.44 157 LYS B CA 1
ATOM 3098 C C . LYS B 1 157 ? 0.949 -32.188 -20.156 1 97.44 157 LYS B C 1
ATOM 3100 O O . LYS B 1 157 ? 0.395 -31.5 -21.031 1 97.44 157 LYS B O 1
ATOM 3105 N N . ALA B 1 158 ? 1.32 -31.656 -19.016 1 97.81 158 ALA B N 1
ATOM 3106 C CA . ALA B 1 158 ? 1.13 -30.234 -18.688 1 97.81 158 ALA B CA 1
ATOM 3107 C C . ALA B 1 158 ? 1.826 -29.344 -19.719 1 97.81 158 ALA B C 1
ATOM 3109 O O . ALA B 1 158 ? 1.241 -28.375 -20.203 1 97.81 158 ALA B O 1
ATOM 3110 N N . ILE B 1 159 ? 3.041 -29.641 -20.078 1 97.5 159 ILE B N 1
ATOM 3111 C CA . ILE B 1 159 ? 3.828 -28.828 -21 1 97.5 159 ILE B CA 1
ATOM 3112 C C . ILE B 1 159 ? 3.184 -28.859 -22.375 1 97.5 159 ILE B C 1
ATOM 3114 O O . ILE B 1 159 ? 3.123 -27.828 -23.062 1 97.5 159 ILE B O 1
ATOM 3118 N N . SER B 1 160 ? 2.689 -30 -22.766 1 96.88 160 SER B N 1
ATOM 3119 C CA . SER B 1 160 ? 2.074 -30.125 -24.078 1 96.88 160 SER B CA 1
ATOM 3120 C C . SER B 1 160 ? 0.779 -29.312 -24.172 1 96.88 160 SER B C 1
ATOM 3122 O O . SER B 1 160 ? 0.349 -28.938 -25.266 1 96.88 160 SER B O 1
ATOM 3124 N N . GLN B 1 161 ? 0.159 -29.047 -23.031 1 97.38 161 GLN B N 1
ATOM 3125 C CA . GLN B 1 161 ? -1.168 -28.453 -23.016 1 97.38 161 GLN B CA 1
ATOM 3126 C C . GLN B 1 161 ? -1.077 -26.938 -22.859 1 97.38 161 GLN B C 1
ATOM 3128 O O . GLN B 1 161 ? -2.088 -26.234 -22.953 1 97.38 161 GLN B O 1
ATOM 3133 N N . ILE B 1 162 ? 0.073 -26.391 -22.734 1 96.62 162 ILE B N 1
ATOM 3134 C CA . ILE B 1 162 ? 0.268 -24.984 -22.469 1 96.62 162 ILE B CA 1
ATOM 3135 C C . ILE B 1 162 ? -0.405 -24.141 -23.547 1 96.62 162 ILE B C 1
ATOM 3137 O O . ILE B 1 162 ? -0.956 -23.078 -23.266 1 96.62 162 ILE B O 1
ATOM 3141 N N . THR B 1 163 ? -0.437 -24.594 -24.766 1 96 163 THR B N 1
ATOM 3142 C CA . THR B 1 163 ? -0.971 -23.828 -25.891 1 96 163 THR B CA 1
ATOM 3143 C C . THR B 1 163 ? -2.371 -24.312 -26.266 1 96 163 THR B C 1
ATOM 3145 O O . THR B 1 163 ? -2.928 -23.891 -27.281 1 96 163 THR B O 1
ATOM 3148 N N . ASP B 1 164 ? -2.914 -25.219 -25.469 1 98 164 ASP B N 1
ATOM 3149 C CA . ASP B 1 164 ? -4.266 -25.703 -25.734 1 98 164 ASP B CA 1
ATOM 3150 C C . ASP B 1 164 ? -5.305 -24.625 -25.438 1 98 164 ASP B C 1
ATOM 3152 O O . ASP B 1 164 ? -5.121 -23.812 -24.531 1 98 164 ASP B O 1
ATOM 3156 N N . ASP B 1 165 ? -6.422 -24.672 -26.141 1 98.38 165 ASP B N 1
ATOM 3157 C CA . ASP B 1 165 ? -7.512 -23.719 -25.984 1 98.38 165 ASP B CA 1
ATOM 3158 C C . ASP B 1 165 ? -8.086 -23.781 -24.562 1 98.38 165 ASP B C 1
ATOM 3160 O O . ASP B 1 165 ? -8.477 -22.75 -24 1 98.38 165 ASP B O 1
ATOM 3164 N N . ALA B 1 166 ? -8.156 -24.953 -24.047 1 98.56 166 ALA B N 1
ATOM 3165 C CA . ALA B 1 166 ? -8.734 -25.109 -22.703 1 98.56 166 ALA B CA 1
ATOM 3166 C C . ALA B 1 166 ? -7.902 -24.375 -21.656 1 98.56 166 ALA B C 1
ATOM 3168 O O . ALA B 1 166 ? -8.453 -23.766 -20.75 1 98.56 166 ALA B O 1
ATOM 3169 N N . VAL B 1 167 ? -6.578 -24.484 -21.766 1 98.69 167 VAL B N 1
ATOM 3170 C CA . VAL B 1 167 ? -5.676 -23.828 -20.812 1 98.69 167 VAL B CA 1
ATOM 3171 C C . VAL B 1 167 ? -5.738 -22.312 -21.016 1 98.69 167 VAL B C 1
ATOM 3173 O O . VAL B 1 167 ? -5.832 -21.562 -20.047 1 98.69 167 VAL B O 1
ATOM 3176 N N . LYS B 1 168 ? -5.672 -21.859 -22.281 1 98.44 168 LYS B N 1
ATOM 3177 C CA . LYS B 1 168 ? -5.801 -20.438 -22.594 1 98.44 168 LYS B CA 1
ATOM 3178 C C . LYS B 1 168 ? -7.102 -19.875 -22.031 1 98.44 168 LYS B C 1
ATOM 3180 O O . LYS B 1 168 ? -7.113 -18.781 -21.453 1 98.44 168 LYS B O 1
ATOM 3185 N N . LYS B 1 169 ? -8.141 -20.625 -22.219 1 98.69 169 LYS B N 1
ATOM 3186 C CA . LYS B 1 169 ? -9.453 -20.188 -21.75 1 98.69 169 LYS B CA 1
ATOM 3187 C C . LYS B 1 169 ? -9.5 -20.109 -20.219 1 98.69 169 LYS B C 1
ATOM 3189 O O . LYS B 1 169 ? -10.055 -19.156 -19.672 1 98.69 169 LYS B O 1
ATOM 3194 N N . ARG B 1 170 ? -8.977 -21.125 -19.531 1 98.69 170 ARG B N 1
ATOM 3195 C CA . ARG B 1 170 ? -8.977 -21.125 -18.062 1 98.69 170 ARG B CA 1
ATOM 3196 C C . ARG B 1 170 ? -8.211 -19.938 -17.516 1 98.69 170 ARG B C 1
ATOM 3198 O O . ARG B 1 170 ? -8.664 -19.266 -16.578 1 98.69 170 ARG B O 1
ATOM 3205 N N . LEU B 1 171 ? -7.055 -19.656 -18.094 1 98.81 171 LEU B N 1
ATOM 3206 C CA . LEU B 1 171 ? -6.281 -18.5 -17.672 1 98.81 171 LEU B CA 1
ATOM 3207 C C . LEU B 1 171 ? -7.055 -17.203 -17.922 1 98.81 171 LEU B C 1
ATOM 3209 O O . LEU B 1 171 ? -7.09 -16.328 -17.062 1 98.81 171 LEU B O 1
ATOM 3213 N N . ALA B 1 172 ? -7.68 -17.078 -19.078 1 98.69 172 ALA B N 1
ATOM 3214 C CA . ALA B 1 172 ? -8.492 -15.922 -19.422 1 98.69 172 ALA B CA 1
ATOM 3215 C C . ALA B 1 172 ? -9.68 -15.781 -18.469 1 98.69 172 ALA B C 1
ATOM 3217 O O . ALA B 1 172 ? -10.023 -14.672 -18.047 1 98.69 172 ALA B O 1
ATOM 3218 N N . ASP B 1 173 ? -10.305 -16.906 -18.188 1 98.81 173 ASP B N 1
ATOM 3219 C CA . ASP B 1 173 ? -11.461 -16.906 -17.297 1 98.81 173 ASP B CA 1
ATOM 3220 C C . ASP B 1 173 ? -11.07 -16.406 -15.906 1 98.81 173 ASP B C 1
ATOM 3222 O O . ASP B 1 173 ? -11.797 -15.617 -15.297 1 98.81 173 ASP B O 1
ATOM 3226 N N . TYR B 1 174 ? -9.945 -16.906 -15.359 1 98.81 174 TYR B N 1
ATOM 3227 C CA . TYR B 1 174 ? -9.484 -16.438 -14.062 1 98.81 174 TYR B CA 1
ATOM 3228 C C . TYR B 1 174 ? -9.156 -14.945 -14.117 1 98.81 174 TYR B C 1
ATOM 3230 O O . TYR B 1 174 ? -9.438 -14.203 -13.172 1 98.81 174 TYR B O 1
ATOM 3238 N N . THR B 1 175 ? -8.531 -14.516 -15.203 1 98.88 175 THR B N 1
ATOM 3239 C CA . THR B 1 175 ? -8.188 -13.109 -15.375 1 98.88 175 THR B CA 1
ATOM 3240 C C . THR B 1 175 ? -9.445 -12.242 -15.391 1 98.88 175 THR B C 1
ATOM 3242 O O . THR B 1 175 ? -9.508 -11.219 -14.703 1 98.88 175 THR B O 1
ATOM 3245 N N . GLU B 1 176 ? -10.453 -12.695 -16.109 1 98.75 176 GLU B N 1
ATOM 3246 C CA . GLU B 1 176 ? -11.727 -11.977 -16.172 1 98.75 176 GLU B CA 1
ATOM 3247 C C . GLU B 1 176 ? -12.445 -12.008 -14.828 1 98.75 176 GLU B C 1
ATOM 3249 O O . GLU B 1 176 ? -13.062 -11.016 -14.43 1 98.75 176 GLU B O 1
ATOM 3254 N N . ASP B 1 177 ? -12.414 -13.148 -14.219 1 98.81 177 ASP B N 1
ATOM 3255 C CA . ASP B 1 177 ? -13.016 -13.297 -12.898 1 98.81 177 ASP B CA 1
ATOM 3256 C C . ASP B 1 177 ? -12.43 -12.289 -11.914 1 98.81 177 ASP B C 1
ATOM 3258 O O . ASP B 1 177 ? -13.164 -11.648 -11.156 1 98.81 177 ASP B O 1
ATOM 3262 N N . ALA B 1 178 ? -11.078 -12.141 -11.875 1 98.88 178 ALA B N 1
ATOM 3263 C CA . ALA B 1 178 ? -10.406 -11.164 -11.023 1 98.88 178 ALA B CA 1
ATOM 3264 C C . ALA B 1 178 ? -10.914 -9.75 -11.305 1 98.88 178 ALA B C 1
ATOM 3266 O O . ALA B 1 178 ? -11.219 -8.992 -10.375 1 98.88 178 ALA B O 1
ATOM 3267 N N . LEU B 1 179 ? -11.016 -9.398 -12.586 1 98.75 179 LEU B N 1
ATOM 3268 C CA . LEU B 1 179 ? -11.477 -8.07 -12.992 1 98.75 179 LEU B CA 1
ATOM 3269 C C . LEU B 1 179 ? -12.906 -7.824 -12.531 1 98.75 179 LEU B C 1
ATOM 3271 O O . LEU B 1 179 ? -13.227 -6.738 -12.039 1 98.75 179 LEU B O 1
ATOM 3275 N N . GLU B 1 180 ? -13.734 -8.82 -12.703 1 98.56 180 GLU B N 1
ATOM 3276 C CA . GLU B 1 180 ? -15.133 -8.711 -12.297 1 98.56 180 GLU B CA 1
ATOM 3277 C C . GLU B 1 180 ? -15.258 -8.508 -10.789 1 98.56 180 GLU B C 1
ATOM 3279 O O . GLU B 1 180 ? -16.172 -7.824 -10.32 1 98.56 180 GLU B O 1
ATOM 3284 N N . LYS B 1 181 ? -14.328 -9.047 -10.086 1 98.62 181 LYS B N 1
ATOM 3285 C CA . LYS B 1 181 ? -14.336 -8.938 -8.633 1 98.62 181 LYS B CA 1
ATOM 3286 C C . LYS B 1 181 ? -13.648 -7.652 -8.172 1 98.62 181 LYS B C 1
ATOM 3288 O O . LYS B 1 181 ? -13.523 -7.398 -6.973 1 98.62 181 LYS B O 1
ATOM 3293 N N . GLY B 1 182 ? -13.133 -6.855 -9.156 1 98.31 182 GLY B N 1
ATOM 3294 C CA . GLY B 1 182 ? -12.656 -5.516 -8.852 1 98.31 182 GLY B CA 1
ATOM 3295 C C . GLY B 1 182 ? -11.148 -5.379 -8.961 1 98.31 182 GLY B C 1
ATOM 3296 O O . GLY B 1 182 ? -10.586 -4.34 -8.609 1 98.31 182 GLY B O 1
ATOM 3297 N N . ALA B 1 183 ? -10.453 -6.371 -9.438 1 98.75 183 ALA B N 1
ATOM 3298 C CA . ALA B 1 183 ? -8.992 -6.344 -9.5 1 98.75 183 ALA B CA 1
ATOM 3299 C C . ALA B 1 183 ? -8.5 -5.277 -10.477 1 98.75 183 ALA B C 1
ATOM 3301 O O . ALA B 1 183 ? -9.109 -5.07 -11.531 1 98.75 183 ALA B O 1
ATOM 3302 N N . PHE B 1 184 ? -7.449 -4.621 -10.172 1 98.38 184 PHE B N 1
ATOM 3303 C CA . PHE B 1 184 ? -6.75 -3.676 -11.039 1 98.38 184 PHE B CA 1
ATOM 3304 C C . PHE B 1 184 ? -5.25 -3.953 -11.039 1 98.38 184 PHE B C 1
ATOM 3306 O O . PHE B 1 184 ? -4.473 -3.186 -11.609 1 98.38 184 PHE B O 1
ATOM 3313 N N . GLY B 1 185 ? -4.863 -4.934 -10.422 1 97.75 185 GLY B N 1
ATOM 3314 C CA . GLY B 1 185 ? -3.516 -5.453 -10.266 1 97.75 185 GLY B CA 1
ATOM 3315 C C . GLY B 1 185 ? -3.459 -6.727 -9.438 1 97.75 185 GLY B C 1
ATOM 3316 O O . GLY B 1 185 ? -4.496 -7.312 -9.117 1 97.75 185 GLY B O 1
ATOM 3317 N N . VAL B 1 186 ? -2.262 -7.16 -9.133 1 98.38 186 VAL B N 1
ATOM 3318 C CA . VAL B 1 186 ? -2.049 -8.32 -8.273 1 98.38 186 VAL B CA 1
ATOM 3319 C C . VAL B 1 186 ? -0.991 -8 -7.223 1 98.38 186 VAL B C 1
ATOM 3321 O O . VAL B 1 186 ? -0.144 -7.129 -7.43 1 98.38 186 VAL B O 1
ATOM 3324 N N . PRO B 1 187 ? -1.036 -8.688 -6.133 1 98.75 187 PRO B N 1
ATOM 3325 C CA . PRO B 1 187 ? -2.004 -9.727 -5.766 1 98.75 187 PRO B CA 1
ATOM 3326 C C . PRO B 1 187 ? -3.379 -9.156 -5.426 1 98.75 187 PRO B C 1
ATOM 3328 O O . PRO B 1 187 ? -3.475 -8.07 -4.844 1 98.75 187 PRO B O 1
ATOM 3331 N N . THR B 1 188 ? -4.352 -9.766 -5.805 1 98.94 188 THR B N 1
ATOM 3332 C CA . THR B 1 188 ? -5.719 -9.531 -5.359 1 98.94 188 THR B CA 1
ATOM 3333 C C . THR B 1 188 ? -6.25 -10.727 -4.574 1 98.94 188 THR B C 1
ATOM 3335 O O . THR B 1 188 ? -6.184 -11.859 -5.043 1 98.94 188 THR B O 1
ATOM 3338 N N . ILE B 1 189 ? -6.691 -10.484 -3.408 1 98.94 189 ILE B N 1
ATOM 3339 C CA . ILE B 1 189 ? -7.207 -11.516 -2.504 1 98.94 189 ILE B CA 1
ATOM 3340 C C . ILE B 1 189 ? -8.703 -11.305 -2.293 1 98.94 189 ILE B C 1
ATOM 3342 O O . ILE B 1 189 ? -9.148 -10.203 -1.972 1 98.94 189 ILE B O 1
ATOM 3346 N N . VAL B 1 190 ? -9.461 -12.297 -2.516 1 98.88 190 VAL B N 1
ATOM 3347 C CA . VAL B 1 190 ? -10.906 -12.203 -2.309 1 98.88 190 VAL B CA 1
ATOM 3348 C C . VAL B 1 190 ? -11.344 -13.219 -1.255 1 98.88 190 VAL B C 1
ATOM 3350 O O . VAL B 1 190 ? -11.164 -14.422 -1.434 1 98.88 190 VAL B O 1
ATOM 3353 N N . ALA B 1 191 ? -11.859 -12.766 -0.201 1 98.69 191 ALA B N 1
ATOM 3354 C CA . ALA B 1 191 ? -12.398 -13.609 0.863 1 98.69 191 ALA B CA 1
ATOM 3355 C C . ALA B 1 191 ? -13.914 -13.734 0.742 1 98.69 191 ALA B C 1
ATOM 3357 O O . ALA B 1 191 ? -14.617 -12.75 0.497 1 98.69 191 ALA B O 1
ATOM 3358 N N . HIS B 1 192 ? -14.383 -14.906 0.776 1 98.38 192 HIS B N 1
ATOM 3359 C CA . HIS B 1 192 ? -15.812 -15.18 0.803 1 98.38 192 HIS B CA 1
ATOM 3360 C C . HIS B 1 192 ? -16.312 -15.391 2.23 1 98.38 192 HIS B C 1
ATOM 3362 O O . HIS B 1 192 ? -16.094 -16.453 2.812 1 98.38 192 HIS B O 1
ATOM 3368 N N . VAL B 1 193 ? -16.938 -14.359 2.744 1 97 193 VAL B N 1
ATOM 3369 C CA . VAL B 1 193 ? -17.359 -14.367 4.137 1 97 193 VAL B CA 1
ATOM 3370 C C . VAL B 1 193 ? -18.812 -13.898 4.234 1 97 193 VAL B C 1
ATOM 3372 O O . VAL B 1 193 ? -19.188 -12.883 3.65 1 97 193 VAL B O 1
ATOM 3375 N N . ASN B 1 194 ? -19.625 -14.727 4.922 1 94.38 194 ASN B N 1
ATOM 3376 C CA . ASN B 1 194 ? -21.016 -14.383 5.164 1 94.38 194 ASN B CA 1
ATOM 3377 C C . ASN B 1 194 ? -21.75 -14.078 3.859 1 94.38 194 ASN B C 1
ATOM 3379 O O . ASN B 1 194 ? -22.484 -13.086 3.766 1 94.38 194 ASN B O 1
ATOM 3383 N N . GLY B 1 195 ? -21.422 -14.789 2.818 1 94.75 195 GLY B N 1
ATOM 3384 C CA . GLY B 1 195 ? -22.125 -14.68 1.553 1 94.75 195 GLY B CA 1
ATOM 3385 C C . GLY B 1 195 ? -21.672 -13.5 0.715 1 94.75 195 GLY B C 1
ATOM 3386 O O . GLY B 1 195 ? -22.266 -13.211 -0.33 1 94.75 195 GLY B O 1
ATOM 3387 N N . LYS B 1 196 ? -20.656 -12.828 1.117 1 96.81 196 LYS B N 1
ATOM 3388 C CA . LYS B 1 196 ? -20.156 -11.664 0.399 1 96.81 196 LYS B CA 1
ATOM 3389 C C . LYS B 1 196 ? -18.703 -11.875 -0.023 1 96.81 196 LYS B C 1
ATOM 3391 O O . LYS B 1 196 ? -17.984 -12.68 0.572 1 96.81 196 LYS B O 1
ATOM 3396 N N . GLN B 1 197 ? -18.328 -11.234 -1.083 1 98.12 197 GLN B N 1
ATOM 3397 C CA . GLN B 1 197 ? -16.938 -11.188 -1.527 1 98.12 197 GLN B CA 1
ATOM 3398 C C . GLN B 1 197 ? -16.25 -9.922 -1.028 1 98.12 197 GLN B C 1
ATOM 3400 O O . GLN B 1 197 ? -16.719 -8.812 -1.284 1 98.12 197 GLN B O 1
ATOM 3405 N N . GLU B 1 198 ? -15.25 -10.125 -0.263 1 98.31 198 GLU B N 1
ATOM 3406 C CA . GLU B 1 198 ? -14.414 -9.023 0.218 1 98.31 198 GLU B CA 1
ATOM 3407 C C . GLU B 1 198 ? -13.055 -9.023 -0.467 1 98.31 198 GLU B C 1
ATOM 3409 O O . GLU B 1 198 ? -12.219 -9.898 -0.203 1 98.31 198 GLU B O 1
ATOM 3414 N N . MET B 1 199 ? -12.805 -8.023 -1.272 1 98.62 199 MET B N 1
ATOM 3415 C CA . MET B 1 199 ? -11.555 -7.957 -2.027 1 98.62 199 MET B CA 1
ATOM 3416 C C . MET B 1 199 ? -10.523 -7.102 -1.302 1 98.62 199 MET B C 1
ATOM 3418 O O . MET B 1 199 ? -10.852 -6.039 -0.771 1 98.62 199 MET B O 1
ATOM 3422 N N . ILE B 1 200 ? -9.406 -7.594 -1.199 1 98.56 200 ILE B N 1
ATOM 3423 C CA . ILE B 1 200 ? -8.25 -6.879 -0.667 1 98.56 200 ILE B CA 1
ATOM 3424 C C . ILE B 1 200 ? -7.137 -6.852 -1.712 1 98.56 200 ILE B C 1
ATOM 3426 O O . ILE B 1 200 ? -6.828 -7.875 -2.328 1 98.56 200 ILE B O 1
ATOM 3430 N N . PHE B 1 201 ? -6.625 -5.719 -1.88 1 98.5 201 PHE B N 1
ATOM 3431 C CA . PHE B 1 201 ? -5.527 -5.57 -2.826 1 98.5 201 PHE B CA 1
ATOM 3432 C C . PHE B 1 201 ? -4.195 -5.457 -2.094 1 98.5 201 PHE B C 1
ATOM 3434 O O . PHE B 1 201 ? -4.086 -4.734 -1.101 1 98.5 201 PHE B O 1
ATOM 3441 N N . GLY B 1 202 ? -3.197 -6.172 -2.658 1 97.62 202 GLY B N 1
ATOM 3442 C CA . GLY B 1 202 ? -1.836 -6.012 -2.174 1 97.62 202 GLY B CA 1
ATOM 3443 C C . GLY B 1 202 ? -1.424 -7.086 -1.185 1 97.62 202 GLY B C 1
ATOM 3444 O O . GLY B 1 202 ? -2.178 -8.031 -0.936 1 97.62 202 GLY B O 1
ATOM 3445 N N . CYS B 1 203 ? -0.183 -6.941 -0.647 1 98.38 203 CYS B N 1
ATOM 3446 C CA . CYS B 1 203 ? 0.379 -7.938 0.256 1 98.38 203 CYS B CA 1
ATOM 3447 C C . CYS B 1 203 ? 0.56 -7.367 1.657 1 98.38 203 CYS B C 1
ATOM 3449 O O . CYS B 1 203 ? 1.317 -7.914 2.461 1 98.38 203 CYS B O 1
ATOM 3451 N N . ASP B 1 204 ? -0.093 -6.262 1.953 1 97.19 204 ASP B N 1
ATOM 3452 C CA . ASP B 1 204 ? 0.197 -5.555 3.197 1 97.19 204 ASP B CA 1
ATOM 3453 C C . ASP B 1 204 ? -1.079 -5.316 4 1 97.19 204 ASP B C 1
ATOM 3455 O O . ASP B 1 204 ? -1.086 -4.516 4.938 1 97.19 204 ASP B O 1
ATOM 3459 N N . ARG B 1 205 ? -2.164 -5.93 3.609 1 98.56 205 ARG B N 1
ATOM 3460 C CA . ARG B 1 205 ? -3.436 -5.742 4.301 1 98.56 205 ARG B CA 1
ATOM 3461 C C . ARG B 1 205 ? -3.832 -6.996 5.07 1 98.56 205 ARG B C 1
ATOM 3463 O O . ARG B 1 205 ? -5.02 -7.27 5.254 1 98.56 205 ARG B O 1
ATOM 3470 N N . PHE B 1 206 ? -2.914 -7.773 5.543 1 98.25 206 PHE B N 1
ATOM 3471 C CA . PHE B 1 206 ? -3.213 -9.031 6.211 1 98.25 206 PHE B CA 1
ATOM 3472 C C . PHE B 1 206 ? -3.926 -8.789 7.535 1 98.25 206 PHE B C 1
ATOM 3474 O O . PHE B 1 206 ? -4.82 -9.547 7.914 1 98.25 206 PHE B O 1
ATOM 3481 N N . PRO B 1 207 ? -3.58 -7.715 8.352 1 97.62 207 PRO B N 1
ATOM 3482 C CA . PRO B 1 207 ? -4.391 -7.461 9.547 1 97.62 207 PRO B CA 1
ATOM 3483 C C . PRO B 1 207 ? -5.867 -7.242 9.219 1 97.62 207 PRO B C 1
ATOM 3485 O O . PRO B 1 207 ? -6.742 -7.684 9.969 1 97.62 207 PRO B O 1
ATOM 3488 N N . ILE B 1 208 ? -6.125 -6.621 8.102 1 98.44 208 ILE B N 1
ATOM 3489 C CA . ILE B 1 208 ? -7.496 -6.359 7.664 1 98.44 208 ILE B CA 1
ATOM 3490 C C . ILE B 1 208 ? -8.156 -7.668 7.23 1 98.44 208 ILE B C 1
ATOM 3492 O O . ILE B 1 208 ? -9.305 -7.941 7.594 1 98.44 208 ILE B O 1
ATOM 3496 N N . LEU B 1 209 ? -7.406 -8.453 6.434 1 98.56 209 LEU B N 1
ATOM 3497 C CA . LEU B 1 209 ? -7.918 -9.75 6.012 1 98.56 209 LEU B CA 1
ATOM 3498 C C . LEU B 1 209 ? -8.258 -10.617 7.219 1 98.56 209 LEU B C 1
ATOM 3500 O O . LEU B 1 209 ? -9.305 -11.266 7.25 1 98.56 209 LEU B O 1
ATOM 3504 N N . ALA B 1 210 ? -7.379 -10.648 8.203 1 98.19 210 ALA B N 1
ATOM 3505 C CA . ALA B 1 210 ? -7.605 -11.422 9.422 1 98.19 210 ALA B CA 1
ATOM 3506 C C . ALA B 1 210 ? -8.898 -10.992 10.109 1 98.19 210 ALA B C 1
ATOM 3508 O O . ALA B 1 210 ? -9.688 -11.836 10.547 1 98.19 210 ALA B O 1
ATOM 3509 N N . LYS B 1 211 ? -9.094 -9.742 10.195 1 97.88 211 LYS B N 1
ATOM 3510 C CA . LYS B 1 211 ? -10.312 -9.227 10.82 1 97.88 211 LYS B CA 1
ATOM 3511 C C . LYS B 1 211 ? -11.547 -9.672 10.047 1 97.88 211 LYS B C 1
ATOM 3513 O O . LYS B 1 211 ? -12.531 -10.117 10.641 1 97.88 211 LYS B O 1
ATOM 3518 N N . ILE B 1 212 ? -11.5 -9.523 8.711 1 97.94 212 ILE B N 1
ATOM 3519 C CA . ILE B 1 212 ? -12.602 -9.922 7.848 1 97.94 212 ILE B CA 1
ATOM 3520 C C . ILE B 1 212 ? -12.93 -11.398 8.078 1 97.94 212 ILE B C 1
ATOM 3522 O O . ILE B 1 212 ? -14.102 -11.781 8.109 1 97.94 212 ILE B O 1
ATOM 3526 N N . LEU B 1 213 ? -11.922 -12.203 8.336 1 97.75 213 LEU B N 1
ATOM 3527 C CA . LEU B 1 213 ? -12.055 -13.648 8.477 1 97.75 213 LEU B CA 1
ATOM 3528 C C . LEU B 1 213 ? -12.406 -14.031 9.914 1 97.75 213 LEU B C 1
ATOM 3530 O O . LEU B 1 213 ? -12.766 -15.18 10.188 1 97.75 213 LEU B O 1
ATOM 3534 N N . GLY B 1 214 ? -12.328 -13.055 10.883 1 96.94 214 GLY B N 1
ATOM 3535 C CA . GLY B 1 214 ? -12.469 -13.383 12.297 1 96.94 214 GLY B CA 1
ATOM 3536 C C . GLY B 1 214 ? -11.297 -14.172 12.852 1 96.94 214 GLY B C 1
ATOM 3537 O O . GLY B 1 214 ? -11.477 -15.047 13.703 1 96.94 214 GLY B O 1
ATOM 3538 N N . GLU B 1 215 ? -10.109 -13.961 12.258 1 97.12 215 GLU B N 1
ATOM 3539 C CA . GLU B 1 215 ? -8.867 -14.625 12.641 1 97.12 215 GLU B CA 1
ATOM 3540 C C . GLU B 1 215 ? -7.895 -13.641 13.281 1 97.12 215 GLU B C 1
ATOM 3542 O O . GLU B 1 215 ? -8.164 -12.438 13.352 1 97.12 215 GLU B O 1
ATOM 3547 N N . LYS B 1 216 ? -6.84 -14.133 13.773 1 95.94 216 LYS B N 1
ATOM 3548 C CA . LYS B 1 216 ? -5.793 -13.305 14.375 1 95.94 216 LYS B CA 1
ATOM 3549 C C . LYS B 1 216 ? -4.578 -13.203 13.461 1 95.94 216 LYS B C 1
ATOM 3551 O O . LYS B 1 216 ? -4.16 -14.203 12.867 1 95.94 216 LYS B O 1
ATOM 3556 N N . TRP B 1 217 ? -4.086 -12.031 13.328 1 96.5 217 TRP B N 1
ATOM 3557 C CA . TRP B 1 217 ? -2.85 -11.797 12.586 1 96.5 217 TRP B CA 1
ATOM 3558 C C . TRP B 1 217 ? -1.647 -11.781 13.523 1 96.5 217 TRP B C 1
ATOM 3560 O O . TRP B 1 217 ? -1.572 -10.945 14.43 1 96.5 217 TRP B O 1
ATOM 3570 N N . ASP B 1 218 ? -0.676 -12.594 13.305 1 95 218 ASP B N 1
ATOM 3571 C CA . ASP B 1 218 ? 0.477 -12.727 14.188 1 95 218 ASP B CA 1
ATOM 3572 C C . ASP B 1 218 ? 1.77 -12.352 13.469 1 95 218 ASP B C 1
ATOM 3574 O O . ASP B 1 218 ? 2.855 -12.781 13.867 1 95 218 ASP B O 1
ATOM 3578 N N . GLY B 1 219 ? 1.652 -11.578 12.43 1 95.69 219 GLY B N 1
ATOM 3579 C CA . GLY B 1 219 ? 2.816 -11.258 11.617 1 95.69 219 GLY B CA 1
ATOM 3580 C C . GLY B 1 219 ? 3.021 -12.203 10.453 1 95.69 219 GLY B C 1
ATOM 3581 O O . GLY B 1 219 ? 2.238 -13.141 10.266 1 95.69 219 GLY B O 1
ATOM 3582 N N . PRO B 1 220 ? 3.975 -11.969 9.602 1 96.94 220 PRO B N 1
ATOM 3583 C CA . PRO B 1 220 ? 4.129 -12.719 8.352 1 96.94 220 PRO B CA 1
ATOM 3584 C C . PRO B 1 220 ? 4.566 -14.164 8.586 1 96.94 220 PRO B C 1
ATOM 3586 O O . PRO B 1 220 ? 4.461 -15 7.68 1 96.94 220 PRO B O 1
ATOM 3589 N N . ILE B 1 221 ? 5.133 -14.422 9.781 1 96.12 221 ILE B N 1
ATOM 3590 C CA . ILE B 1 221 ? 5.523 -15.773 10.172 1 96.12 221 ILE B CA 1
ATOM 3591 C C . ILE B 1 221 ? 4.734 -16.203 11.406 1 96.12 221 ILE B C 1
ATOM 3593 O O . ILE B 1 221 ? 5.152 -15.945 12.539 1 96.12 221 ILE B O 1
ATOM 3597 N N . PRO B 1 222 ? 3.605 -16.875 11.156 1 92.56 222 PRO B N 1
ATOM 3598 C CA . PRO B 1 222 ? 2.82 -17.297 12.32 1 92.56 222 PRO B CA 1
ATOM 3599 C C . PRO B 1 222 ? 3.5 -18.406 13.117 1 92.56 222 PRO B C 1
ATOM 3601 O O . PRO B 1 222 ? 4.199 -19.234 12.547 1 92.56 222 PRO B O 1
ATOM 3604 N N . GLN B 1 223 ? 3.449 -18.266 14.453 1 80.94 223 GLN B N 1
ATOM 3605 C CA . GLN B 1 223 ? 3.939 -19.359 15.297 1 80.94 223 GLN B CA 1
ATOM 3606 C C . GLN B 1 223 ? 3.059 -20.594 15.156 1 80.94 223 GLN B C 1
ATOM 3608 O O . GLN B 1 223 ? 1.83 -20.5 15.219 1 80.94 223 GLN B O 1
ATOM 3613 N N . ILE B 1 224 ? 3.492 -21.594 14.508 1 68 224 ILE B N 1
ATOM 3614 C CA . ILE B 1 224 ? 2.725 -22.844 14.414 1 68 224 ILE B CA 1
ATOM 3615 C C . ILE B 1 224 ? 2.984 -23.703 15.648 1 68 224 ILE B C 1
ATOM 3617 O O . ILE B 1 224 ? 4.133 -23.906 16.047 1 68 224 ILE B O 1
ATOM 3621 N N . LEU B 1 225 ? 2.045 -23.688 16.578 1 54.97 225 LEU B N 1
ATOM 3622 C CA . LEU B 1 225 ? 2.139 -24.562 17.75 1 54.97 225 LEU B CA 1
ATOM 3623 C C . LEU B 1 225 ? 2.365 -26.016 17.328 1 54.97 225 LEU B C 1
ATOM 3625 O O . LEU B 1 225 ? 1.638 -26.531 16.484 1 54.97 225 LEU B O 1
ATOM 3629 N N . GLN B 1 226 ? 3.551 -26.359 17.109 1 50.78 226 GLN B N 1
ATOM 3630 C CA . GLN B 1 226 ? 3.766 -27.797 16.984 1 50.78 226 GLN B CA 1
ATOM 3631 C C . GLN B 1 226 ? 3.086 -28.562 18.125 1 50.78 226 GLN B C 1
ATOM 3633 O O . GLN B 1 226 ? 3.207 -28.172 19.297 1 50.78 226 GLN B O 1
ATOM 3638 N N . ASN B 1 227 ? 1.978 -29.062 17.969 1 37.84 227 ASN B N 1
ATOM 3639 C CA . ASN B 1 227 ? 1.505 -30.062 18.922 1 37.84 227 ASN B CA 1
ATOM 3640 C C . ASN B 1 227 ? 2.602 -31.047 19.281 1 37.84 227 ASN B C 1
ATOM 3642 O O . ASN B 1 227 ? 3.193 -31.672 18.406 1 37.84 227 ASN B O 1
ATOM 3646 N N . LYS B 1 228 ? 3.318 -30.797 20.328 1 39.19 228 LYS B N 1
ATOM 3647 C CA . LYS B 1 228 ? 4.059 -31.906 20.922 1 39.19 228 LYS B CA 1
ATOM 3648 C C . LYS B 1 228 ? 3.176 -33.156 21.062 1 39.19 228 LYS B C 1
ATOM 3650 O O . LYS B 1 228 ? 2.275 -33.188 21.891 1 39.19 228 LYS B O 1
ATOM 3655 N N . LEU B 1 229 ? 2.881 -33.594 19.75 1 26.11 229 LEU B N 1
ATOM 3656 C CA . LEU B 1 229 ? 2.506 -35 20.016 1 26.11 229 LEU B CA 1
ATOM 3657 C C . LEU B 1 229 ? 3.697 -35.781 20.531 1 26.11 229 LEU B C 1
ATOM 3659 O O . LEU B 1 229 ? 4.832 -35.562 20.094 1 26.11 229 LEU B O 1
#

Secondary structure (DSSP, 8-state):
------PEEEEEEE-TT-HHHHHHHHHHHHHTTTTTEEEEEEE--HHHHHHHHT---GGGT-HHHHHHHHHHHHHHHHHHT------TTHHIIIIII-SHHHHHHHHHHHHH-GGGHHHHHHHHHHHHHTS----SSHHHHHHHHHHTT--HHHHHHHHHHTTSHHHHHHHHHHHHHHHHTT-SSS-EEEEEETTEEEEEESSS-HHHHHHHHT-----SS--------/------PEEEEEEE-TT-HHHHHHHHHHHHHTTTSSEEEEEEE--HHHHHHHHT---GGGT-HHHHHHHHHHHHHHHHHHT------TTHHIIIIII-SHHHHHHHHHHHHH-GGGHHHHHHHHHHHHHTS----SSHHHHHHHHHHTT--HHHHHHHHHHTTSHHHHHHHHHHHHHHHHTT-SSS-EEEEEETTEEEEEESSS-HHHHHHHHT-----SS--------

Organism: Acanthosepion pharaonis (NCBI:txid158019)

Radius of gyration: 24.27 Å; Cα contacts (8 Å, |Δi|>4): 755; chains: 2; bounding box: 46×75×66 Å

Foldseek 3Di:
DPPPPAAWEKEWEDFLLDLLSVLQLLLCVLCPVVASHDYHYAYAFQVLLQVVLVHDDQLPPDPVSVVCVVVVSVVSCVQLVPQFADAPCSCCSPPPLGCLLVSLLLLLLCVLPVVLSSQLSNVSSCQVGPVNHDDRDLVNLVVSCVVSVHDPVSSVRSSVCSPPPVSVVSNVVSSVVCVVLPDNGDRWMWIQDPNDTDIDHTRPCVCVVCVRSVHDDDGSNDDDPPPPD/DPPPPAAWEKEWEDFLLDLLSVLQLLLCVLCPVVASHDYHYAYAFQVLLQVVLVHDDQLPPDPVSVVCVVVVSVVSCVQLVPQFADAPCSCCSPPPLGCLLVSLLLLLLCVLPVVLSSQLSNVSSCQVGPVNHDDRDLVNLQVSCVVSVHDPVSSVRSSVCSPPPVSVVSNVVSSVVCVVLPDNGDRWMWIQDPNDTDIDHTRPCVCVVCVRSVHDDDGSNDDDPPPPD

Sequence (458 aa):
MTSNASKKLIELFYDVVSPYSWFAFEVLCRYKNKWAIDLHLKPVFLGGIMQKAGNKPPVMVCTNKAIYLPKDVERMSEYMKVDFKLPSDIFGVMFDKGTLKAQRFITAVDMIDSSFTENVSRILWTRIHRNDEDITEPENFVMVGKQAGMKPEILKKAISQITDDAVKKRLADYTEDALEKGAFGVPTIVAHVNGKQEMIFGCDRFPILAKILGEKWDGPIPQILQNKLMTSNASKKLIELFYDVVSPYSWFAFEVLCRYKNKWAIDLHLKPVFLGGIMQKAGNKPPVMVCTNKAIYLPKDVERMSEYMKVDFKLPSDIFGVMFDKGTLKAQRFITAVDMIDSSFTENVSRILWTRIHRNDEDITEPENFVMVGKQAGMKPEILKKAISQITDDAVKKRLADYTEDALEKGAFGVPTIVAHVNGKQEMIFGCDRFPILAKILGEKWDGPIPQILQNKL

InterPro domains:
  IPR001853 DSBA-like thioredoxin domain [PF01323] (10-213)
  IPR014440 HCCA isomerase/glutathione S-transferase kappa [PIRSF006386] (7-221)
  IPR036249 Thioredoxin-like superfamily [SSF52833] (10-222)
  IPR051924 Glutathione S-transferase Kappa/NadH [PTHR42943] (6-220)

Nearest PDB structures (foldseek):
  1yzx-assembly1_B  TM=9.821E-01  e=8.836E-23  Homo sapiens
  1r4w-assembly2_D  TM=9.721E-01  e=5.641E-22  Rattus norvegicus
  3rpp-assembly1_A  TM=9.459E-01  e=9.441E-22  Homo sapiens
  3rpp-assembly2_B  TM=9.390E-01  e=2.386E-21  Homo sapiens
  3bck-assembly1_A  TM=7.473E-01  e=6.885E-05  Staphylococcus aureus

Solvent-accessible surface area (backbone atoms only — not comparable to full-atom values): 24802 Å² total; per-residue (Å²): 127,80,78,79,70,73,58,34,43,32,37,39,36,30,35,72,80,38,66,52,18,50,53,33,50,53,36,51,63,66,35,45,82,72,45,66,42,44,79,41,81,38,55,25,47,58,70,58,33,16,61,74,35,51,40,73,61,63,65,73,53,24,66,39,45,36,65,44,46,64,57,51,51,54,52,46,23,62,68,51,70,43,86,63,37,83,39,90,51,53,62,47,50,66,70,66,69,42,50,64,62,40,41,24,35,47,42,22,35,36,73,75,45,53,87,46,35,64,51,40,51,50,48,53,29,41,29,36,35,47,64,60,40,80,62,69,49,71,71,41,53,54,54,41,34,52,73,54,65,47,52,66,69,59,42,54,50,22,62,68,33,34,82,33,67,69,30,51,47,51,35,48,48,42,28,50,50,41,44,73,68,42,36,45,60,65,18,27,34,35,35,48,50,96,91,38,79,47,69,43,70,52,60,73,47,55,66,57,50,19,53,74,71,73,48,81,67,66,63,57,68,63,84,71,78,71,75,77,123,127,79,77,79,69,74,58,33,45,31,38,40,37,28,34,73,79,37,66,53,19,50,53,35,48,53,36,50,62,66,35,44,83,73,44,66,42,44,79,40,83,38,56,24,48,57,71,59,32,18,62,74,36,49,42,73,60,64,63,73,51,23,65,39,45,35,65,44,46,64,57,50,51,52,53,46,22,61,68,52,70,43,86,65,35,84,38,91,51,53,62,47,49,63,69,68,70,41,50,64,62,40,40,25,35,48,42,22,35,36,74,74,45,54,87,46,34,63,52,42,50,51,49,53,30,41,31,37,35,46,64,60,38,80,62,68,50,70,70,41,53,53,54,42,31,53,73,55,65,47,51,66,68,59,41,54,50,23,63,68,33,34,81,34,66,68,27,50,46,52,34,49,48,44,28,49,50,41,43,74,68,43,35,44,57,64,18,27,36,36,36,47,50,98,92,38,81,49,69,44,72,52,62,74,50,55,64,56,51,20,54,73,70,74,48,82,66,66,64,56,68,61,85,71,78,69,73,85,116